Protein AF-X0S5U9-F1 (afdb_monomer)

Solvent-accessible surface area (backbone atoms only — not comparable to full-atom values): 25715 Å² total; per-residue (Å²): 134,79,83,45,42,52,102,87,66,42,60,64,56,73,58,92,89,52,103,53,74,55,78,58,91,64,89,94,57,54,76,59,54,47,50,47,47,49,18,60,68,36,66,46,29,37,37,48,67,56,44,18,70,74,67,76,44,93,37,53,71,54,52,50,54,32,38,77,66,62,59,25,35,75,47,80,55,96,92,39,65,32,32,21,26,57,52,64,72,56,26,51,49,10,53,50,41,52,73,66,40,68,80,73,53,82,68,72,86,72,57,92,62,61,67,37,65,57,78,47,40,50,45,56,50,35,50,51,49,49,55,55,55,75,71,43,98,62,91,66,92,54,54,68,39,60,52,36,48,53,48,48,22,53,73,69,61,44,54,58,64,55,38,26,52,39,40,65,74,32,69,61,52,23,60,31,29,63,51,90,66,72,59,54,38,68,58,51,49,52,42,59,70,59,54,54,64,68,51,50,51,51,54,40,53,51,48,46,48,55,32,34,77,70,64,54,43,73,52,32,40,33,31,43,54,71,45,78,30,39,48,57,59,71,80,89,47,64,50,94,82,64,54,44,64,73,42,29,65,21,81,72,102,48,82,46,56,8,28,28,42,38,36,35,26,26,29,86,54,50,40,77,69,37,74,47,78,45,34,22,58,61,61,72,58,75,53,48,60,62,44,51,53,55,36,51,75,75,49,89,62,94,58,30,56,31,37,34,34,49,36,84,55,60,46,78,68,55,39,56,52,41,29,69,73,51,70,15,47,59,32,38,37,80,60,39,93,87,36,72,65,52,42,52,50,53,52,52,52,50,53,49,44,74,76,41,38,85,74,41,86,48,64,71,46,44,55,72,74,54,46,73,66,52,42,60,77,66,70,48,49,93,90,36,76,63,38,54,50,50,53,44,48,47,47,26,61,69,52,43,73,47,54,58,27,57,58,53,44,49,52,60,46,52,73,22,56,55,52,35,46,27,91,47,56,49,57,67,58,45,52,48,46,45,48,50,52,52,39,47,47,47,51,42,25,50,46,21,50,77,70,69,16,56,28,24,37,71,45,91,53,58,72,92

Foldseek 3Di:
DPPQQDPVGFGWDDDPPDPDRDRQDDDDDDLLRVLLVQQEPDQQADFQVRSCVNRVHGCPVSLVVCCVVLSWHWDDDPNTIGIHGSDPVSRVSNNVCNVQQVLNVPPVPDDPQLQQFDADALQLLLVLLVVLLVPQPDDAPADSLLVSLLLVCQLVLHQLQVSLVCCVPPVRNVVSSVDPDGDHSVVSVVSLVSGDLVSLVSSLLSLVVLCVVVVLQQQAEKEKDKDWAAEQFDPVDPCVVGNFPQWAWADDVHIGIGKMKIFIARLSNLATQFIDIHYRHDQPQVCVLVRLVSNLVRDDRPHHAEYEYECSNPDPVVQVSCCVRHVYGYQYAHDCPPPPLVVVLLVVLVVLCVVQVSQDQALVSSVVSCDPVNCVVSVPDPPDPVVVVSRSNNVCVNCVVSNVSNVLSVVQLVVNVCLRYPNDSDPSSNSSSSSSSSSSLSSQLVSCVVVSRNSRSRDSRDHD

Nearest PDB structures (foldseek):
  6x68-assembly1_C  TM=4.579E-01  e=6.667E-04  Trichoplusia ni
  8ea4-assembly1_Z  TM=5.498E-01  e=8.442E-02  Scytonema hofmannii
  4jkc-assembly1_A  TM=3.051E-01  e=5.314E-01  Homo sapiens
  3ooo-assembly1_B-2  TM=3.294E-01  e=2.271E+00  Streptococcus agalactiae 2603V/R

Secondary structure (DSSP, 8-state):
--TTB-TT-PBPEE-TTSS-EE-----S--HHHHHHHHHHH-TT-EEHHHHHHHHTS--HHHHHHHHHTTSEEEEEETTEEEEEESSHHHHHHHHHHHHH-TTSTTSTT--TTTT----B-HHHHHHHHHHHHHT--S--SS-HHHHHHHHHHHHTT--HHHHHHHHHH-HHHHHHHT-SSPPPHHHHHHHHHHS-HHHHHHHHHHHHHHHHHTTS---SEEEEEEEEEE-SS-TTS-HHHH--TT-EEEESSSEEEEEEEEEEEETTTTEEEEEEEEESSS-HHHHHHHHHHHHHHH---TT--EEEE-GGG--HHHHHHHHHHHSSEEEEPP--TT-HHHHHHHHHHHHHHHHHGGG--SHHHHHHHH-HHHHHHTT--TTSHHHHHHHHHHHHHHHHHHHHHHHHHHHHHHTSHHHHS-S-S-HHHHHHHHHHHHHHHHHHHHHHHHTT-GGGGTS-PPB-

Radius of gyration: 26.99 Å; Cα contacts (8 Å, |Δi|>4): 685; chains: 1; bounding box: 62×58×79 Å

InterPro domains:
  IPR002559 Transposase IS4-like domain [PF01609] (220-439)

Organism: NCBI:txid412755

Mean predicted aligned error: 13.75 Å

Sequence (464 aa):
IKANKDHWGFYQYRIAKYSRTIPIFHIKRTAKATLSYLVSRRPWGLSAKEAEVLLGRDCGRVLKQLVEANAIQERLYNGEKIYLHRFHKKAGLQLNHRRTNPRFKKDDEDIEGKDKVGVITYEELCREFKVVLSETDEFCDVSFDRLSAILLMFKTNKTLRTMENWIVYNPRIKQAVGMAIPIDHTTLNRAFNGVGEDFLKKVFHRLVMKLHEKGVITGRFLVVDATHIYAFCNTRKNTDINGVEGAAWGIHQGSFYGYKVHILIDSESEMPLAMIVSSGEDHDSTHFIPLMEEFDRHYDFDEIIAVLADGAYDNQSFRKIVQGLTGGIFLPACNPRKSKILKMMKQKIKKLFEKHGDKIHSVQDAFKYLGQTFLTDFNIDIGTKTESKLVEMISERLHRPFRAAVERVFSRLKAINQFEKPQSRNPSYVKKTIWWCLIGQLIQALTAHNKGLPGSMRKRTMLV

Structure (mmCIF, N/CA/C/O backbone):
data_AF-X0S5U9-F1
#
_entry.id   AF-X0S5U9-F1
#
loop_
_atom_site.group_PDB
_atom_site.id
_atom_site.type_symbol
_atom_site.label_atom_id
_atom_site.label_alt_id
_atom_site.label_comp_id
_atom_site.label_asym_id
_atom_site.label_entity_id
_atom_site.label_seq_id
_atom_site.pdbx_PDB_ins_code
_atom_site.Cartn_x
_atom_site.Cartn_y
_atom_site.Cartn_z
_atom_site.occupancy
_atom_site.B_iso_or_equiv
_atom_site.auth_seq_id
_atom_site.auth_comp_id
_atom_site.auth_asym_id
_atom_site.auth_atom_id
_atom_site.pdbx_PDB_model_num
ATOM 1 N N . ILE A 1 1 ? -35.130 -15.996 49.633 1.00 42.78 1 ILE A N 1
ATOM 2 C CA . ILE A 1 1 ? -34.531 -15.665 48.302 1.00 42.78 1 ILE A CA 1
ATOM 3 C C . ILE A 1 1 ? -34.696 -14.178 47.893 1.00 42.78 1 ILE A C 1
ATOM 5 O O . ILE A 1 1 ? -34.048 -13.742 46.949 1.00 42.78 1 ILE A O 1
ATOM 9 N N . LYS A 1 2 ? -35.465 -13.343 48.618 1.00 37.53 2 LYS A N 1
ATOM 10 C CA . LYS A 1 2 ? -35.588 -11.889 48.348 1.00 37.53 2 LYS A CA 1
ATOM 11 C C . LYS A 1 2 ? -34.457 -10.999 48.915 1.00 37.53 2 LYS A C 1
ATOM 13 O O . LYS A 1 2 ? -34.431 -9.824 48.591 1.00 37.53 2 LYS A O 1
ATOM 18 N N . ALA A 1 3 ? -33.526 -11.538 49.709 1.00 39.50 3 ALA A N 1
ATOM 19 C CA . ALA A 1 3 ? -32.578 -10.735 50.498 1.00 39.50 3 ALA A CA 1
ATOM 20 C C . ALA A 1 3 ? -31.228 -10.399 49.824 1.00 39.50 3 ALA A C 1
ATOM 22 O O . ALA A 1 3 ? -30.475 -9.612 50.374 1.00 39.50 3 ALA A O 1
ATOM 23 N N . ASN A 1 4 ? -30.923 -10.936 48.636 1.00 46.22 4 ASN A N 1
ATOM 24 C CA . ASN A 1 4 ? -29.662 -10.646 47.928 1.00 46.22 4 ASN A CA 1
ATOM 25 C C . ASN A 1 4 ? -29.896 -9.870 46.632 1.00 46.22 4 ASN A C 1
ATOM 27 O O . ASN A 1 4 ? -29.226 -10.134 45.638 1.00 46.22 4 ASN A O 1
ATOM 31 N N . LYS A 1 5 ? -30.885 -8.977 46.613 1.00 44.03 5 LYS A N 1
ATOM 32 C CA . LYS A 1 5 ? -31.083 -8.038 45.512 1.00 44.03 5 LYS A CA 1
ATOM 33 C C . LYS A 1 5 ? -30.863 -6.631 46.020 1.00 44.03 5 LYS A C 1
ATOM 35 O O . LYS A 1 5 ? -31.379 -6.290 47.079 1.00 44.03 5 LYS A O 1
ATOM 40 N N . ASP A 1 6 ? -30.104 -5.837 45.279 1.00 45.44 6 ASP A N 1
ATOM 41 C CA . ASP A 1 6 ? -30.089 -4.401 45.533 1.00 45.44 6 ASP A CA 1
ATOM 42 C C . ASP A 1 6 ? -31.431 -3.767 45.123 1.00 45.44 6 ASP A C 1
ATOM 44 O O . ASP A 1 6 ? -32.316 -4.423 44.558 1.00 45.44 6 ASP A O 1
ATOM 48 N N . HIS A 1 7 ? -31.585 -2.473 45.399 1.00 36.25 7 HIS A N 1
ATOM 49 C CA . HIS A 1 7 ? -32.819 -1.735 45.122 1.00 36.25 7 HIS A CA 1
ATOM 50 C C . HIS A 1 7 ? -33.134 -1.577 43.617 1.00 36.25 7 HIS A C 1
ATOM 52 O O . HIS A 1 7 ? -34.164 -1.007 43.261 1.00 36.25 7 HIS A O 1
ATOM 58 N N . TRP A 1 8 ? -32.274 -2.109 42.741 1.00 34.38 8 TRP A N 1
ATOM 59 C CA . TRP A 1 8 ? -32.455 -2.182 41.291 1.00 34.38 8 TRP A CA 1
ATOM 60 C C . TRP A 1 8 ? -32.708 -3.621 40.789 1.00 34.38 8 TRP A C 1
ATOM 62 O O . TRP A 1 8 ? -32.972 -3.828 39.605 1.00 34.38 8 TRP A O 1
ATOM 72 N N . GLY A 1 9 ? -32.672 -4.628 41.673 1.00 36.31 9 GLY A N 1
ATOM 73 C CA . GLY A 1 9 ? -33.050 -6.015 41.392 1.00 36.31 9 GLY A CA 1
ATOM 74 C C . GLY A 1 9 ? -31.903 -6.986 41.070 1.00 36.31 9 GLY A C 1
ATOM 75 O O . GLY A 1 9 ? -32.187 -8.111 40.636 1.00 36.31 9 GLY A O 1
ATOM 76 N N . PHE A 1 10 ? -30.634 -6.599 41.258 1.00 40.56 10 PHE A N 1
ATOM 77 C CA . PHE A 1 10 ? -29.448 -7.390 40.873 1.00 40.56 10 PHE A CA 1
ATOM 78 C C . PHE A 1 10 ? -29.048 -8.413 41.943 1.00 40.56 10 PHE A C 1
ATOM 80 O O . PHE A 1 10 ? -28.908 -8.041 43.102 1.00 40.56 10 PHE A O 1
ATOM 87 N N . TYR A 1 11 ? -28.802 -9.687 41.583 1.00 43.50 11 TYR A N 1
ATOM 88 C CA . TYR A 1 11 ? -28.332 -10.675 42.568 1.00 43.50 11 TYR A CA 1
ATOM 89 C C . TYR A 1 11 ? -26.863 -10.473 42.950 1.00 43.50 11 TYR A C 1
ATOM 91 O O . TYR A 1 11 ? -25.978 -10.502 42.094 1.00 43.50 11 TYR A O 1
ATOM 99 N N . GLN A 1 12 ? -26.601 -10.388 44.252 1.00 41.75 12 GLN A N 1
ATOM 100 C CA . GLN A 1 12 ? -25.254 -10.437 44.815 1.00 41.75 12 GLN A CA 1
ATOM 101 C C . GLN A 1 12 ? -24.902 -11.882 45.211 1.00 41.75 12 GLN A C 1
ATOM 103 O O . GLN A 1 12 ? -25.614 -12.504 46.005 1.00 41.75 12 GLN A O 1
ATOM 108 N N . TYR A 1 13 ? -23.802 -12.428 44.676 1.00 40.59 13 TYR A N 1
ATOM 109 C CA . TYR A 1 13 ? -23.213 -13.685 45.157 1.00 40.59 13 TYR A CA 1
ATOM 110 C C . TYR A 1 13 ? -21.755 -13.470 45.574 1.00 40.59 13 TYR A C 1
ATOM 112 O O . TYR A 1 13 ? -20.991 -12.779 44.900 1.00 40.59 13 TYR A O 1
ATOM 120 N N . ARG A 1 14 ? -21.375 -14.057 46.711 1.00 39.28 14 ARG A N 1
ATOM 121 C CA . ARG A 1 14 ? -20.078 -13.872 47.371 1.00 39.28 14 ARG A CA 1
ATOM 122 C C . ARG A 1 14 ? -19.401 -15.242 47.465 1.00 39.28 14 ARG A C 1
ATOM 124 O O . ARG A 1 14 ? -19.933 -16.128 48.122 1.00 39.28 14 ARG A O 1
ATOM 131 N N . ILE A 1 15 ? -18.261 -15.439 46.798 1.00 40.22 15 ILE A N 1
ATOM 132 C CA . ILE A 1 15 ? -17.488 -16.690 46.897 1.00 40.22 15 ILE A CA 1
ATOM 133 C C . ILE A 1 15 ? -16.479 -16.531 48.037 1.00 40.22 15 ILE A C 1
ATOM 135 O O . ILE A 1 15 ? -15.644 -15.634 48.007 1.00 40.22 15 ILE A O 1
ATOM 139 N N . ALA A 1 16 ? -16.557 -17.392 49.051 1.00 39.19 16 ALA A N 1
ATOM 140 C CA . ALA A 1 16 ? -15.868 -17.202 50.330 1.00 39.19 16 ALA A CA 1
ATOM 141 C C . ALA A 1 16 ? -14.365 -17.556 50.352 1.00 39.19 16 ALA A C 1
ATOM 143 O O . ALA A 1 16 ? -13.745 -17.419 51.399 1.00 39.19 16 ALA A O 1
ATOM 144 N N . LYS A 1 17 ? -13.747 -17.995 49.244 1.00 37.97 17 LYS A N 1
ATOM 145 C CA . LYS A 1 17 ? -12.342 -18.466 49.267 1.00 37.97 17 LYS A CA 1
ATOM 146 C C . LYS A 1 17 ? -11.306 -17.471 48.728 1.00 37.97 17 LYS A C 1
ATOM 148 O O . LYS A 1 17 ? -10.119 -17.637 48.972 1.00 37.97 17 LYS A O 1
ATOM 153 N N . TYR A 1 18 ? -11.746 -16.404 48.065 1.00 37.66 18 TYR A N 1
ATOM 154 C CA . TYR A 1 18 ? -10.906 -15.272 47.672 1.00 37.66 18 TYR A CA 1
ATOM 155 C C . TYR A 1 18 ? -11.730 -14.007 47.888 1.00 37.66 18 TYR A C 1
ATOM 157 O O . TYR A 1 18 ? -12.883 -13.967 47.476 1.00 37.66 18 TYR A O 1
ATOM 165 N N . SER A 1 19 ? -11.171 -12.989 48.535 1.00 36.56 19 SER A N 1
ATOM 166 C CA . SER A 1 19 ? -11.800 -11.721 48.946 1.00 36.56 19 SER A CA 1
ATOM 167 C C . SER A 1 19 ? -12.245 -10.811 47.780 1.00 36.56 19 SER A C 1
ATOM 169 O O . SER A 1 19 ? -11.991 -9.610 47.758 1.00 36.56 19 SER A O 1
ATOM 171 N N . ARG A 1 20 ? -12.938 -11.372 46.786 1.00 36.19 20 ARG A N 1
ATOM 172 C CA . ARG A 1 20 ? -13.608 -10.668 45.697 1.00 36.19 20 ARG A CA 1
ATOM 173 C C . ARG A 1 20 ? -15.098 -10.957 45.757 1.00 36.19 20 ARG A C 1
ATOM 175 O O . ARG A 1 20 ? -15.555 -12.048 45.427 1.00 36.19 20 ARG A O 1
ATOM 182 N N . THR A 1 21 ? -15.867 -9.939 46.114 1.00 36.91 21 THR A N 1
ATOM 183 C CA . THR A 1 21 ? -17.283 -9.883 45.759 1.00 36.91 21 THR A CA 1
ATOM 184 C C . THR A 1 21 ? -17.332 -9.576 44.264 1.00 36.91 21 THR A C 1
ATOM 186 O O . THR A 1 21 ? -16.925 -8.492 43.856 1.00 36.91 21 THR A O 1
ATOM 189 N N . ILE A 1 22 ? -17.736 -10.540 43.435 1.00 38.03 22 ILE A N 1
ATOM 190 C CA . ILE A 1 22 ? -17.938 -10.311 42.000 1.00 38.03 22 ILE A CA 1
ATOM 191 C C . ILE A 1 22 ? -19.413 -9.946 41.811 1.00 38.03 22 ILE A C 1
ATOM 193 O O . ILE A 1 22 ? -20.263 -10.836 41.872 1.00 38.03 22 ILE A O 1
ATOM 197 N N . PRO A 1 23 ? -19.751 -8.666 41.583 1.00 37.16 23 PRO A N 1
ATOM 198 C CA . PRO A 1 23 ? -21.054 -8.320 41.045 1.00 37.16 23 PRO A CA 1
ATOM 199 C C . PRO A 1 23 ? -21.133 -8.844 39.605 1.00 37.16 23 PRO A C 1
ATOM 201 O O . PRO A 1 23 ? -20.429 -8.384 38.706 1.00 37.16 23 PRO A O 1
ATOM 204 N N . ILE A 1 24 ? -21.970 -9.858 39.397 1.00 37.53 24 ILE A N 1
ATOM 205 C CA . ILE A 1 24 ? -22.338 -10.354 38.071 1.00 37.53 24 ILE A CA 1
ATOM 206 C C . ILE A 1 24 ? -23.359 -9.364 37.502 1.00 37.53 24 ILE A C 1
ATOM 208 O O . ILE A 1 24 ? -24.413 -9.155 38.103 1.00 37.53 24 ILE A O 1
ATOM 212 N N . PHE A 1 25 ? -23.076 -8.761 36.343 1.00 36.38 25 PHE A N 1
ATOM 213 C CA . PHE A 1 25 ? -24.079 -7.954 35.642 1.00 36.38 25 PHE A CA 1
ATOM 214 C C . PHE A 1 25 ? -25.308 -8.814 35.297 1.00 36.38 25 PHE A C 1
ATOM 216 O O . PHE A 1 25 ? -25.192 -9.902 34.729 1.00 36.38 25 PHE A O 1
ATOM 223 N N . HIS A 1 26 ? -26.485 -8.305 35.659 1.00 38.72 26 HIS A N 1
ATOM 224 C CA . HIS A 1 26 ? -27.763 -9.021 35.741 1.00 38.72 26 HIS A CA 1
ATOM 225 C C . HIS A 1 26 ? -28.872 -8.307 34.916 1.00 38.72 26 HIS A C 1
ATOM 227 O O . HIS A 1 26 ? -28.691 -7.162 34.522 1.00 38.72 26 HIS A O 1
ATOM 233 N N . ILE A 1 27 ? -30.032 -8.979 34.727 1.00 36.50 27 ILE A N 1
ATOM 234 C CA . ILE A 1 27 ? -31.395 -8.440 34.407 1.00 36.50 27 ILE A CA 1
ATOM 235 C C . ILE A 1 27 ? -31.647 -8.061 32.929 1.00 36.50 27 ILE A C 1
ATOM 237 O O . ILE A 1 27 ? -31.307 -6.987 32.468 1.00 36.50 27 ILE A O 1
ATOM 241 N N . LYS A 1 28 ? -32.232 -8.897 32.063 1.00 38.41 28 LYS A N 1
ATOM 242 C CA . LYS A 1 28 ? -33.651 -9.332 32.048 1.00 38.41 28 LYS A CA 1
ATOM 243 C C . LYS A 1 28 ? -33.838 -10.797 31.608 1.00 38.41 28 LYS A C 1
ATOM 245 O O . LYS A 1 28 ? -34.954 -11.244 31.367 1.00 38.41 28 LYS A O 1
ATOM 250 N N . ARG A 1 29 ? -32.743 -11.527 31.395 1.00 45.22 29 ARG A N 1
ATOM 251 C CA . ARG A 1 29 ? -32.724 -12.769 30.611 1.00 45.22 29 ARG A CA 1
ATOM 252 C C . ARG A 1 29 ? -32.298 -13.962 31.467 1.00 45.22 29 ARG A C 1
ATOM 254 O O . ARG A 1 29 ? -31.388 -13.861 32.283 1.00 45.22 29 ARG A O 1
ATOM 261 N N . THR A 1 30 ? -32.981 -15.092 31.290 1.00 64.81 30 THR A N 1
ATOM 262 C CA . THR A 1 30 ? -32.589 -16.388 31.869 1.00 64.81 30 THR A CA 1
ATOM 263 C C . THR A 1 30 ? -31.199 -16.798 31.367 1.00 64.81 30 THR A C 1
ATOM 265 O O . THR A 1 30 ? -30.727 -16.272 30.361 1.00 64.81 30 THR A O 1
ATOM 268 N N . ALA A 1 31 ? -30.543 -17.770 32.014 1.00 63.97 31 ALA A N 1
ATOM 269 C CA . ALA A 1 31 ? -29.235 -18.287 31.578 1.00 63.97 31 ALA A CA 1
ATOM 270 C C . ALA A 1 31 ? -29.192 -18.599 30.067 1.00 63.97 31 ALA A C 1
ATOM 272 O O . ALA A 1 31 ? -28.251 -18.215 29.376 1.00 63.97 31 ALA A O 1
ATOM 273 N N . LYS A 1 32 ? -30.270 -19.207 29.555 1.00 74.06 32 LYS A N 1
ATOM 274 C CA . LYS A 1 32 ? -30.496 -19.474 28.130 1.00 74.06 32 LYS A CA 1
ATOM 275 C C . LYS A 1 32 ? -30.502 -18.196 27.292 1.00 74.06 32 LYS A C 1
ATOM 277 O O . LYS A 1 32 ? -29.778 -18.094 26.308 1.0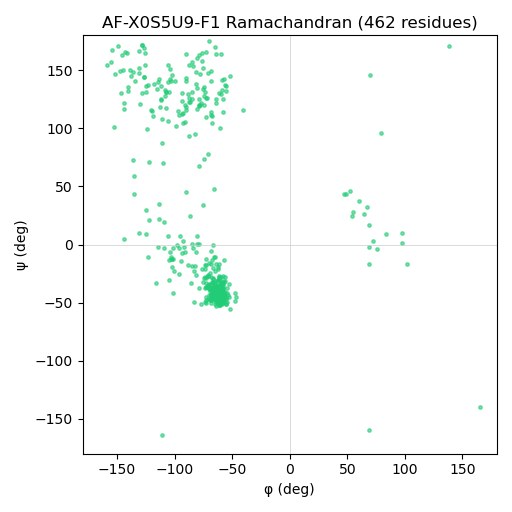0 74.06 32 LYS A O 1
ATOM 282 N N . ALA A 1 33 ? -31.286 -17.201 27.691 1.00 67.56 33 ALA A N 1
ATOM 283 C CA . ALA A 1 33 ? -31.416 -15.958 26.942 1.00 67.56 33 ALA A CA 1
ATOM 284 C C . ALA A 1 33 ? -30.145 -15.082 27.009 1.00 67.56 33 ALA A C 1
ATOM 286 O O . ALA A 1 33 ? -29.858 -14.351 26.059 1.00 67.56 33 ALA A O 1
ATOM 287 N N . THR A 1 34 ? -29.349 -15.191 28.076 1.00 69.00 34 THR A N 1
ATOM 288 C CA . THR A 1 34 ? -28.025 -14.556 28.182 1.00 69.00 34 THR A CA 1
ATOM 289 C C . THR A 1 34 ? -27.003 -15.234 27.272 1.00 69.00 34 THR A C 1
ATOM 291 O O . THR A 1 34 ? -26.310 -14.551 26.525 1.00 69.00 34 THR A O 1
ATOM 294 N N . LEU A 1 35 ? -26.938 -16.568 27.268 1.00 78.75 35 LEU A N 1
ATOM 295 C CA . LEU A 1 35 ? -26.027 -17.319 26.398 1.00 78.75 35 LEU A CA 1
ATOM 296 C C . LEU A 1 35 ? -26.377 -17.150 24.917 1.00 78.75 35 LEU A C 1
ATOM 298 O O . LEU A 1 35 ? -25.496 -16.849 24.119 1.00 78.75 35 LEU A O 1
ATOM 302 N N . SER A 1 36 ? -27.659 -17.235 24.557 1.00 80.19 36 SER A N 1
ATOM 303 C CA . SER A 1 36 ? -28.130 -16.967 23.192 1.00 80.19 36 SER A CA 1
ATOM 304 C C . SER A 1 36 ? -27.776 -15.543 22.741 1.00 80.19 36 SER A C 1
ATOM 306 O O . SER A 1 36 ? -27.284 -15.343 21.630 1.00 80.19 36 SER A O 1
ATOM 308 N N . TYR A 1 37 ? -27.920 -14.551 23.628 1.00 75.81 37 TYR A N 1
ATOM 309 C CA . TYR A 1 37 ? -27.488 -13.183 23.345 1.00 75.81 37 TYR A CA 1
ATOM 310 C C . TYR A 1 37 ? -25.976 -13.082 23.110 1.00 75.81 37 TYR A C 1
ATOM 312 O O . TYR A 1 37 ? -25.558 -12.516 22.100 1.00 75.81 37 TYR A O 1
ATOM 320 N N . LEU A 1 38 ? -25.159 -13.654 23.998 1.00 72.06 38 LEU A N 1
ATOM 321 C CA . LEU A 1 38 ? -23.698 -13.626 23.883 1.00 72.06 38 LEU A CA 1
ATOM 322 C C . LEU A 1 38 ? -23.221 -14.294 22.591 1.00 72.06 38 LEU A C 1
ATOM 324 O O . LEU A 1 38 ? -22.427 -13.705 21.860 1.00 72.06 38 LEU A O 1
ATOM 328 N N . VAL A 1 39 ? -23.767 -15.468 22.274 1.00 81.38 39 VAL A N 1
ATOM 329 C CA . VAL A 1 39 ? -23.499 -16.191 21.026 1.00 81.38 39 VAL A CA 1
ATOM 330 C C . VAL A 1 39 ? -23.904 -15.357 19.810 1.00 81.38 39 VAL A C 1
ATOM 332 O O . VAL A 1 39 ? -23.172 -15.319 18.831 1.00 81.38 39 VAL A O 1
ATOM 335 N N . SER A 1 40 ? -25.030 -14.639 19.861 1.00 71.81 40 SER A N 1
ATOM 336 C CA . SER A 1 40 ? -25.494 -13.819 18.733 1.00 71.81 40 SER A CA 1
ATOM 337 C C . SER A 1 40 ? -24.684 -12.536 18.502 1.00 71.81 40 SER A C 1
ATOM 339 O O . SER A 1 40 ? -24.625 -12.043 17.377 1.00 71.81 40 SER A O 1
ATOM 341 N N . ARG A 1 41 ? -24.091 -11.964 19.557 1.00 73.12 41 ARG A N 1
ATOM 342 C CA . ARG A 1 41 ? -23.423 -10.654 19.496 1.00 73.12 41 ARG A CA 1
ATOM 343 C C . ARG A 1 41 ? -21.912 -10.739 19.382 1.00 73.12 41 ARG A C 1
ATOM 345 O O . ARG A 1 41 ? -21.307 -9.781 18.914 1.00 73.12 41 ARG A O 1
ATOM 352 N N . ARG A 1 42 ? -21.296 -11.843 19.804 1.00 67.56 42 ARG A N 1
ATOM 353 C CA . ARG A 1 42 ? -19.845 -11.998 19.698 1.00 67.56 42 ARG A CA 1
ATOM 354 C C . ARG A 1 42 ? -19.430 -12.197 18.245 1.00 67.56 42 ARG A C 1
ATOM 356 O O . ARG A 1 42 ? -19.918 -13.138 17.625 1.00 67.56 42 ARG A O 1
ATOM 363 N N . PRO A 1 43 ? -18.503 -11.389 17.709 1.00 60.44 43 PRO A N 1
ATOM 364 C CA . PRO A 1 43 ? -18.063 -11.529 16.330 1.00 60.44 43 PRO A CA 1
ATOM 365 C C . PRO A 1 43 ? -17.407 -12.868 16.014 1.00 60.44 43 PRO A C 1
ATOM 367 O O . PRO A 1 43 ? -17.345 -13.171 14.845 1.00 60.44 43 PRO A O 1
ATOM 370 N N . TRP A 1 44 ? -16.958 -13.667 16.993 1.00 75.38 44 TRP A N 1
ATOM 371 C CA . TRP A 1 44 ? -16.280 -14.967 16.797 1.00 75.38 44 TRP A CA 1
ATOM 372 C C . TRP A 1 44 ? -16.975 -16.156 17.493 1.00 75.38 44 TRP A C 1
ATOM 374 O O . TRP A 1 44 ? -16.357 -17.185 17.785 1.00 75.38 44 TRP A O 1
ATOM 384 N N . GLY A 1 45 ? -18.265 -16.010 17.806 1.00 85.44 45 GLY A N 1
ATOM 385 C CA . GLY A 1 45 ? -19.020 -17.028 18.535 1.00 85.44 45 GLY A CA 1
ATOM 386 C C . GLY A 1 45 ? -18.582 -17.178 19.993 1.00 85.44 45 GLY A C 1
ATOM 387 O O . GLY A 1 45 ? -18.012 -16.260 20.591 1.00 85.44 45 GLY A O 1
ATOM 388 N N . LEU A 1 46 ? -18.903 -18.330 20.579 1.00 85.38 46 LEU A N 1
ATOM 389 C CA . LEU A 1 46 ? -18.644 -18.627 21.985 1.00 85.38 46 LEU A CA 1
ATOM 390 C C . LEU A 1 46 ? -18.339 -20.115 22.182 1.00 85.38 46 LEU A C 1
ATOM 392 O O . LEU A 1 46 ? -19.114 -20.954 21.731 1.00 85.38 46 LEU A O 1
ATOM 396 N N . SER A 1 47 ? -17.258 -20.458 22.881 1.00 89.62 47 SER A N 1
ATOM 397 C CA . SER A 1 47 ? -17.016 -21.841 23.326 1.00 89.62 47 SER A CA 1
ATOM 398 C C . SER A 1 47 ? -17.624 -22.117 24.707 1.00 89.62 47 SER A C 1
ATOM 400 O O . SER A 1 47 ? -17.963 -21.192 25.450 1.00 89.62 47 SER A O 1
ATOM 402 N N . ALA A 1 48 ? -17.769 -23.395 25.077 1.00 83.62 48 ALA A N 1
ATOM 403 C CA . ALA A 1 48 ? -18.260 -23.762 26.410 1.00 83.62 48 ALA A CA 1
ATOM 404 C C . ALA A 1 48 ? -17.337 -23.238 27.525 1.00 83.62 48 ALA A C 1
ATOM 406 O O . ALA A 1 48 ? -17.826 -22.668 28.499 1.00 83.62 48 ALA A O 1
ATOM 407 N N . LYS A 1 49 ? -16.014 -23.347 27.338 1.00 79.31 49 LYS A N 1
ATOM 408 C CA . LYS A 1 49 ? -15.010 -22.821 28.275 1.00 79.31 49 LYS A CA 1
ATOM 409 C C . LYS A 1 49 ? -15.090 -21.299 28.389 1.00 79.31 49 LYS A C 1
ATOM 411 O O . LYS A 1 49 ? -15.050 -20.753 29.485 1.00 79.31 49 LYS A O 1
ATOM 416 N N . GLU A 1 50 ? -15.251 -20.594 27.270 1.00 74.31 50 GLU A N 1
ATOM 417 C CA . GLU A 1 50 ? -15.413 -19.134 27.277 1.00 74.31 50 GLU A CA 1
ATOM 418 C C . GLU A 1 50 ? -16.684 -18.702 28.013 1.00 74.31 50 GLU A C 1
ATOM 420 O O . GLU A 1 50 ? -16.665 -17.735 28.774 1.00 74.31 50 GLU A O 1
ATOM 425 N N . ALA A 1 51 ? -17.791 -19.415 27.796 1.00 75.88 51 ALA A N 1
ATOM 426 C CA . ALA A 1 51 ? -19.045 -19.169 28.493 1.00 75.88 51 ALA A CA 1
ATOM 427 C C . ALA A 1 51 ? -18.899 -19.384 30.006 1.00 75.88 51 ALA A C 1
ATOM 429 O O . ALA A 1 51 ? -19.387 -18.567 30.787 1.00 75.88 51 ALA A O 1
ATOM 430 N N . GLU A 1 52 ? -18.188 -20.438 30.405 1.00 69.44 52 GLU A N 1
ATOM 431 C CA .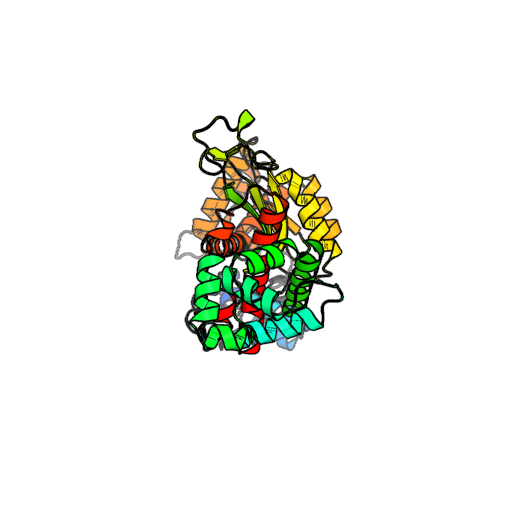 GLU A 1 52 ? -17.895 -20.744 31.802 1.00 69.44 52 GLU A CA 1
ATOM 432 C C . GLU A 1 52 ? -17.032 -19.667 32.460 1.00 69.44 52 GLU A C 1
ATOM 434 O O . GLU A 1 52 ? -17.378 -19.183 33.535 1.00 69.44 52 GLU A O 1
ATOM 439 N N . VAL A 1 53 ? -15.980 -19.198 31.785 1.00 62.34 53 VAL A N 1
ATOM 440 C CA . VAL A 1 53 ? -15.144 -18.088 32.269 1.00 62.34 53 VAL A CA 1
ATOM 441 C C . VAL A 1 53 ? -15.951 -16.793 32.408 1.00 62.34 53 VAL A C 1
ATOM 443 O O . VAL A 1 53 ? -15.763 -16.046 33.367 1.00 62.34 53 VAL A O 1
ATOM 446 N N . LEU A 1 54 ? -16.855 -16.510 31.465 1.00 59.50 54 LEU A N 1
ATOM 447 C CA . LEU A 1 54 ? -17.672 -15.292 31.479 1.00 59.50 54 LEU A CA 1
ATOM 448 C C . LEU A 1 54 ? -18.760 -15.301 32.552 1.00 59.50 54 LEU A C 1
ATOM 450 O O . LEU A 1 54 ? -19.087 -14.243 33.087 1.00 59.50 54 LEU A O 1
ATOM 454 N N . LEU A 1 55 ? -19.363 -16.461 32.807 1.00 61.31 55 LEU A N 1
ATOM 455 C CA . LEU A 1 55 ? -20.510 -16.597 33.705 1.00 61.31 55 LEU A CA 1
ATOM 456 C C . LEU A 1 55 ? -20.143 -17.199 35.066 1.00 61.31 55 LEU A C 1
ATOM 458 O O . LEU A 1 55 ? -20.998 -17.235 35.949 1.00 61.31 55 LEU A O 1
ATOM 462 N N . GLY A 1 56 ? -18.900 -17.653 35.241 1.00 55.38 56 GLY A N 1
ATOM 463 C CA . GLY A 1 56 ? -18.394 -18.260 36.471 1.00 55.38 56 GLY A CA 1
ATOM 464 C C . GLY A 1 56 ? -19.078 -19.579 36.842 1.00 55.38 56 GLY A C 1
ATOM 465 O O . GLY A 1 56 ? -19.178 -19.887 38.026 1.00 55.38 56 GLY A O 1
ATOM 466 N N . ARG A 1 57 ? -19.622 -20.313 35.861 1.00 65.69 57 ARG A N 1
ATOM 467 C CA . ARG A 1 57 ? -20.348 -21.584 36.051 1.00 65.69 57 ARG A CA 1
ATOM 468 C C . ARG A 1 57 ? -20.386 -22.409 34.766 1.00 65.69 57 ARG A C 1
ATOM 470 O O . ARG A 1 57 ? -20.396 -21.822 33.685 1.00 65.69 57 ARG A O 1
ATOM 477 N N . ASP A 1 58 ? -20.523 -23.729 34.873 1.00 75.88 58 ASP A N 1
ATOM 478 C CA . ASP A 1 58 ? -20.679 -24.605 33.704 1.00 75.88 58 ASP A CA 1
ATOM 479 C C . ASP A 1 58 ? -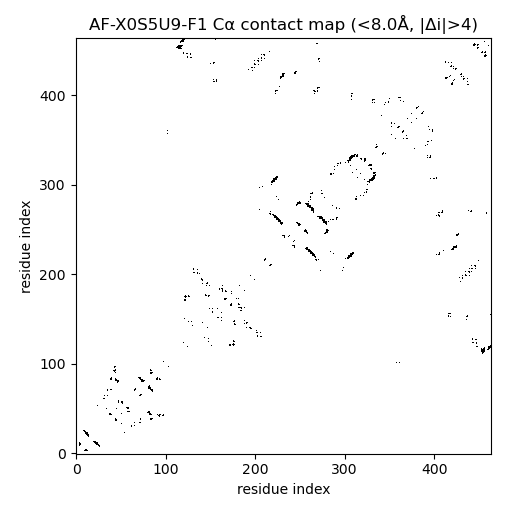21.912 -24.208 32.870 1.00 75.88 58 ASP A C 1
ATOM 481 O O . ASP A 1 58 ? -23.042 -24.094 33.360 1.00 75.88 58 ASP A O 1
ATOM 485 N N . CYS A 1 59 ? -21.670 -23.963 31.585 1.00 81.19 59 CYS A N 1
ATOM 486 C CA . CYS A 1 59 ? -22.666 -23.539 30.610 1.00 81.19 59 CYS A CA 1
ATOM 487 C C . CYS A 1 59 ? -22.912 -24.579 29.507 1.00 81.19 59 CYS A C 1
ATOM 489 O O . CYS A 1 59 ? -23.781 -24.358 28.661 1.00 81.19 59 CYS A O 1
ATOM 491 N N . GLY A 1 60 ? -22.200 -25.711 29.505 1.00 82.44 60 GLY A N 1
ATOM 492 C CA . GLY A 1 60 ? -22.233 -26.702 28.429 1.00 82.44 60 GLY A CA 1
ATOM 493 C C . GLY A 1 60 ? -23.621 -27.304 28.210 1.00 82.44 60 GLY A C 1
ATOM 494 O O . GLY A 1 60 ? -24.117 -27.332 27.083 1.00 82.44 60 GLY A O 1
ATOM 495 N N . ARG A 1 61 ? -24.305 -27.708 29.290 1.00 84.12 61 ARG A N 1
ATOM 496 C CA . ARG A 1 61 ? -25.674 -28.255 29.212 1.00 84.12 61 ARG A CA 1
ATOM 497 C C . ARG A 1 61 ? -26.676 -27.238 28.658 1.00 84.12 61 ARG A C 1
ATOM 499 O O . ARG A 1 61 ? -27.551 -27.595 27.877 1.00 84.12 61 ARG A O 1
ATOM 506 N N . VAL A 1 62 ? -26.547 -25.969 29.044 1.00 82.50 62 VAL A N 1
ATOM 507 C CA . VAL A 1 62 ? -27.463 -24.899 28.617 1.00 82.50 62 VAL A CA 1
ATOM 508 C C . VAL A 1 62 ? -27.233 -24.528 27.151 1.00 82.50 62 VAL A C 1
ATOM 510 O O . VAL A 1 62 ? -28.195 -24.264 26.435 1.00 82.50 62 VAL A O 1
ATOM 513 N N . LEU A 1 63 ? -25.978 -24.544 26.693 1.00 88.12 63 LEU A N 1
ATOM 514 C CA . LEU A 1 63 ? -25.620 -24.329 25.291 1.00 88.12 63 LEU A CA 1
ATOM 515 C C . LEU A 1 63 ? -26.146 -25.456 24.392 1.00 88.12 63 LEU A C 1
ATOM 517 O O . LEU A 1 63 ? -26.769 -25.153 23.379 1.00 88.12 63 LEU A O 1
ATOM 521 N N . LYS A 1 64 ? -26.019 -26.727 24.801 1.00 89.62 64 LYS A N 1
ATOM 522 C CA . LYS A 1 64 ? -26.635 -27.861 24.083 1.00 89.62 64 LYS A CA 1
ATOM 523 C C . LYS A 1 64 ? -28.151 -27.704 23.947 1.00 89.62 64 LYS A C 1
ATOM 525 O O . LYS A 1 64 ? -28.674 -27.779 22.844 1.00 89.62 64 LYS A O 1
ATOM 530 N N . GLN A 1 65 ? -28.837 -27.351 25.035 1.00 88.62 65 GLN A N 1
ATOM 531 C CA . GLN A 1 65 ? -30.284 -27.098 25.000 1.00 88.62 65 GLN A CA 1
ATOM 532 C C . GLN A 1 65 ? -30.681 -25.937 24.073 1.00 88.62 65 GLN A C 1
ATOM 534 O O . GLN A 1 65 ? -31.796 -25.913 23.560 1.00 88.62 65 GLN A O 1
ATOM 539 N N . LEU A 1 66 ? -29.812 -24.940 23.881 1.00 90.44 66 LEU A N 1
ATOM 540 C CA . LEU A 1 66 ? -30.059 -23.843 22.939 1.00 90.44 66 LEU A CA 1
ATOM 541 C C . LEU A 1 66 ? -29.857 -24.272 21.481 1.00 90.44 66 LEU A C 1
ATOM 543 O O . LEU A 1 66 ? -30.547 -23.742 20.612 1.00 90.44 66 LEU A O 1
ATOM 547 N N . VAL A 1 67 ? -28.936 -25.203 21.220 1.00 93.25 67 VAL A N 1
ATOM 548 C CA . VAL A 1 67 ? -28.761 -25.832 19.902 1.00 93.25 67 VAL A CA 1
ATOM 549 C C . VAL A 1 67 ? -29.967 -26.711 19.575 1.00 93.25 67 VAL A C 1
ATOM 551 O O . VAL A 1 67 ? -30.550 -26.558 18.509 1.00 93.25 67 VAL A O 1
ATOM 554 N N . GLU A 1 68 ? -30.399 -27.555 20.516 1.00 92.06 68 GLU A N 1
ATOM 555 C CA . GLU A 1 68 ? -31.600 -28.399 20.386 1.00 92.06 68 GLU A CA 1
ATOM 556 C C . GLU A 1 68 ? -32.862 -27.559 20.127 1.00 92.06 68 GLU A C 1
ATOM 558 O O . GLU A 1 68 ? -33.698 -27.919 19.305 1.00 92.06 68 GLU A O 1
ATOM 563 N N . ALA A 1 69 ? -32.972 -26.390 20.769 1.00 88.62 69 ALA A N 1
ATOM 564 C CA . ALA A 1 69 ? -34.054 -25.429 20.547 1.00 88.62 69 ALA A CA 1
ATOM 565 C C . ALA A 1 69 ? -33.865 -24.539 19.296 1.00 88.62 69 ALA A C 1
ATOM 567 O O . ALA A 1 69 ? -34.607 -23.572 19.116 1.00 88.62 69 ALA A O 1
ATOM 568 N N . ASN A 1 70 ? -32.851 -24.809 18.466 1.00 88.88 70 ASN A N 1
ATOM 569 C CA . ASN A 1 70 ? -32.504 -24.074 17.245 1.00 88.88 70 ASN A CA 1
ATOM 570 C C . ASN A 1 70 ? -32.300 -22.550 17.446 1.00 88.88 70 ASN A C 1
ATOM 572 O O . ASN A 1 70 ? -32.463 -21.731 16.537 1.00 88.88 70 ASN A O 1
ATOM 576 N N . ALA A 1 71 ? -31.949 -22.141 18.670 1.00 86.81 71 ALA A N 1
ATOM 577 C CA . ALA A 1 71 ? -31.714 -20.746 19.039 1.00 86.81 71 ALA A CA 1
ATOM 578 C C . ALA A 1 71 ? -30.290 -20.280 18.688 1.00 86.81 71 ALA A C 1
ATOM 580 O O . ALA A 1 71 ? -30.052 -19.077 18.546 1.00 86.81 71 ALA A O 1
ATOM 581 N N . ILE A 1 72 ? -29.356 -21.226 18.562 1.00 93.00 72 ILE A N 1
ATOM 582 C CA . ILE A 1 72 ? -27.951 -21.056 18.169 1.00 93.00 72 ILE A CA 1
ATOM 583 C C . ILE A 1 72 ? -27.506 -22.289 17.363 1.00 93.00 72 ILE A C 1
ATOM 585 O O . ILE A 1 72 ? -28.159 -23.325 17.424 1.00 93.00 72 ILE A O 1
ATOM 589 N N . GLN A 1 73 ? -26.399 -22.192 16.630 1.00 92.75 73 GLN A N 1
ATOM 590 C CA . GLN A 1 73 ? -25.786 -23.322 15.919 1.00 92.75 73 GLN A CA 1
ATOM 591 C C . GLN A 1 73 ? -24.519 -23.784 16.640 1.00 92.75 73 GLN A C 1
ATOM 593 O O . GLN A 1 73 ? -23.870 -22.978 17.298 1.00 92.75 73 GLN A O 1
ATOM 598 N N . GLU A 1 74 ? -24.129 -25.048 16.487 1.00 93.19 74 GLU A N 1
ATOM 599 C CA . GLU A 1 74 ? -22.798 -25.522 16.882 1.00 93.19 74 GLU A CA 1
ATOM 600 C C . GLU A 1 74 ? -21.981 -25.938 15.657 1.00 93.19 74 GLU A C 1
ATOM 602 O O . GLU A 1 74 ? -22.522 -26.499 14.705 1.00 93.19 74 GLU A O 1
ATOM 607 N N . ARG A 1 75 ? -20.674 -25.656 15.669 1.00 91.88 75 ARG A N 1
ATOM 608 C CA . ARG A 1 75 ? -19.701 -26.211 14.717 1.00 91.88 75 ARG A CA 1
ATOM 609 C C . ARG A 1 75 ? -18.411 -26.580 15.437 1.00 91.88 75 ARG A C 1
ATOM 611 O O . ARG A 1 75 ? -18.044 -25.953 16.430 1.00 91.88 75 ARG A O 1
ATOM 618 N N . LEU A 1 76 ? -17.717 -27.588 14.921 1.00 87.12 76 LEU A N 1
ATOM 619 C CA . LEU A 1 76 ? -16.400 -27.971 15.417 1.00 87.12 76 LEU A CA 1
ATOM 620 C C . LEU A 1 76 ? -15.325 -27.040 14.837 1.00 87.12 76 LEU A C 1
ATOM 622 O O . LEU A 1 76 ? -15.321 -26.769 13.636 1.00 87.12 76 LEU A O 1
ATOM 626 N N . TYR A 1 77 ? -14.406 -26.569 15.677 1.00 79.25 77 TYR A N 1
ATOM 627 C CA . TYR A 1 77 ? -13.233 -25.796 15.269 1.00 79.25 77 TYR A CA 1
ATOM 628 C C . TYR A 1 77 ? -12.040 -26.164 16.160 1.00 79.25 77 TYR A C 1
ATOM 630 O O . TYR A 1 77 ? -12.135 -26.046 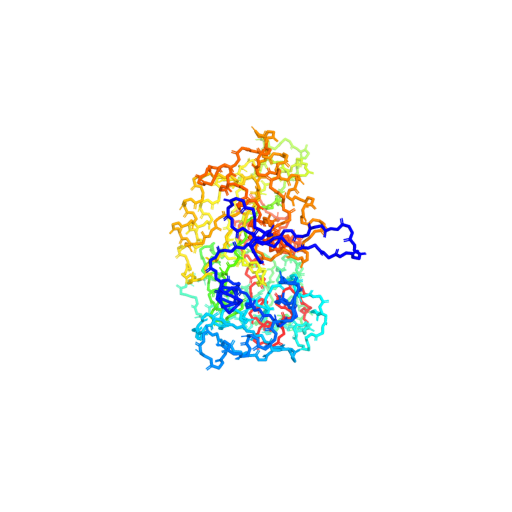17.378 1.00 79.25 77 TYR A O 1
ATOM 638 N N . ASN A 1 78 ? -10.939 -26.638 15.561 1.00 75.81 78 ASN A N 1
ATOM 639 C CA . ASN A 1 78 ? -9.741 -27.139 16.259 1.00 75.81 78 ASN A CA 1
ATOM 640 C C . ASN A 1 78 ? -10.054 -28.124 17.408 1.00 75.81 78 ASN A C 1
ATOM 642 O O . ASN A 1 78 ? -9.517 -28.012 18.504 1.00 75.81 78 ASN A O 1
ATOM 646 N N . GLY A 1 79 ? -10.979 -29.064 17.181 1.00 77.44 79 GLY A N 1
ATOM 647 C CA . GLY A 1 79 ? -11.386 -30.057 18.187 1.00 77.44 79 GLY A CA 1
ATOM 648 C C . GLY A 1 79 ? -12.302 -29.528 19.302 1.00 77.44 79 GLY A C 1
ATOM 649 O O . GLY A 1 79 ? -12.785 -30.315 20.112 1.00 77.44 79 GLY A O 1
ATOM 650 N N . GLU A 1 80 ? -12.608 -28.226 19.337 1.00 83.88 80 GLU A N 1
ATOM 651 C CA . GLU A 1 80 ? -13.534 -27.622 20.298 1.00 83.88 80 GLU A CA 1
ATOM 652 C C . GLU A 1 80 ? -14.891 -27.308 19.643 1.00 83.88 80 GLU A C 1
ATOM 654 O O . GLU A 1 80 ? -14.976 -26.877 18.489 1.00 83.88 80 GLU A O 1
ATOM 659 N N . LYS A 1 81 ? -15.988 -27.506 20.386 1.00 90.25 81 LYS A N 1
ATOM 660 C CA . LYS A 1 81 ? -17.326 -27.085 19.949 1.00 90.25 81 LYS A CA 1
ATOM 661 C C . LYS A 1 81 ? -17.505 -25.584 20.147 1.00 90.25 81 LYS A C 1
ATOM 663 O O . LYS A 1 81 ? -17.470 -25.093 21.278 1.00 90.25 81 LYS A O 1
ATOM 668 N N . ILE A 1 82 ? -17.762 -24.876 19.051 1.00 92.06 82 ILE A N 1
ATOM 669 C CA . ILE A 1 82 ? -18.046 -23.443 19.043 1.00 92.06 82 ILE A CA 1
ATOM 670 C C . ILE A 1 82 ? -19.520 -23.220 18.743 1.00 92.06 82 ILE A C 1
ATOM 672 O O . ILE A 1 82 ? -20.054 -23.700 17.743 1.00 92.06 82 ILE A O 1
ATOM 676 N N . TYR A 1 83 ? -20.162 -22.450 19.611 1.00 94.50 83 TYR A N 1
ATOM 677 C CA . TYR A 1 83 ? -21.550 -22.052 19.480 1.00 94.50 83 TYR A CA 1
ATOM 678 C C . TYR A 1 83 ? -21.642 -20.696 18.781 1.00 94.50 83 TYR A C 1
ATOM 680 O O . TYR A 1 83 ? -20.955 -19.732 19.126 1.00 94.50 83 TYR A O 1
ATOM 688 N N . LEU A 1 84 ? -22.493 -20.640 17.767 1.00 93.31 84 LEU A N 1
ATOM 689 C CA . LEU A 1 84 ? -22.563 -19.594 16.761 1.00 93.31 84 LEU A CA 1
ATOM 690 C C . LEU A 1 84 ? -24.004 -19.116 16.589 1.00 93.31 84 LEU A C 1
ATOM 692 O O . LEU A 1 84 ? -24.972 -19.727 17.040 1.00 93.31 84 LEU A O 1
ATOM 696 N N . HIS A 1 85 ? -24.151 -17.992 15.913 1.00 91.75 85 HIS A N 1
ATOM 697 C CA . HIS A 1 85 ? -25.415 -17.374 15.588 1.00 91.75 85 HIS A CA 1
ATOM 698 C C . HIS A 1 85 ? -26.308 -18.354 14.805 1.00 91.75 85 HIS A C 1
ATOM 700 O O . HIS A 1 85 ? -25.835 -19.078 13.937 1.00 91.75 85 HIS A O 1
ATOM 706 N N . ARG A 1 86 ? -27.626 -18.340 15.053 1.00 90.94 86 ARG A N 1
ATOM 707 C CA . ARG A 1 86 ? -28.574 -19.257 14.387 1.00 90.94 86 ARG A CA 1
ATOM 708 C C . ARG A 1 86 ? -28.589 -19.182 12.852 1.00 90.94 86 ARG A C 1
ATOM 710 O O . ARG A 1 86 ? -28.808 -20.176 12.186 1.00 90.94 86 ARG A O 1
ATOM 717 N N . PHE A 1 87 ? -28.410 -17.991 12.279 1.00 88.00 87 PHE A N 1
ATOM 718 C CA . PHE A 1 87 ? -28.338 -17.787 10.827 1.00 88.00 87 PHE A CA 1
ATOM 719 C C . PHE A 1 87 ? -26.967 -18.170 10.251 1.00 88.00 87 PHE A C 1
ATOM 721 O O . PHE A 1 87 ? -25.957 -17.587 10.645 1.00 88.00 87 PHE A O 1
ATOM 728 N N . HIS A 1 88 ? -26.951 -19.052 9.245 1.00 83.12 88 HIS A N 1
ATOM 729 C CA . HIS A 1 88 ? -25.730 -19.589 8.631 1.00 83.12 88 HIS A CA 1
ATOM 730 C C . HIS A 1 88 ? -24.738 -18.533 8.126 1.00 83.12 88 HIS A C 1
ATOM 732 O O . HIS A 1 88 ? -23.544 -18.686 8.374 1.00 83.12 88 HIS A O 1
ATOM 738 N N . LYS A 1 89 ? -25.199 -17.445 7.486 1.00 77.19 89 LYS A N 1
ATOM 739 C CA . LYS A 1 89 ? -24.312 -16.358 7.017 1.00 77.19 89 LYS A CA 1
ATOM 740 C C . LYS A 1 89 ? -23.548 -15.722 8.188 1.00 77.19 89 LYS A C 1
ATOM 742 O O . LYS A 1 89 ? -22.331 -15.592 8.143 1.00 77.19 89 LYS A O 1
ATOM 747 N N . LYS A 1 90 ? -24.246 -15.429 9.295 1.00 74.88 90 LYS A N 1
ATOM 748 C CA . LYS A 1 90 ? -23.640 -14.877 10.522 1.00 74.88 90 LYS A CA 1
ATOM 749 C C . LYS A 1 90 ? -22.764 -15.891 11.259 1.00 74.88 90 LYS A C 1
ATOM 751 O O . LYS A 1 90 ? -21.727 -15.511 11.784 1.00 74.88 90 LYS A O 1
ATOM 756 N N . ALA A 1 91 ? -23.139 -17.169 11.268 1.00 81.19 91 ALA A N 1
ATOM 757 C CA . ALA A 1 91 ? -22.302 -18.235 11.819 1.00 81.19 91 ALA A CA 1
ATOM 758 C C . ALA A 1 91 ? -20.993 -18.409 11.029 1.00 81.19 91 ALA A C 1
ATOM 760 O O . ALA A 1 91 ? -19.936 -18.615 11.621 1.00 81.19 91 ALA A O 1
ATOM 761 N N . GLY A 1 92 ? -21.056 -18.290 9.697 1.00 73.06 92 GLY A N 1
ATOM 762 C CA . GLY A 1 92 ? -19.888 -18.278 8.815 1.00 73.06 92 GLY A CA 1
ATOM 763 C C . GLY A 1 92 ? -18.953 -17.108 9.119 1.00 73.06 92 GLY A C 1
ATOM 764 O O . GLY A 1 92 ? -17.764 -17.329 9.337 1.00 73.06 92 GLY A O 1
ATOM 765 N N . LEU A 1 93 ? -19.505 -15.895 9.254 1.00 68.12 93 LEU A N 1
ATOM 766 C CA . LEU A 1 93 ? -18.756 -14.710 9.693 1.00 68.12 93 LEU A CA 1
ATOM 767 C C . LEU A 1 93 ? -18.084 -14.946 11.046 1.00 68.12 93 LEU A C 1
ATOM 769 O O . LEU A 1 93 ? -16.904 -14.652 11.214 1.00 68.12 93 LEU A O 1
ATOM 773 N N . GLN A 1 94 ? -18.808 -15.545 11.993 1.00 76.75 94 GLN A N 1
ATOM 774 C CA . GLN A 1 94 ? -18.270 -15.815 13.318 1.00 76.75 94 GLN A CA 1
ATOM 775 C C . GLN A 1 94 ? -17.121 -16.815 13.330 1.00 76.75 94 GLN A C 1
ATOM 777 O O . GLN A 1 94 ? -16.111 -16.598 13.996 1.00 76.75 94 GLN A O 1
ATOM 782 N N . LEU A 1 95 ? -17.217 -17.884 12.551 1.00 77.38 95 LEU A N 1
ATOM 783 C CA . LEU A 1 95 ? -16.096 -18.803 12.380 1.00 77.38 95 LEU A CA 1
ATOM 784 C C . LEU A 1 95 ? -14.900 -18.140 11.705 1.00 77.38 95 LEU A C 1
ATOM 786 O O . LEU A 1 95 ? -13.769 -18.363 12.127 1.00 77.38 95 LEU A O 1
ATOM 790 N N . ASN A 1 96 ? -15.138 -17.300 10.701 1.00 67.38 96 ASN A N 1
ATOM 791 C CA . ASN A 1 96 ? -14.067 -16.595 10.009 1.00 67.38 96 ASN A CA 1
ATOM 792 C C . ASN A 1 96 ? -13.361 -15.596 10.932 1.00 67.38 96 ASN A C 1
ATOM 794 O O . ASN A 1 96 ? -12.139 -15.620 11.012 1.00 67.38 96 ASN A O 1
ATOM 798 N N . HIS A 1 97 ? -14.092 -14.806 11.719 1.00 64.75 97 HIS A N 1
ATOM 799 C CA . HIS A 1 97 ? -13.495 -13.943 12.744 1.00 64.75 97 HIS A CA 1
ATOM 800 C C . HIS A 1 97 ? -12.711 -14.730 13.796 1.00 64.75 97 HIS A C 1
ATOM 802 O O . HIS A 1 97 ? -11.665 -14.269 14.251 1.00 64.75 97 HIS A O 1
ATOM 808 N N . ARG A 1 98 ? -13.186 -15.923 14.183 1.00 70.81 98 ARG A N 1
ATOM 809 C CA . ARG A 1 98 ? -12.448 -16.803 15.099 1.00 70.81 98 ARG A CA 1
ATOM 810 C C . ARG A 1 98 ? -11.133 -17.293 14.480 1.00 70.81 98 ARG A C 1
ATOM 812 O O . ARG A 1 98 ? -10.149 -17.412 15.199 1.00 70.81 98 ARG A O 1
ATOM 819 N N . ARG A 1 99 ? -11.105 -17.519 13.160 1.00 63.34 99 ARG A N 1
ATOM 820 C CA . ARG A 1 99 ? -9.906 -17.897 12.385 1.00 63.34 99 ARG A CA 1
ATOM 821 C C . ARG A 1 99 ? -8.915 -16.748 12.185 1.00 63.34 99 ARG A C 1
ATOM 823 O O . ARG A 1 99 ? -7.717 -16.995 12.099 1.00 63.34 99 ARG A O 1
ATOM 830 N N . THR A 1 100 ? -9.393 -15.509 12.063 1.00 48.03 100 THR A N 1
ATOM 831 C CA . THR A 1 100 ? -8.563 -14.363 11.646 1.00 48.03 100 THR A CA 1
ATOM 832 C C . THR A 1 100 ? -8.114 -13.450 12.785 1.00 48.03 100 THR A C 1
ATOM 834 O O . THR A 1 100 ? -7.216 -12.639 12.573 1.00 48.03 100 THR A O 1
ATOM 837 N N . ASN A 1 101 ? -8.677 -13.568 13.993 1.00 54.53 101 ASN A N 1
ATOM 838 C CA . ASN A 1 101 ? -8.326 -12.703 15.122 1.00 54.53 101 ASN A CA 1
ATOM 839 C C . ASN A 1 101 ? -6.888 -12.966 15.637 1.00 54.53 101 ASN A C 1
ATOM 841 O O . ASN A 1 101 ? -6.634 -14.020 16.227 1.00 54.53 101 ASN A O 1
ATOM 845 N N . PRO A 1 102 ? -5.951 -12.004 15.508 1.00 46.72 102 PRO A N 1
ATOM 846 C CA . PRO A 1 102 ? -4.547 -12.197 15.870 1.00 46.72 102 PRO A CA 1
ATOM 847 C C . PRO A 1 102 ? -4.302 -12.362 17.377 1.00 46.72 102 PRO A C 1
ATOM 849 O O . PRO A 1 102 ? -3.262 -12.881 17.755 1.00 46.72 102 PRO A O 1
ATOM 852 N N . ARG A 1 103 ? -5.246 -11.993 18.259 1.00 45.19 103 ARG A N 1
ATOM 853 C CA . ARG A 1 103 ? -5.125 -12.282 19.707 1.00 45.19 103 ARG A CA 1
ATOM 854 C C . ARG A 1 103 ? -5.330 -13.752 20.065 1.00 45.19 103 ARG A C 1
ATOM 856 O O . ARG A 1 103 ? -4.955 -14.156 21.159 1.00 45.19 103 ARG A O 1
ATOM 863 N N . PHE A 1 104 ? -5.926 -14.528 19.163 1.00 45.75 104 PHE A N 1
ATOM 864 C CA . PHE A 1 104 ? -6.098 -15.976 19.303 1.00 45.75 104 PHE A CA 1
ATOM 865 C C . PHE A 1 104 ? -5.073 -16.774 18.491 1.00 45.75 104 PHE A C 1
ATOM 867 O O . PHE A 1 104 ? -5.013 -17.993 18.613 1.00 45.75 104 PHE A O 1
ATOM 874 N N . LYS A 1 105 ? -4.218 -16.091 17.725 1.00 46.97 105 LYS A N 1
ATOM 875 C CA . LYS A 1 105 ? -2.997 -16.654 17.152 1.00 46.97 105 LYS A CA 1
ATOM 876 C C . LYS A 1 105 ? -1.907 -16.705 18.225 1.00 46.97 105 LYS A C 1
ATOM 878 O O . LYS A 1 105 ? -0.956 -15.934 18.170 1.00 46.97 105 LYS A O 1
ATOM 883 N N . LYS A 1 106 ? -2.073 -17.554 19.242 1.00 39.41 106 LYS A N 1
ATOM 884 C CA . LYS A 1 106 ? -0.936 -17.927 20.100 1.00 39.41 106 LYS A CA 1
ATOM 885 C C . LYS A 1 106 ? -0.180 -19.145 19.558 1.00 39.41 106 LYS A C 1
ATOM 887 O O . LYS A 1 106 ? 0.994 -19.277 19.860 1.00 39.41 106 LYS A O 1
ATOM 892 N N . ASP A 1 107 ? -0.817 -19.901 18.658 1.00 37.09 107 ASP A N 1
ATOM 893 C CA . ASP A 1 107 ? -0.280 -21.135 18.066 1.00 37.09 107 ASP A CA 1
ATOM 894 C C . ASP A 1 107 ? -0.266 -21.085 16.520 1.00 37.09 107 ASP A C 1
ATOM 896 O O . ASP A 1 107 ? -0.428 -22.097 15.848 1.00 37.09 107 ASP A O 1
ATOM 900 N N . ASP A 1 108 ? -0.115 -19.899 15.920 1.00 40.00 108 ASP A N 1
ATOM 901 C CA . ASP A 1 108 ? -0.008 -19.751 14.452 1.00 40.00 108 ASP A CA 1
ATOM 902 C C . ASP A 1 108 ? 1.453 -19.919 13.972 1.00 40.00 108 ASP A C 1
ATOM 904 O O . ASP A 1 108 ? 1.814 -19.383 12.927 1.00 40.00 108 ASP A O 1
ATOM 908 N N . GLU A 1 109 ? 2.286 -20.638 14.738 1.00 39.12 109 GLU A N 1
ATOM 909 C CA . GLU A 1 109 ? 3.597 -21.122 14.277 1.00 39.12 109 GLU A CA 1
ATOM 910 C C . GLU A 1 109 ? 3.485 -22.423 13.460 1.00 39.12 109 GLU A C 1
ATOM 912 O O . GLU A 1 109 ? 4.352 -22.662 12.631 1.00 39.12 109 GLU A O 1
ATOM 917 N N . ASP A 1 110 ? 2.379 -23.181 13.540 1.00 37.00 110 ASP A N 1
ATOM 918 C CA . ASP A 1 110 ? 2.272 -24.495 12.878 1.00 37.00 110 ASP A CA 1
ATOM 919 C C . ASP A 1 110 ? 0.931 -24.717 12.150 1.00 37.00 110 ASP A C 1
ATOM 921 O O . ASP A 1 110 ? 0.186 -25.660 12.416 1.00 37.00 110 ASP A O 1
ATOM 925 N N . ILE A 1 111 ? 0.600 -23.863 11.177 1.00 40.78 111 ILE A N 1
ATOM 926 C CA . ILE A 1 111 ? -0.320 -24.280 10.104 1.00 40.78 111 ILE A CA 1
ATOM 927 C C . ILE A 1 111 ? 0.542 -24.661 8.908 1.00 40.78 111 ILE A C 1
ATOM 929 O O . ILE A 1 111 ? 1.019 -23.783 8.179 1.00 40.78 111 ILE A O 1
ATOM 933 N N . GLU A 1 112 ? 0.724 -25.969 8.708 1.00 38.03 112 GLU A N 1
ATOM 934 C CA . GLU A 1 112 ? 1.352 -26.539 7.515 1.00 38.03 112 GLU A CA 1
ATOM 935 C C . GLU A 1 112 ? 0.873 -25.797 6.256 1.00 38.03 112 GLU A C 1
ATOM 937 O O . GLU A 1 112 ? -0.307 -25.793 5.906 1.00 38.03 112 GLU A O 1
ATOM 942 N N . GLY A 1 113 ? 1.801 -25.117 5.576 1.00 49.97 113 GLY A N 1
ATOM 943 C CA . GLY A 1 113 ? 1.541 -24.465 4.293 1.00 49.97 113 GLY A CA 1
ATOM 944 C C . GLY A 1 113 ? 1.333 -22.947 4.303 1.00 49.97 113 GLY A C 1
ATOM 945 O O . GLY A 1 113 ? 1.496 -22.355 3.238 1.00 49.97 113 GLY A O 1
ATOM 946 N N . LYS A 1 114 ? 1.058 -22.280 5.438 1.00 49.00 114 LYS A N 1
ATOM 947 C CA . LYS A 1 114 ? 0.886 -20.803 5.466 1.00 49.00 114 LYS A CA 1
ATOM 948 C C . LYS A 1 114 ? 2.183 -20.027 5.2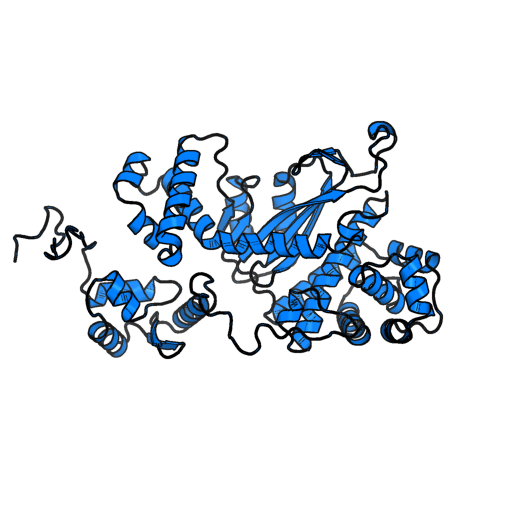02 1.00 49.00 114 LYS A C 1
ATOM 950 O O . LYS A 1 114 ? 2.132 -18.929 4.653 1.00 49.00 114 LYS A O 1
ATOM 955 N N . ASP A 1 115 ? 3.328 -20.619 5.534 1.00 57.00 115 ASP A N 1
ATOM 956 C CA . ASP A 1 115 ? 4.653 -19.997 5.439 1.00 57.00 115 ASP A CA 1
ATOM 957 C C . ASP A 1 115 ? 5.564 -20.644 4.387 1.00 57.00 115 ASP A C 1
ATOM 959 O O . ASP A 1 115 ? 6.783 -20.490 4.440 1.00 57.00 115 ASP A O 1
ATOM 963 N N . LYS A 1 116 ? 4.998 -21.341 3.387 1.00 60.66 116 LYS A N 1
ATOM 964 C CA . LYS A 1 116 ? 5.782 -21.829 2.241 1.00 60.66 116 LYS A CA 1
ATOM 965 C C . LYS A 1 116 ? 6.413 -20.643 1.509 1.00 60.66 116 LYS A C 1
ATOM 967 O O . LYS A 1 116 ? 5.756 -19.944 0.734 1.00 60.66 116 LYS A O 1
ATOM 972 N N . VAL A 1 117 ? 7.690 -20.419 1.795 1.00 70.38 117 VAL A N 1
ATOM 973 C CA . VAL A 1 117 ? 8.571 -19.531 1.046 1.00 70.38 117 VAL A CA 1
ATOM 974 C C . VAL A 1 117 ? 9.267 -20.401 0.019 1.00 70.38 117 VAL A C 1
ATOM 976 O O . VAL A 1 117 ? 10.020 -21.305 0.370 1.00 70.38 117 VAL A O 1
ATOM 979 N N . GLY A 1 118 ? 8.955 -20.164 -1.246 1.00 75.94 118 GLY A N 1
ATOM 980 C CA . GLY A 1 118 ? 9.589 -20.858 -2.357 1.00 75.94 118 GLY A CA 1
ATOM 981 C C . GLY A 1 118 ? 10.473 -19.920 -3.154 1.00 75.94 118 GLY A C 1
ATOM 982 O O . GLY A 1 118 ? 10.804 -18.819 -2.720 1.00 75.94 118 GLY A O 1
ATOM 983 N N . VAL A 1 119 ? 10.822 -20.369 -4.350 1.00 83.69 119 VAL A N 1
ATOM 984 C CA . VAL A 1 119 ? 11.626 -19.616 -5.302 1.00 83.69 119 VAL A CA 1
ATOM 985 C C . VAL A 1 119 ? 10.755 -19.241 -6.499 1.00 83.69 119 VAL A C 1
ATOM 987 O O . VAL A 1 119 ? 9.966 -20.059 -6.983 1.00 83.69 119 VAL A O 1
ATOM 990 N N . ILE A 1 120 ? 10.878 -17.995 -6.951 1.00 88.94 120 ILE A N 1
ATOM 991 C CA . ILE A 1 120 ? 10.224 -17.488 -8.163 1.00 88.94 120 ILE A CA 1
ATOM 992 C C . ILE A 1 120 ? 11.329 -17.234 -9.179 1.00 88.94 120 ILE A C 1
ATOM 994 O O . ILE A 1 120 ? 12.284 -16.527 -8.862 1.00 88.94 120 ILE A O 1
ATOM 998 N N . THR A 1 121 ? 11.235 -17.814 -10.371 1.00 91.88 121 THR A N 1
ATOM 999 C CA . THR A 1 121 ? 12.245 -17.566 -11.406 1.00 91.88 121 THR A CA 1
ATOM 1000 C C . THR A 1 121 ? 11.984 -16.241 -12.116 1.00 91.88 121 THR A C 1
ATOM 1002 O O . THR A 1 121 ? 10.869 -15.703 -12.086 1.00 91.88 121 THR A O 1
ATOM 1005 N N . TYR A 1 122 ? 13.007 -15.693 -12.772 1.00 93.31 122 TYR A N 1
ATOM 1006 C CA . TYR A 1 122 ? 12.846 -14.484 -13.586 1.00 93.31 122 TYR A CA 1
ATOM 1007 C C . TYR A 1 122 ? 11.801 -14.670 -14.694 1.00 93.31 122 TYR A C 1
ATOM 1009 O O . TYR A 1 122 ? 10.980 -13.786 -14.930 1.00 93.31 122 TYR A O 1
ATOM 1017 N N . GLU A 1 123 ? 11.796 -15.835 -15.341 1.00 92.62 123 GLU A N 1
ATOM 1018 C CA . GLU A 1 123 ? 10.891 -16.172 -16.440 1.00 92.62 123 GLU A CA 1
ATOM 1019 C C . GLU A 1 123 ? 9.443 -16.263 -15.961 1.00 92.62 123 GLU A C 1
ATOM 1021 O O . GLU A 1 123 ? 8.538 -15.808 -16.656 1.00 92.62 123 GLU A O 1
ATOM 1026 N N . GLU A 1 124 ? 9.208 -16.835 -14.778 1.00 93.81 124 GLU A N 1
ATOM 1027 C CA . GLU A 1 124 ? 7.872 -16.914 -14.181 1.00 93.81 124 GLU A CA 1
ATOM 1028 C C . GLU A 1 124 ? 7.316 -15.523 -13.884 1.00 93.81 124 GLU A C 1
ATOM 1030 O O . GLU A 1 124 ? 6.179 -15.225 -14.248 1.00 93.81 124 GLU A O 1
ATOM 1035 N N . LEU A 1 125 ? 8.137 -14.658 -13.280 1.00 94.62 125 LEU A N 1
ATOM 1036 C CA . LEU A 1 125 ? 7.746 -13.289 -12.966 1.00 94.62 125 LEU A CA 1
ATOM 1037 C C . LEU A 1 125 ? 7.431 -12.490 -14.241 1.00 94.62 125 LEU A C 1
ATOM 1039 O O . LEU A 1 125 ? 6.406 -11.814 -14.313 1.00 94.62 125 LEU A O 1
ATOM 1043 N N . CYS A 1 126 ? 8.295 -12.578 -15.257 1.00 95.81 126 CYS A N 1
ATOM 1044 C CA . CYS A 1 126 ? 8.093 -11.906 -16.540 1.00 95.81 126 CYS A CA 1
ATOM 1045 C C . CYS A 1 126 ? 6.886 -12.470 -17.299 1.00 95.81 126 CYS A C 1
ATOM 1047 O O . CYS A 1 126 ? 6.135 -11.703 -17.897 1.00 95.81 126 CYS A O 1
ATOM 1049 N N . ARG A 1 127 ? 6.640 -13.785 -17.245 1.00 95.38 127 ARG A N 1
ATOM 1050 C CA . ARG A 1 127 ? 5.457 -14.405 -17.857 1.00 95.38 127 ARG A CA 1
ATOM 1051 C C . ARG A 1 127 ? 4.172 -13.893 -17.222 1.00 95.38 127 ARG A C 1
ATOM 1053 O O . ARG A 1 127 ? 3.275 -13.485 -17.952 1.00 95.38 127 ARG A O 1
ATOM 1060 N N . GLU A 1 128 ? 4.095 -13.878 -15.893 1.00 96.06 128 GLU A N 1
ATOM 1061 C CA . GLU A 1 128 ? 2.927 -13.340 -15.189 1.00 96.06 128 GLU A CA 1
ATOM 1062 C C . GLU A 1 128 ? 2.736 -11.854 -15.524 1.00 96.06 128 GLU A C 1
ATOM 1064 O O . GLU A 1 128 ? 1.624 -11.408 -15.800 1.00 96.06 128 GLU A O 1
ATOM 1069 N N . PHE A 1 129 ? 3.832 -11.090 -15.595 1.00 96.75 129 PHE A N 1
ATOM 1070 C CA . PHE A 1 129 ? 3.776 -9.684 -15.983 1.00 96.75 129 PHE A CA 1
ATOM 1071 C C . PHE A 1 129 ? 3.248 -9.505 -17.410 1.00 96.75 129 PHE A C 1
ATOM 1073 O O . PHE A 1 129 ? 2.419 -8.633 -17.648 1.00 96.75 129 PHE A O 1
ATOM 1080 N N . LYS A 1 130 ? 3.652 -10.369 -18.349 1.00 95.44 130 LYS A N 1
ATOM 1081 C CA . LYS A 1 130 ? 3.148 -10.366 -19.729 1.00 95.44 130 LYS A CA 1
ATOM 1082 C C . LYS A 1 130 ? 1.641 -10.560 -19.791 1.00 95.44 130 LYS A C 1
ATOM 1084 O O . LYS A 1 130 ? 0.980 -9.840 -20.531 1.00 95.44 130 LYS A O 1
ATOM 1089 N N . VAL A 1 131 ? 1.118 -11.511 -19.015 1.00 95.12 131 VAL A N 1
ATOM 1090 C CA . VAL A 1 131 ? -0.324 -11.785 -18.939 1.00 95.12 131 VAL A CA 1
ATOM 1091 C C . VAL A 1 131 ? -1.063 -10.537 -18.460 1.00 95.12 131 VAL A C 1
ATOM 1093 O O . VAL A 1 131 ? -1.992 -10.078 -19.116 1.00 95.12 131 VAL A O 1
ATOM 1096 N N . VAL A 1 132 ? -0.587 -9.916 -17.381 1.00 95.81 132 VAL A N 1
ATOM 1097 C CA . VAL A 1 132 ? -1.179 -8.680 -16.845 1.00 95.81 132 VAL A CA 1
ATOM 1098 C C . VAL A 1 132 ? -1.160 -7.548 -17.875 1.00 95.81 132 VAL A C 1
ATOM 1100 O O . VAL A 1 132 ? -2.168 -6.867 -18.054 1.00 95.81 132 VAL A O 1
ATOM 1103 N N . LEU A 1 133 ? -0.040 -7.360 -18.576 1.00 94.62 133 LEU A N 1
ATOM 1104 C CA . LEU A 1 133 ? 0.078 -6.334 -19.611 1.00 94.62 133 LEU A CA 1
ATOM 1105 C C . LEU A 1 133 ? -0.847 -6.597 -20.804 1.00 94.62 133 LEU A C 1
ATOM 1107 O O . LEU A 1 133 ? -1.443 -5.656 -21.311 1.00 94.62 133 LEU A O 1
ATOM 1111 N N . SER A 1 134 ? -1.013 -7.857 -21.220 1.00 91.62 134 SER A N 1
ATOM 1112 C CA . SER A 1 134 ? -1.901 -8.218 -22.337 1.00 91.62 134 SER A CA 1
ATOM 1113 C C . SER A 1 134 ? -3.384 -7.978 -22.057 1.00 91.62 134 SER A C 1
ATOM 1115 O O . SER A 1 134 ? -4.172 -7.866 -22.987 1.00 91.62 134 SER A O 1
ATOM 1117 N N . GLU A 1 135 ? -3.758 -7.884 -20.783 1.00 90.69 135 GLU A N 1
ATOM 1118 C CA . GLU A 1 135 ? -5.122 -7.582 -20.349 1.00 90.69 135 GLU A CA 1
ATOM 1119 C C . GLU A 1 135 ? -5.323 -6.101 -19.994 1.00 90.69 135 GLU A C 1
ATOM 1121 O O . GLU A 1 135 ? -6.404 -5.710 -19.554 1.00 90.69 135 GLU A O 1
ATOM 1126 N N . THR A 1 136 ? -4.279 -5.276 -20.103 1.00 87.81 136 THR A N 1
ATOM 1127 C CA . THR A 1 136 ? -4.359 -3.849 -19.791 1.00 87.81 136 THR A CA 1
ATOM 1128 C C . THR A 1 136 ? -4.738 -3.081 -21.056 1.00 87.81 136 THR A C 1
ATOM 1130 O O . THR A 1 136 ? -3.955 -3.024 -21.997 1.00 87.81 136 THR A O 1
ATOM 1133 N N . ASP A 1 137 ? -5.910 -2.441 -21.054 1.00 78.31 137 ASP A N 1
ATOM 1134 C CA . ASP A 1 137 ? -6.468 -1.688 -22.196 1.00 78.31 137 ASP A CA 1
ATOM 1135 C C . ASP A 1 137 ? -5.791 -0.317 -22.430 1.00 78.31 137 ASP A C 1
ATOM 1137 O O . ASP A 1 137 ? -6.441 0.658 -22.803 1.00 78.31 137 ASP A O 1
ATOM 1141 N N . GLU A 1 138 ? -4.487 -0.207 -22.169 1.00 81.25 138 GLU A N 1
ATOM 1142 C CA . GLU A 1 138 ? -3.708 1.019 -22.359 1.00 81.25 138 GLU A CA 1
ATOM 1143 C C . GLU A 1 138 ? -2.516 0.760 -23.266 1.00 81.25 138 GLU A C 1
ATOM 1145 O O . GLU A 1 138 ? -1.731 -0.168 -23.060 1.00 81.25 138 GLU A O 1
ATOM 1150 N N . PHE A 1 139 ? -2.360 1.629 -24.255 1.00 79.00 139 PHE A N 1
ATOM 1151 C CA . PHE A 1 139 ? -1.253 1.546 -25.183 1.00 79.00 139 PHE A CA 1
ATOM 1152 C C . PHE A 1 139 ? 0.052 2.023 -24.529 1.00 79.00 139 PHE A C 1
ATOM 1154 O O . PHE A 1 139 ? 0.108 3.068 -23.882 1.00 79.00 139 PHE A O 1
ATOM 1161 N N . CYS A 1 140 ? 1.126 1.259 -24.719 1.00 86.31 140 CYS A N 1
ATOM 1162 C CA . CYS A 1 140 ? 2.472 1.641 -24.315 1.00 86.31 140 CYS A CA 1
ATOM 1163 C C . CYS A 1 140 ? 3.427 1.434 -25.491 1.00 86.31 140 CYS A C 1
ATOM 1165 O O . CYS A 1 140 ? 3.605 0.309 -25.953 1.00 86.31 140 CYS A O 1
ATOM 1167 N N . ASP A 1 141 ? 4.097 2.506 -25.921 1.00 87.06 141 ASP A N 1
ATOM 1168 C CA . ASP A 1 141 ? 5.107 2.475 -26.995 1.00 87.06 141 ASP A CA 1
ATOM 1169 C C . ASP A 1 141 ? 6.354 1.645 -26.647 1.00 87.06 141 ASP A C 1
ATOM 1171 O O . ASP A 1 141 ? 7.224 1.377 -27.482 1.00 87.06 141 ASP A O 1
ATOM 1175 N N . VAL A 1 142 ? 6.491 1.249 -25.382 1.00 92.62 142 VAL A N 1
ATOM 1176 C CA . VAL A 1 142 ? 7.638 0.495 -24.897 1.00 92.62 142 VAL A CA 1
ATOM 1177 C C . VAL A 1 142 ? 7.357 -0.998 -25.029 1.00 92.62 142 VAL A C 1
ATOM 1179 O O . VAL A 1 142 ? 6.472 -1.545 -24.381 1.00 92.62 142 VAL A O 1
ATOM 1182 N N . SER A 1 143 ? 8.177 -1.679 -25.831 1.00 92.62 143 SER A N 1
ATOM 1183 C CA . SER A 1 143 ? 8.106 -3.132 -26.028 1.00 92.62 143 SER A CA 1
ATOM 1184 C C . SER A 1 143 ? 8.114 -3.911 -24.705 1.00 92.62 143 SER A C 1
ATOM 1186 O O . SER A 1 143 ? 8.881 -3.566 -23.798 1.00 92.62 143 SER A O 1
ATOM 1188 N N . PHE A 1 144 ? 7.378 -5.024 -24.655 1.00 92.62 144 PHE A N 1
ATOM 1189 C CA . PHE A 1 144 ? 7.301 -5.929 -23.502 1.00 92.62 144 PHE A CA 1
ATOM 1190 C C . PHE A 1 144 ? 8.670 -6.286 -22.904 1.00 92.62 144 PHE A C 1
ATOM 1192 O O . PHE A 1 144 ? 8.850 -6.214 -21.689 1.00 92.62 144 PHE A O 1
ATOM 1199 N N . ASP A 1 145 ? 9.651 -6.609 -23.744 1.00 93.50 145 ASP A N 1
ATOM 1200 C CA . ASP A 1 145 ? 10.981 -7.002 -23.286 1.00 93.50 145 ASP A CA 1
ATOM 1201 C C . ASP A 1 145 ? 11.636 -5.873 -22.475 1.00 93.50 145 ASP A C 1
ATOM 1203 O O . ASP A 1 145 ? 12.152 -6.070 -21.378 1.00 93.50 145 ASP A O 1
ATOM 1207 N N . ARG A 1 146 ? 11.541 -4.629 -22.952 1.00 94.94 146 ARG A N 1
ATOM 1208 C CA . ARG A 1 146 ? 12.062 -3.455 -22.232 1.00 94.94 146 ARG A CA 1
ATOM 1209 C C . ARG A 1 146 ? 11.322 -3.220 -20.916 1.00 94.94 146 ARG A C 1
ATOM 1211 O O . ARG A 1 146 ? 11.970 -2.928 -19.915 1.00 94.94 146 ARG A O 1
ATOM 1218 N N . LEU A 1 147 ? 9.999 -3.395 -20.887 1.00 95.81 147 LEU A N 1
ATOM 1219 C CA . LEU A 1 147 ? 9.213 -3.308 -19.650 1.00 95.81 147 LEU A CA 1
ATOM 1220 C C . LEU A 1 147 ? 9.630 -4.388 -18.640 1.00 95.81 147 LEU A C 1
ATOM 1222 O O . LEU A 1 147 ? 9.798 -4.093 -17.459 1.00 95.81 147 LEU A O 1
ATOM 1226 N N . SER A 1 148 ? 9.869 -5.615 -19.104 1.00 95.75 148 SER A N 1
ATOM 1227 C CA . SER A 1 148 ? 10.374 -6.719 -18.282 1.00 95.75 148 SER A CA 1
ATOM 1228 C C . SER A 1 148 ? 11.767 -6.432 -17.726 1.00 95.75 148 SER A C 1
ATOM 1230 O O . SER A 1 148 ? 12.018 -6.661 -16.543 1.00 95.75 148 SER A O 1
ATOM 1232 N N . ALA A 1 149 ? 12.660 -5.858 -18.536 1.00 95.56 149 ALA A N 1
ATOM 1233 C CA . ALA A 1 149 ? 13.975 -5.423 -18.074 1.00 95.56 149 ALA A CA 1
ATOM 1234 C C . ALA A 1 149 ? 13.872 -4.360 -16.965 1.00 95.56 149 ALA A C 1
ATOM 1236 O O . ALA A 1 149 ? 14.575 -4.451 -15.958 1.00 95.56 149 ALA A O 1
ATOM 1237 N N . ILE A 1 150 ? 12.971 -3.382 -17.115 1.00 95.88 150 ILE A N 1
ATOM 1238 C CA . ILE A 1 150 ? 12.723 -2.348 -16.100 1.00 95.88 150 ILE A CA 1
ATOM 1239 C C . ILE A 1 150 ? 12.146 -2.969 -14.821 1.00 95.88 150 ILE A C 1
ATOM 1241 O O . ILE A 1 150 ? 12.638 -2.684 -13.729 1.00 95.88 150 ILE A O 1
ATOM 1245 N N . LEU A 1 151 ? 11.155 -3.858 -14.932 1.00 96.06 151 LEU A N 1
ATOM 1246 C CA . LEU A 1 151 ? 10.586 -4.557 -13.780 1.00 96.06 151 LEU A CA 1
ATOM 1247 C C . LEU A 1 151 ? 11.675 -5.296 -12.991 1.00 96.06 151 LEU A C 1
ATOM 1249 O O . LEU A 1 151 ? 11.797 -5.130 -11.774 1.00 96.06 151 LEU A O 1
ATOM 1253 N N . LEU A 1 152 ? 12.491 -6.091 -13.688 1.00 94.62 152 LEU A N 1
ATOM 1254 C CA . LEU A 1 152 ? 13.574 -6.850 -13.072 1.00 94.62 152 LEU A CA 1
ATOM 1255 C C . LEU A 1 152 ? 14.629 -5.942 -12.445 1.00 94.62 152 LEU A C 1
ATOM 1257 O O . LEU A 1 152 ? 15.097 -6.255 -11.350 1.00 94.62 152 LEU A O 1
ATOM 1261 N N . MET A 1 153 ? 14.954 -4.805 -13.066 1.00 94.06 153 MET A N 1
ATOM 1262 C CA . MET A 1 153 ? 15.864 -3.803 -12.505 1.00 94.06 153 MET A CA 1
ATOM 1263 C C . MET A 1 153 ? 15.415 -3.358 -11.103 1.00 94.06 153 MET A C 1
ATOM 1265 O O . MET A 1 153 ? 16.209 -3.412 -10.160 1.00 94.06 153 MET A O 1
ATOM 1269 N N . PHE A 1 154 ? 14.138 -2.997 -10.933 1.00 92.81 154 PHE A N 1
ATOM 1270 C CA . PHE A 1 154 ? 13.601 -2.594 -9.628 1.00 92.81 154 PHE A CA 1
ATOM 1271 C C . PHE A 1 154 ? 13.536 -3.764 -8.642 1.00 92.81 154 PHE A C 1
ATOM 1273 O O . PHE A 1 154 ? 13.947 -3.632 -7.486 1.00 92.81 154 PHE A O 1
ATOM 1280 N N . LYS A 1 155 ? 13.085 -4.943 -9.087 1.00 90.62 155 LYS A N 1
ATOM 1281 C CA . LYS A 1 155 ? 12.984 -6.132 -8.223 1.00 90.62 155 LYS A CA 1
ATOM 1282 C C . LYS A 1 155 ? 14.328 -6.608 -7.688 1.00 90.62 155 LYS A C 1
ATOM 1284 O O . LYS A 1 155 ? 14.416 -7.024 -6.531 1.00 90.62 155 LYS A O 1
ATOM 1289 N N . THR A 1 156 ? 15.365 -6.520 -8.511 1.00 90.25 156 THR A N 1
ATOM 1290 C CA . THR A 1 156 ? 16.732 -6.932 -8.171 1.00 90.25 156 THR A CA 1
ATOM 1291 C C . THR A 1 156 ? 17.583 -5.785 -7.613 1.00 90.25 156 THR A C 1
ATOM 1293 O O . THR A 1 156 ? 18.752 -5.996 -7.280 1.00 90.25 156 THR A O 1
ATOM 1296 N N . ASN A 1 157 ? 16.987 -4.595 -7.439 1.00 90.38 157 ASN A N 1
ATOM 1297 C CA . ASN A 1 157 ? 17.624 -3.386 -6.913 1.00 90.38 157 ASN A CA 1
ATOM 1298 C C . ASN A 1 157 ? 18.922 -3.031 -7.666 1.00 90.38 157 ASN A C 1
ATOM 1300 O O . ASN A 1 157 ? 19.966 -2.783 -7.058 1.00 90.38 157 ASN A O 1
ATOM 1304 N N . LYS A 1 158 ? 18.875 -3.077 -9.002 1.00 90.56 158 LYS A N 1
ATOM 1305 C CA . LYS A 1 158 ? 20.013 -2.791 -9.889 1.00 90.56 158 LYS A CA 1
ATOM 1306 C C . LYS A 1 158 ? 19.878 -1.416 -10.522 1.00 90.56 158 LYS A C 1
ATOM 1308 O O . LYS A 1 158 ? 18.780 -0.931 -10.745 1.00 90.56 158 LYS A O 1
ATOM 1313 N N . THR A 1 159 ? 21.007 -0.786 -10.832 1.00 91.38 159 THR A N 1
ATOM 1314 C CA . THR A 1 159 ? 21.021 0.427 -11.664 1.00 91.38 159 THR A CA 1
ATOM 1315 C C . THR A 1 159 ? 20.815 0.062 -13.134 1.00 91.38 159 THR A C 1
ATOM 1317 O O . THR A 1 159 ? 21.022 -1.091 -13.510 1.00 91.38 159 THR A O 1
ATOM 1320 N N . LEU A 1 160 ? 20.494 1.045 -13.979 1.00 92.25 160 LEU A N 1
ATOM 1321 C CA . LEU A 1 160 ? 20.378 0.854 -15.431 1.00 92.25 160 LEU A CA 1
ATOM 1322 C C . LEU A 1 160 ? 21.637 0.202 -16.034 1.00 92.25 160 LEU A C 1
ATOM 1324 O O . LEU A 1 160 ? 21.533 -0.768 -16.777 1.00 92.25 160 LEU A O 1
ATOM 1328 N N . ARG A 1 161 ? 22.832 0.675 -15.648 1.00 91.88 161 ARG A N 1
ATOM 1329 C CA . ARG A 1 161 ? 24.122 0.130 -16.112 1.00 91.88 161 ARG A CA 1
ATOM 1330 C C . ARG A 1 161 ? 24.360 -1.299 -15.630 1.00 91.88 161 ARG A C 1
ATOM 1332 O O . ARG A 1 161 ? 24.893 -2.130 -16.354 1.00 91.88 161 ARG A O 1
ATOM 1339 N N . THR A 1 162 ? 23.977 -1.604 -14.393 1.00 92.88 162 THR A N 1
ATOM 1340 C CA . THR A 1 162 ? 24.099 -2.975 -13.888 1.00 92.88 162 THR A CA 1
ATOM 1341 C C . THR A 1 162 ? 23.096 -3.908 -14.562 1.00 92.88 162 THR A C 1
ATOM 1343 O O . THR A 1 162 ? 23.436 -5.060 -14.813 1.00 92.88 162 THR A O 1
ATOM 1346 N N . MET A 1 163 ? 21.894 -3.415 -14.877 1.00 93.44 163 MET A N 1
ATOM 1347 C CA . MET A 1 163 ? 20.882 -4.179 -15.601 1.00 93.44 163 MET A CA 1
ATOM 1348 C C . MET A 1 163 ? 21.325 -4.484 -17.036 1.00 93.44 163 MET A C 1
ATOM 1350 O O . MET A 1 163 ? 21.179 -5.620 -17.467 1.00 93.44 163 MET A O 1
ATOM 1354 N N . GLU A 1 164 ? 21.938 -3.524 -17.736 1.00 93.75 164 GLU A N 1
ATOM 1355 C CA . GLU A 1 164 ? 22.594 -3.749 -19.036 1.00 93.75 164 GLU A CA 1
ATOM 1356 C C . GLU A 1 164 ? 23.587 -4.917 -18.955 1.00 93.75 164 GLU A C 1
ATOM 1358 O O . GLU A 1 164 ? 23.432 -5.911 -19.663 1.00 93.75 164 GLU A O 1
ATOM 1363 N N . ASN A 1 165 ? 24.546 -4.858 -18.023 1.00 92.38 165 ASN A N 1
ATOM 1364 C CA . ASN A 1 165 ? 25.520 -5.938 -17.843 1.00 92.38 165 ASN A CA 1
ATOM 1365 C C . ASN A 1 165 ? 24.837 -7.277 -17.516 1.00 92.38 165 ASN A C 1
ATOM 1367 O O . ASN A 1 165 ? 25.256 -8.324 -17.998 1.00 92.38 165 ASN A O 1
ATOM 1371 N N . TRP A 1 166 ? 23.774 -7.267 -16.712 1.00 92.19 166 TRP A N 1
ATOM 1372 C CA . TRP A 1 166 ? 23.012 -8.479 -16.405 1.00 92.19 166 TRP A CA 1
ATOM 1373 C C . TRP A 1 166 ? 22.320 -9.061 -17.637 1.00 92.19 166 TRP A C 1
ATOM 1375 O O . TRP A 1 166 ? 22.377 -10.268 -17.831 1.00 92.19 166 TRP A O 1
ATOM 1385 N N . ILE A 1 167 ? 21.715 -8.240 -18.493 1.00 91.44 167 ILE A N 1
ATOM 1386 C CA . ILE A 1 167 ? 21.085 -8.713 -19.735 1.00 91.44 167 ILE A CA 1
ATOM 1387 C C . ILE A 1 167 ? 22.135 -9.294 -20.692 1.00 91.44 167 ILE A C 1
ATOM 1389 O O . ILE A 1 167 ? 21.867 -10.294 -21.355 1.00 91.44 167 ILE A O 1
ATOM 1393 N N . VAL A 1 168 ? 23.332 -8.700 -20.749 1.00 90.12 168 VAL A N 1
ATOM 1394 C CA . VAL A 1 168 ? 24.437 -9.185 -21.592 1.00 90.12 168 VAL A CA 1
ATOM 1395 C C . VAL A 1 168 ? 24.981 -10.525 -21.089 1.00 90.12 168 VAL A C 1
ATOM 1397 O O . VAL A 1 168 ? 25.127 -11.458 -21.877 1.00 90.12 168 VAL A O 1
ATOM 1400 N N . TYR A 1 169 ? 25.287 -10.627 -19.793 1.00 90.25 169 TYR A N 1
ATOM 1401 C CA . TYR A 1 169 ? 26.090 -11.729 -19.251 1.00 90.25 169 TYR A CA 1
ATOM 1402 C C . TYR A 1 169 ? 25.290 -12.812 -18.515 1.00 90.25 169 TYR A C 1
ATOM 1404 O O . TYR A 1 169 ? 25.850 -13.868 -18.232 1.00 90.25 169 TYR A O 1
ATOM 1412 N N . ASN A 1 170 ? 24.012 -12.592 -18.183 1.00 90.00 170 ASN A N 1
ATOM 1413 C CA . ASN A 1 170 ? 23.179 -13.578 -17.489 1.00 90.00 170 ASN A CA 1
ATOM 1414 C C . ASN A 1 170 ? 22.151 -14.209 -18.453 1.00 90.00 170 ASN A C 1
ATOM 1416 O O . ASN A 1 170 ? 21.144 -13.569 -18.775 1.00 90.00 170 ASN A O 1
ATOM 1420 N N . PRO A 1 171 ? 22.344 -15.480 -18.869 1.00 86.75 171 PRO A N 1
ATOM 1421 C CA . PRO A 1 171 ? 21.446 -16.156 -19.804 1.00 86.75 171 PRO A CA 1
ATOM 1422 C C . PRO A 1 171 ? 19.996 -16.246 -19.320 1.00 86.75 171 PRO A C 1
ATOM 1424 O O . PRO A 1 171 ? 19.089 -16.125 -20.137 1.00 86.75 171 PRO A O 1
ATOM 1427 N N . ARG A 1 172 ? 19.765 -16.399 -18.006 1.00 88.62 172 ARG A N 1
ATOM 1428 C CA . ARG A 1 172 ? 18.408 -16.478 -17.433 1.00 88.62 172 ARG A CA 1
ATOM 1429 C C . ARG A 1 172 ? 17.675 -15.153 -17.550 1.00 88.62 172 ARG A C 1
ATOM 1431 O O . ARG A 1 172 ? 16.531 -15.105 -17.973 1.00 88.62 172 ARG A O 1
ATOM 1438 N N . ILE A 1 173 ? 18.359 -14.049 -17.250 1.00 90.12 173 ILE A N 1
ATOM 1439 C CA . ILE A 1 173 ? 17.785 -12.708 -17.421 1.00 90.12 173 ILE A CA 1
ATOM 1440 C C . ILE A 1 173 ? 17.493 -12.453 -18.895 1.00 90.12 173 ILE A C 1
ATOM 1442 O O . ILE A 1 173 ? 16.400 -12.003 -19.228 1.00 90.12 173 ILE A O 1
ATOM 1446 N N . LYS A 1 174 ? 18.433 -12.784 -19.785 1.00 88.88 174 LYS A N 1
ATOM 1447 C CA . LYS A 1 174 ? 18.231 -12.641 -21.229 1.00 88.88 174 LYS A CA 1
ATOM 1448 C C . LYS A 1 174 ? 17.013 -13.438 -21.711 1.00 88.88 174 LYS A C 1
ATOM 1450 O O . LYS A 1 174 ? 16.184 -12.898 -22.441 1.00 88.88 174 LYS A O 1
ATOM 1455 N N . GLN A 1 175 ? 16.878 -14.684 -21.256 1.00 89.12 175 GLN A N 1
ATOM 1456 C CA . GLN A 1 175 ? 15.747 -15.556 -21.568 1.00 89.12 175 GLN A CA 1
ATOM 1457 C C . GLN A 1 175 ? 14.424 -15.020 -21.003 1.00 89.12 175 GLN A C 1
ATOM 1459 O O . GLN A 1 175 ? 13.439 -14.953 -21.732 1.00 89.12 175 GLN A O 1
ATOM 1464 N N . ALA A 1 176 ? 14.398 -14.616 -19.732 1.00 91.69 176 ALA A N 1
ATOM 1465 C CA . ALA A 1 176 ? 13.206 -14.109 -19.056 1.00 91.69 176 ALA A CA 1
ATOM 1466 C C . ALA A 1 176 ? 12.669 -12.822 -19.685 1.00 91.69 176 ALA A C 1
ATOM 1468 O O . ALA A 1 176 ? 11.461 -12.656 -19.843 1.00 91.69 176 ALA A O 1
ATOM 1469 N N . VAL A 1 177 ? 13.579 -11.920 -20.048 1.00 90.56 177 VAL A N 1
ATOM 1470 C CA . VAL A 1 177 ? 13.254 -10.645 -20.685 1.00 90.56 177 VAL A CA 1
ATOM 1471 C C . VAL A 1 177 ? 12.857 -10.845 -22.153 1.00 90.56 177 VAL A C 1
ATOM 1473 O O . VAL A 1 177 ? 12.068 -10.063 -22.665 1.00 90.56 177 VAL A O 1
ATOM 1476 N N . GLY A 1 178 ? 13.372 -11.880 -22.824 1.00 87.25 178 GLY A N 1
ATOM 1477 C CA . GLY A 1 178 ? 13.047 -12.188 -24.220 1.00 87.25 178 GLY A CA 1
ATOM 1478 C C . GLY A 1 178 ? 13.858 -11.407 -25.262 1.00 87.25 178 GLY A C 1
ATOM 1479 O O . GLY A 1 178 ? 13.567 -11.504 -26.450 1.00 87.25 178 GLY A O 1
ATOM 1480 N N . MET A 1 179 ? 14.903 -10.670 -24.860 1.00 82.88 179 MET A N 1
ATOM 1481 C CA . MET A 1 179 ? 15.705 -9.865 -25.793 1.00 82.88 179 MET A CA 1
ATOM 1482 C C . MET A 1 179 ? 16.708 -10.708 -26.587 1.00 82.88 179 MET A C 1
ATOM 1484 O O . MET A 1 179 ? 17.651 -11.275 -26.029 1.00 82.88 179 MET A O 1
ATOM 1488 N N . ALA A 1 180 ? 16.580 -10.691 -27.916 1.00 74.38 180 ALA A N 1
ATOM 1489 C CA . ALA A 1 180 ? 17.575 -11.274 -28.819 1.00 74.38 180 ALA A CA 1
ATOM 1490 C C . ALA A 1 180 ? 18.921 -10.524 -28.751 1.00 74.38 180 ALA A C 1
ATOM 1492 O O . ALA A 1 180 ? 19.987 -11.140 -28.614 1.00 74.38 180 ALA A O 1
ATOM 1493 N N . ILE A 1 181 ? 18.856 -9.188 -28.782 1.00 78.00 181 ILE A N 1
ATOM 1494 C CA . ILE A 1 181 ? 20.004 -8.276 -28.776 1.00 78.00 181 ILE A CA 1
ATOM 1495 C C . ILE A 1 181 ? 20.017 -7.514 -27.441 1.00 78.00 181 ILE A C 1
ATOM 1497 O O . ILE A 1 181 ? 19.012 -6.879 -27.110 1.00 78.00 181 ILE A O 1
ATOM 1501 N N . PRO A 1 182 ? 21.115 -7.564 -26.662 1.00 78.75 182 PRO A N 1
ATOM 1502 C CA . PRO A 1 182 ? 21.241 -6.766 -25.448 1.00 78.75 182 PRO A CA 1
ATOM 1503 C C . PRO A 1 182 ? 21.130 -5.267 -25.746 1.00 78.75 182 PRO A C 1
ATOM 1505 O O . PRO A 1 182 ? 21.657 -4.788 -26.749 1.00 78.75 182 PRO A O 1
ATOM 1508 N N . ILE A 1 183 ? 20.462 -4.527 -24.864 1.00 85.00 183 ILE A N 1
ATOM 1509 C CA . ILE A 1 183 ? 20.314 -3.073 -24.975 1.00 85.00 183 ILE A CA 1
ATOM 1510 C C . ILE A 1 183 ? 21.268 -2.362 -24.023 1.00 85.00 183 ILE A C 1
ATOM 1512 O O . ILE A 1 183 ? 21.500 -2.826 -22.906 1.00 85.00 183 ILE A O 1
ATOM 1516 N N . ASP A 1 184 ? 21.771 -1.206 -24.443 1.00 91.06 184 ASP A N 1
ATOM 1517 C CA . ASP A 1 184 ? 22.582 -0.353 -23.586 1.00 91.06 184 ASP A CA 1
ATOM 1518 C C . ASP A 1 184 ? 21.712 0.404 -22.562 1.00 91.06 184 ASP A C 1
ATOM 1520 O O . ASP A 1 184 ? 20.509 0.630 -22.759 1.00 91.06 184 ASP A O 1
ATOM 1524 N N . HIS A 1 185 ? 22.319 0.845 -21.456 1.00 91.88 185 HIS A N 1
ATOM 1525 C CA . HIS A 1 185 ? 21.625 1.588 -20.402 1.00 91.88 185 HIS A CA 1
ATOM 1526 C C . HIS A 1 185 ? 20.966 2.881 -20.899 1.00 91.88 185 HIS A C 1
ATOM 1528 O O . HIS A 1 185 ? 19.965 3.302 -20.315 1.00 91.88 185 HIS A O 1
ATOM 1534 N N . THR A 1 186 ? 21.469 3.509 -21.970 1.00 93.94 186 THR A N 1
ATOM 1535 C CA . THR A 1 186 ? 20.842 4.705 -22.554 1.00 93.94 186 THR A CA 1
ATOM 1536 C C . THR A 1 186 ? 19.511 4.350 -23.198 1.00 93.94 186 THR A C 1
ATOM 1538 O O . THR A 1 186 ? 18.517 5.042 -22.980 1.00 93.94 186 THR A O 1
ATOM 1541 N N . THR A 1 187 ? 19.455 3.253 -23.956 1.00 92.94 187 THR A N 1
ATOM 1542 C CA . THR A 1 187 ? 18.211 2.761 -24.559 1.00 92.94 187 THR A CA 1
ATOM 1543 C C . THR A 1 187 ? 17.218 2.307 -23.493 1.00 92.94 187 THR A C 1
ATOM 1545 O O . THR A 1 187 ? 16.035 2.636 -23.589 1.00 92.94 187 THR A O 1
ATOM 1548 N N . LEU A 1 188 ? 17.684 1.643 -22.430 1.00 93.25 188 LEU A N 1
ATOM 1549 C CA . LEU A 1 188 ? 16.831 1.285 -21.292 1.00 93.25 188 LEU A CA 1
ATOM 1550 C C . LEU A 1 188 ? 16.294 2.528 -20.556 1.00 93.25 188 LEU A C 1
ATOM 1552 O O . LEU A 1 188 ? 15.127 2.557 -20.175 1.00 93.25 188 LEU A O 1
ATOM 1556 N N . ASN A 1 189 ? 17.097 3.587 -20.414 1.00 94.44 189 ASN A N 1
ATOM 1557 C CA . ASN A 1 189 ? 16.644 4.858 -19.843 1.00 94.44 189 ASN A CA 1
ATOM 1558 C C . ASN A 1 189 ? 15.595 5.549 -20.729 1.00 94.44 189 ASN A C 1
ATOM 1560 O O . ASN A 1 189 ? 14.599 6.065 -20.227 1.00 94.44 189 ASN A O 1
ATOM 1564 N N . ARG A 1 190 ? 15.782 5.547 -22.057 1.00 94.81 190 ARG A N 1
ATOM 1565 C CA . ARG A 1 190 ? 14.768 6.051 -23.001 1.00 94.81 190 ARG A CA 1
ATOM 1566 C C . ARG A 1 190 ? 13.467 5.266 -22.874 1.00 94.81 190 ARG A C 1
ATOM 1568 O O . ARG A 1 190 ? 12.409 5.878 -22.825 1.00 94.81 190 ARG A O 1
ATOM 1575 N N . ALA A 1 191 ? 13.557 3.941 -22.751 1.00 94.75 191 ALA A N 1
ATOM 1576 C CA . ALA A 1 191 ? 12.402 3.089 -22.506 1.00 94.75 191 ALA A CA 1
ATOM 1577 C C . ALA A 1 191 ? 11.696 3.475 -21.202 1.00 94.75 191 ALA A C 1
ATOM 1579 O O . ALA A 1 191 ? 10.505 3.744 -21.230 1.00 94.75 191 ALA A O 1
ATOM 1580 N N . PHE A 1 192 ? 12.427 3.600 -20.089 1.00 95.38 192 PHE A N 1
ATOM 1581 C CA . PHE A 1 192 ? 11.866 4.034 -18.806 1.00 95.38 192 PHE A CA 1
ATOM 1582 C C . PHE A 1 192 ? 11.141 5.383 -18.911 1.00 95.38 192 PHE A C 1
ATOM 1584 O O . PHE A 1 192 ? 10.017 5.530 -18.432 1.00 95.38 192 PHE A O 1
ATOM 1591 N N . ASN A 1 193 ? 11.762 6.363 -19.571 1.00 93.62 193 ASN A N 1
ATOM 1592 C CA . ASN A 1 193 ? 11.166 7.683 -19.757 1.00 93.62 193 ASN A CA 1
ATOM 1593 C C . ASN A 1 193 ? 9.934 7.650 -20.670 1.00 93.62 193 ASN A C 1
ATOM 1595 O O . ASN A 1 193 ? 8.995 8.404 -20.417 1.00 93.62 193 ASN A O 1
ATOM 1599 N N . GLY A 1 194 ? 9.921 6.762 -21.667 1.00 93.50 194 GLY A N 1
ATOM 1600 C CA . GLY A 1 194 ? 8.795 6.540 -22.575 1.00 93.50 194 GLY A CA 1
ATOM 1601 C C . GLY A 1 194 ? 7.581 5.866 -21.930 1.00 93.50 194 GLY A C 1
ATOM 1602 O O . GLY A 1 194 ? 6.493 5.937 -22.487 1.00 93.50 194 GLY A O 1
ATOM 1603 N N . VAL A 1 195 ? 7.715 5.252 -20.748 1.00 95.31 195 VAL A N 1
ATOM 1604 C CA . VAL A 1 195 ? 6.559 4.688 -20.033 1.00 95.31 195 VAL A CA 1
ATOM 1605 C C . VAL A 1 195 ? 5.731 5.813 -19.410 1.00 95.31 195 VAL A C 1
ATOM 1607 O O . VAL A 1 195 ? 6.243 6.565 -18.579 1.00 95.31 195 VAL A O 1
ATOM 1610 N N . GLY A 1 196 ? 4.456 5.934 -19.783 1.00 94.62 196 GLY A N 1
ATOM 1611 C CA . GLY A 1 196 ? 3.522 6.901 -19.194 1.00 94.62 196 GLY A CA 1
ATOM 1612 C C . GLY A 1 196 ? 3.165 6.578 -17.737 1.00 94.62 196 GLY A C 1
ATOM 1613 O O . GLY A 1 196 ? 3.127 5.414 -17.342 1.00 94.62 196 GLY A O 1
ATOM 1614 N N . GLU A 1 197 ? 2.892 7.605 -16.925 1.00 94.25 197 GLU A N 1
ATOM 1615 C CA . GLU A 1 197 ? 2.429 7.397 -15.542 1.00 94.25 197 GLU A CA 1
ATOM 1616 C C . GLU A 1 197 ? 1.044 6.733 -15.509 1.00 94.25 197 GLU A C 1
ATOM 1618 O O . GLU A 1 197 ? 0.840 5.799 -14.738 1.00 94.25 197 GLU A O 1
ATOM 1623 N N . ASP A 1 198 ? 0.129 7.144 -16.389 1.00 93.94 198 ASP A N 1
ATOM 1624 C CA . ASP A 1 198 ? -1.233 6.597 -16.450 1.00 93.94 198 ASP A CA 1
ATOM 1625 C C . ASP A 1 198 ? -1.250 5.112 -16.828 1.00 93.94 198 ASP A C 1
ATOM 1627 O O . ASP A 1 198 ? -2.001 4.329 -16.247 1.00 93.94 198 ASP A O 1
ATOM 1631 N N . PHE A 1 199 ? -0.349 4.692 -17.721 1.00 96.06 199 PHE A N 1
ATOM 1632 C CA . PHE A 1 199 ? -0.127 3.277 -18.013 1.00 96.06 199 PHE A CA 1
ATOM 1633 C C . PHE A 1 199 ? 0.293 2.502 -16.757 1.00 96.06 199 PHE A C 1
ATOM 1635 O O . PHE A 1 199 ? -0.291 1.465 -16.447 1.00 96.06 199 PHE A O 1
ATOM 1642 N N . LEU A 1 200 ? 1.258 3.017 -15.986 1.00 97.19 200 LEU A N 1
ATOM 1643 C CA . LEU A 1 200 ? 1.700 2.364 -14.750 1.00 97.19 200 LEU A CA 1
ATOM 1644 C C . LEU A 1 200 ? 0.580 2.285 -13.710 1.00 97.19 200 LEU A C 1
ATOM 1646 O O . LEU A 1 200 ? 0.415 1.241 -13.080 1.00 97.19 200 LEU A O 1
ATOM 1650 N N . LYS A 1 201 ? -0.215 3.350 -13.561 1.00 96.25 201 LYS A N 1
ATOM 1651 C CA . LYS A 1 201 ? -1.404 3.352 -12.700 1.00 96.25 201 LYS A CA 1
ATOM 1652 C C . LYS A 1 201 ? -2.389 2.266 -13.115 1.00 96.25 201 LYS A C 1
ATOM 1654 O O . LYS A 1 201 ? -2.807 1.471 -12.278 1.00 96.25 201 LYS A O 1
ATOM 1659 N N . LYS A 1 202 ? -2.713 2.163 -14.407 1.00 96.12 202 LYS A N 1
ATOM 1660 C CA . LYS A 1 202 ? -3.621 1.126 -14.924 1.00 96.12 202 LYS A CA 1
ATOM 1661 C C . LYS A 1 202 ? -3.101 -0.285 -14.657 1.00 96.12 202 LYS A C 1
ATOM 1663 O O . LYS A 1 202 ? -3.856 -1.121 -14.165 1.00 96.12 202 LYS A O 1
ATOM 1668 N N . VAL A 1 203 ? -1.812 -0.535 -14.894 1.00 97.88 203 VAL A N 1
ATOM 1669 C CA . VAL A 1 203 ? -1.167 -1.820 -14.571 1.00 97.88 203 VAL A CA 1
ATOM 1670 C C . VAL A 1 203 ? -1.246 -2.115 -13.071 1.00 97.88 203 VAL A C 1
ATOM 1672 O O . VAL A 1 203 ? -1.574 -3.232 -12.672 1.00 97.88 203 VAL A O 1
ATOM 1675 N N . PHE A 1 204 ? -0.981 -1.117 -12.226 1.00 98.19 204 PHE A N 1
ATOM 1676 C CA . PHE A 1 204 ? -1.082 -1.239 -10.776 1.00 98.19 204 PHE A CA 1
ATOM 1677 C C . PHE A 1 204 ? -2.508 -1.599 -10.326 1.00 98.19 204 PHE A C 1
ATOM 1679 O O . PHE A 1 204 ? -2.685 -2.602 -9.635 1.00 98.19 204 PHE A O 1
ATOM 1686 N N . HIS A 1 205 ? -3.528 -0.856 -10.764 1.00 97.00 205 HIS A N 1
ATOM 1687 C CA . HIS A 1 205 ? -4.925 -1.125 -10.404 1.00 97.00 205 HIS A CA 1
ATOM 1688 C C . HIS A 1 205 ? -5.401 -2.487 -10.928 1.00 97.00 205 HIS A C 1
ATOM 1690 O O . HIS A 1 205 ? -6.085 -3.221 -10.213 1.00 97.00 205 HIS A O 1
ATOM 1696 N N . ARG A 1 206 ? -4.973 -2.888 -12.133 1.00 96.88 206 ARG A N 1
ATOM 1697 C CA . ARG A 1 206 ? -5.260 -4.222 -12.684 1.00 96.88 206 ARG A CA 1
ATOM 1698 C C . ARG A 1 206 ? -4.674 -5.337 -11.817 1.00 96.88 206 ARG A C 1
ATOM 1700 O O . ARG A 1 206 ? -5.341 -6.343 -11.584 1.00 96.88 206 ARG A O 1
ATOM 1707 N N . LEU A 1 207 ? -3.448 -5.166 -11.321 1.00 98.06 207 LEU A N 1
ATOM 1708 C CA . LEU A 1 207 ? -2.823 -6.122 -10.403 1.00 98.06 207 LEU A CA 1
ATOM 1709 C C . LEU A 1 207 ? -3.575 -6.220 -9.073 1.00 98.06 207 LEU A C 1
ATOM 1711 O O . LEU A 1 207 ? -3.771 -7.329 -8.574 1.00 98.06 207 LEU A O 1
ATOM 1715 N N . VAL A 1 208 ? -4.008 -5.086 -8.513 1.00 98.06 208 VAL A N 1
ATOM 1716 C CA . VAL A 1 208 ? -4.823 -5.064 -7.289 1.00 98.06 208 VAL A CA 1
ATOM 1717 C C . VAL A 1 208 ? -6.130 -5.826 -7.504 1.00 98.06 208 VAL A C 1
ATOM 1719 O O . VAL A 1 208 ? -6.444 -6.710 -6.708 1.00 98.06 208 VAL A O 1
ATOM 1722 N N . MET A 1 209 ? -6.839 -5.572 -8.607 1.00 96.62 209 MET A N 1
ATOM 1723 C CA . MET A 1 209 ? -8.092 -6.267 -8.919 1.00 96.62 209 MET A CA 1
ATOM 1724 C C . MET A 1 209 ? -7.903 -7.770 -9.109 1.00 96.62 209 MET A C 1
ATOM 1726 O O . MET A 1 209 ? -8.614 -8.548 -8.482 1.00 96.62 209 MET A O 1
ATOM 1730 N N . LYS A 1 210 ? -6.879 -8.206 -9.851 1.00 96.12 210 LYS A N 1
ATOM 1731 C CA . LYS A 1 210 ? -6.565 -9.640 -9.987 1.00 96.12 210 LYS A CA 1
ATOM 1732 C C . LYS A 1 210 ? -6.300 -10.316 -8.643 1.00 96.12 210 LYS A C 1
ATOM 1734 O O . LYS A 1 210 ? -6.703 -11.457 -8.422 1.00 96.12 210 LYS A O 1
ATOM 1739 N N . LEU A 1 211 ? -5.582 -9.644 -7.745 1.00 96.44 211 LEU A N 1
ATOM 1740 C CA . LEU A 1 211 ? -5.310 -10.165 -6.405 1.00 96.44 211 LEU A CA 1
ATOM 1741 C C . LEU A 1 211 ? -6.568 -10.183 -5.528 1.00 96.44 211 LEU A C 1
ATOM 1743 O O . LEU A 1 211 ? -6.716 -11.095 -4.714 1.00 96.44 211 LEU A O 1
ATOM 1747 N N . HIS A 1 212 ? -7.468 -9.216 -5.697 1.00 95.44 212 HIS A N 1
ATOM 1748 C CA . HIS A 1 212 ? -8.767 -9.186 -5.028 1.00 95.44 212 HIS A CA 1
ATOM 1749 C C . HIS A 1 212 ? -9.684 -10.319 -5.519 1.00 95.44 212 HIS A C 1
ATOM 1751 O O . HIS A 1 212 ? -10.185 -11.093 -4.709 1.00 95.44 212 HIS A O 1
ATOM 1757 N N . GLU A 1 213 ? -9.806 -10.514 -6.834 1.00 94.19 213 GLU A N 1
ATOM 1758 C CA . GLU A 1 213 ? -10.568 -11.611 -7.458 1.00 94.19 213 GLU A CA 1
ATOM 1759 C C . GLU A 1 213 ? -10.079 -12.997 -7.010 1.00 94.19 213 GLU A C 1
ATOM 1761 O O . GLU A 1 213 ? -10.863 -13.930 -6.841 1.00 94.19 213 GLU A O 1
ATOM 1766 N N . LYS A 1 214 ? -8.771 -13.133 -6.765 1.00 93.25 214 LYS A N 1
ATOM 1767 C CA . LYS A 1 214 ? -8.143 -14.351 -6.227 1.00 93.25 214 LYS A CA 1
ATOM 1768 C C . LYS A 1 214 ? -8.284 -14.503 -4.706 1.00 93.25 214 LYS A C 1
ATOM 1770 O O . LYS A 1 214 ? -7.764 -15.464 -4.137 1.00 93.25 214 LYS A O 1
ATOM 1775 N N . GLY A 1 215 ? -8.944 -13.563 -4.029 1.00 90.81 215 GLY A N 1
ATOM 1776 C CA . GLY A 1 215 ? -9.134 -13.557 -2.578 1.00 90.81 215 GLY A CA 1
ATOM 1777 C C . GLY A 1 215 ? -7.853 -13.315 -1.773 1.00 90.81 215 GLY A C 1
ATOM 1778 O O . GLY A 1 215 ? -7.817 -13.619 -0.580 1.00 90.81 215 GLY A O 1
ATOM 1779 N N . VAL A 1 216 ? -6.786 -12.808 -2.404 1.00 91.75 216 VAL A N 1
ATOM 1780 C CA . VAL A 1 216 ? -5.536 -12.443 -1.716 1.00 91.75 216 VAL A CA 1
ATOM 1781 C C . VAL A 1 216 ? -5.712 -11.123 -0.983 1.00 91.75 216 VAL A C 1
ATOM 1783 O O . VAL A 1 216 ? -5.404 -11.044 0.205 1.00 91.75 216 VAL A O 1
ATOM 1786 N N . ILE A 1 217 ? -6.201 -10.103 -1.690 1.00 94.12 217 ILE A N 1
ATOM 1787 C CA . ILE A 1 217 ? -6.584 -8.814 -1.112 1.00 94.12 217 ILE A CA 1
ATOM 1788 C C . ILE A 1 217 ? -8.030 -8.944 -0.654 1.00 94.12 217 ILE A C 1
ATOM 1790 O O . ILE A 1 217 ? -8.894 -9.275 -1.456 1.00 94.12 217 ILE A O 1
ATOM 1794 N N . THR A 1 218 ? -8.291 -8.707 0.631 1.00 87.81 218 THR A N 1
ATOM 1795 C CA . THR A 1 218 ? -9.653 -8.806 1.182 1.00 87.81 218 THR A CA 1
ATOM 1796 C C . THR A 1 218 ? -10.353 -7.455 1.247 1.00 87.81 218 THR A C 1
ATOM 1798 O O . THR A 1 218 ? -11.575 -7.410 1.296 1.00 87.81 218 THR A O 1
ATOM 1801 N N . GLY A 1 219 ? -9.589 -6.359 1.327 1.00 87.25 219 GLY A N 1
ATOM 1802 C CA . GLY A 1 219 ? -10.128 -5.002 1.406 1.00 87.25 219 GLY A CA 1
ATOM 1803 C C . GLY A 1 219 ? -10.771 -4.639 2.749 1.00 87.25 219 GLY A C 1
ATOM 1804 O O . GLY A 1 219 ? -11.286 -3.539 2.904 1.00 87.25 219 GLY A O 1
ATOM 1805 N N . ARG A 1 220 ? -10.745 -5.524 3.753 1.00 86.19 220 ARG A N 1
ATOM 1806 C CA . ARG A 1 220 ? -11.546 -5.344 4.980 1.00 86.19 220 ARG A CA 1
ATOM 1807 C C . ARG A 1 220 ? -10.948 -4.354 5.971 1.00 86.19 220 ARG A C 1
ATOM 1809 O O . ARG A 1 220 ? -11.680 -3.640 6.656 1.00 86.19 220 ARG A O 1
ATOM 1816 N N . PHE A 1 221 ? -9.623 -4.349 6.095 1.00 89.75 221 PHE A N 1
ATOM 1817 C CA . PHE A 1 221 ? -8.903 -3.484 7.026 1.00 89.75 221 PHE A CA 1
ATOM 1818 C C . PHE A 1 221 ? -7.892 -2.660 6.258 1.00 89.75 221 PHE A C 1
ATOM 1820 O O . PHE A 1 221 ? -6.793 -3.127 5.960 1.00 89.75 221 PHE A O 1
ATOM 1827 N N . LEU A 1 222 ? -8.261 -1.421 5.970 1.00 95.62 222 LEU A N 1
ATOM 1828 C CA . LEU A 1 222 ? -7.399 -0.517 5.236 1.00 95.62 222 LEU A CA 1
ATOM 1829 C C . LEU A 1 222 ? -6.527 0.273 6.206 1.00 95.62 222 LEU A C 1
ATOM 1831 O O . LEU A 1 222 ? -6.967 0.633 7.300 1.00 95.62 222 LEU A O 1
ATOM 1835 N N . VAL A 1 223 ? -5.282 0.544 5.828 1.00 96.38 223 VAL A N 1
ATOM 1836 C CA . VAL A 1 223 ? -4.373 1.383 6.620 1.00 96.38 223 VAL A CA 1
ATOM 1837 C C . VAL A 1 223 ? -3.789 2.464 5.729 1.00 96.38 223 VAL A C 1
ATOM 1839 O O . VAL A 1 223 ? -3.267 2.159 4.658 1.00 96.38 223 VAL A O 1
ATOM 1842 N N . VAL A 1 224 ? -3.851 3.707 6.205 1.00 96.38 224 VAL A N 1
ATOM 1843 C CA . VAL A 1 224 ? -3.202 4.863 5.589 1.00 96.38 224 VAL A CA 1
ATOM 1844 C C . VAL A 1 224 ? -2.020 5.298 6.431 1.00 96.38 224 VAL A C 1
ATOM 1846 O O . VAL A 1 224 ? -2.142 5.487 7.647 1.00 96.38 224 VAL A O 1
ATOM 1849 N N . ASP A 1 225 ? -0.888 5.487 5.766 1.00 95.25 225 ASP A N 1
ATOM 1850 C CA . ASP A 1 225 ? 0.281 6.117 6.359 1.00 95.25 225 ASP A CA 1
ATOM 1851 C C . ASP A 1 225 ? 1.164 6.757 5.281 1.00 95.25 225 ASP A C 1
ATOM 1853 O O . ASP A 1 225 ? 0.988 6.516 4.083 1.00 95.25 225 ASP A O 1
ATOM 1857 N N . ALA A 1 226 ? 2.110 7.582 5.715 1.00 93.81 226 ALA A N 1
ATOM 1858 C CA . ALA A 1 226 ? 3.027 8.296 4.844 1.00 93.81 226 ALA A CA 1
ATOM 1859 C C . ALA A 1 226 ? 4.478 8.043 5.248 1.00 93.81 226 ALA A C 1
ATOM 1861 O O . ALA A 1 226 ? 4.817 7.971 6.429 1.00 93.81 226 ALA A O 1
ATOM 1862 N N . THR A 1 227 ? 5.366 7.957 4.261 1.00 93.75 227 THR A N 1
ATOM 1863 C CA . THR A 1 227 ? 6.806 7.865 4.507 1.00 93.75 227 THR A CA 1
ATOM 1864 C C . THR A 1 227 ? 7.578 8.863 3.661 1.00 93.75 227 THR A C 1
ATOM 1866 O O . THR A 1 227 ? 7.173 9.178 2.543 1.00 93.75 227 THR A O 1
ATOM 1869 N N . HIS A 1 228 ? 8.698 9.367 4.177 1.00 93.25 228 HIS A N 1
ATOM 1870 C CA . HIS A 1 228 ? 9.578 10.235 3.403 1.00 93.25 228 HIS A CA 1
ATOM 1871 C C . HIS A 1 228 ? 10.509 9.434 2.489 1.00 93.25 228 HIS A C 1
ATOM 1873 O O . HIS A 1 228 ? 10.952 8.332 2.832 1.00 93.25 228 HIS A O 1
ATOM 1879 N N . ILE A 1 229 ? 10.839 10.040 1.351 1.00 94.19 229 ILE A N 1
ATOM 1880 C CA . ILE A 1 229 ? 11.907 9.620 0.439 1.00 94.19 229 ILE A CA 1
ATOM 1881 C C . ILE A 1 229 ? 12.771 10.838 0.096 1.00 94.19 229 ILE A C 1
ATOM 1883 O O . ILE A 1 229 ? 12.299 11.977 0.124 1.00 94.19 229 ILE A O 1
ATOM 1887 N N . TYR A 1 230 ? 14.044 10.619 -0.216 1.00 93.69 230 TYR A N 1
ATOM 1888 C CA . TYR A 1 230 ? 14.997 11.707 -0.439 1.00 93.69 230 TYR A CA 1
ATOM 1889 C C . TYR A 1 230 ? 15.025 12.144 -1.903 1.00 93.69 230 TYR A C 1
ATOM 1891 O O . TYR A 1 230 ? 15.016 11.312 -2.808 1.00 93.69 230 TYR A O 1
ATOM 1899 N N . ALA A 1 231 ? 15.132 13.450 -2.146 1.00 93.19 231 ALA A N 1
ATOM 1900 C CA . ALA A 1 231 ? 15.387 13.953 -3.492 1.00 93.19 231 ALA A CA 1
ATOM 1901 C C . ALA A 1 231 ? 16.850 13.737 -3.904 1.00 93.19 231 ALA A C 1
ATOM 1903 O O . ALA A 1 231 ? 17.763 13.766 -3.073 1.00 93.19 231 ALA A O 1
ATOM 1904 N N . PHE A 1 232 ? 17.090 13.594 -5.211 1.00 91.88 232 PHE A N 1
ATOM 1905 C CA . PHE A 1 232 ? 18.438 13.539 -5.776 1.00 91.88 232 PHE A CA 1
ATOM 1906 C C . PHE A 1 232 ? 19.088 14.930 -5.798 1.00 91.88 232 PHE A C 1
ATOM 1908 O O . PHE A 1 232 ? 19.205 15.579 -6.838 1.00 91.88 232 PHE A O 1
ATOM 1915 N N . CYS A 1 233 ? 19.482 15.411 -4.621 1.00 87.62 233 CYS A N 1
ATOM 1916 C CA . CYS A 1 233 ? 20.046 16.739 -4.423 1.00 87.62 233 CYS A CA 1
ATOM 1917 C C . CYS A 1 233 ? 21.239 16.695 -3.466 1.00 87.62 233 CYS A C 1
ATOM 1919 O O . CYS A 1 233 ? 21.241 15.957 -2.481 1.00 87.62 233 CYS A O 1
ATOM 1921 N N . ASN A 1 234 ? 22.238 17.543 -3.718 1.00 84.56 234 ASN A N 1
ATOM 1922 C CA . ASN A 1 234 ? 23.265 17.833 -2.727 1.00 84.56 234 ASN A CA 1
ATOM 1923 C C . ASN A 1 234 ? 22.750 18.901 -1.752 1.00 84.56 234 ASN A C 1
ATOM 1925 O O . ASN A 1 234 ? 22.890 20.096 -2.005 1.00 84.56 234 ASN A O 1
ATOM 1929 N N . THR A 1 235 ? 22.209 18.456 -0.620 1.00 82.75 235 THR A N 1
ATOM 1930 C CA . THR A 1 235 ? 21.623 19.310 0.427 1.00 82.75 235 THR A CA 1
ATOM 1931 C C . THR A 1 235 ? 22.633 20.181 1.180 1.00 82.75 235 THR A C 1
ATOM 1933 O O . THR A 1 235 ? 22.227 21.008 1.988 1.00 82.75 235 THR A O 1
ATOM 1936 N N . ARG A 1 236 ? 23.944 20.035 0.925 1.00 80.88 236 ARG A N 1
ATOM 1937 C CA . ARG A 1 236 ? 24.971 20.966 1.436 1.00 80.88 236 ARG A CA 1
ATOM 1938 C C . ARG A 1 236 ? 25.003 22.284 0.663 1.00 80.88 236 ARG A C 1
ATOM 1940 O O . ARG A 1 236 ? 25.551 23.263 1.155 1.00 80.88 236 ARG A O 1
ATOM 1947 N N . LYS A 1 237 ? 24.482 22.297 -0.567 1.00 75.56 237 LYS A N 1
ATOM 1948 C CA . LYS A 1 237 ? 24.318 23.518 -1.361 1.00 75.56 237 LYS A CA 1
ATOM 1949 C C . LYS A 1 237 ? 22.974 24.154 -1.025 1.00 75.56 237 LYS A C 1
ATOM 1951 O O . LYS A 1 237 ? 22.043 23.447 -0.651 1.00 75.56 237 LYS A O 1
ATOM 1956 N N . ASN A 1 238 ? 22.867 25.470 -1.210 1.00 79.44 238 ASN A N 1
ATOM 1957 C CA . ASN A 1 238 ? 21.602 26.172 -1.011 1.00 79.44 238 ASN A CA 1
ATOM 1958 C C . ASN A 1 238 ? 20.520 25.573 -1.932 1.00 79.44 238 ASN A C 1
ATOM 1960 O O . ASN A 1 238 ? 20.636 25.658 -3.161 1.00 79.44 238 ASN A O 1
ATOM 1964 N N . THR A 1 239 ? 19.506 24.948 -1.326 1.00 83.62 239 THR A N 1
ATOM 1965 C CA . THR A 1 239 ? 18.384 24.287 -2.005 1.00 83.62 239 THR A CA 1
ATOM 1966 C C . THR A 1 239 ? 17.391 25.269 -2.608 1.00 83.62 239 THR A C 1
ATOM 1968 O O . THR A 1 239 ? 16.668 24.878 -3.512 1.00 83.62 239 THR A O 1
ATOM 1971 N N . ASP A 1 240 ? 17.397 26.534 -2.194 1.00 80.44 240 ASP A N 1
ATOM 1972 C CA . ASP A 1 240 ? 16.544 27.566 -2.798 1.00 80.44 240 ASP A CA 1
ATOM 1973 C C . ASP A 1 240 ? 17.029 27.913 -4.214 1.00 80.44 240 ASP A C 1
ATOM 1975 O O . ASP A 1 240 ? 16.254 28.310 -5.075 1.00 80.44 240 ASP A O 1
ATOM 1979 N N . ILE A 1 241 ? 18.326 27.704 -4.471 1.00 82.12 241 ILE A N 1
ATOM 1980 C CA . ILE A 1 241 ? 18.969 27.944 -5.770 1.00 82.12 241 ILE A CA 1
ATOM 1981 C C . ILE A 1 241 ? 19.164 26.628 -6.535 1.00 82.12 241 ILE A C 1
ATOM 1983 O O . ILE A 1 241 ? 18.971 26.560 -7.743 1.00 82.12 241 ILE A O 1
ATOM 1987 N N . ASN A 1 242 ? 19.579 25.566 -5.838 1.00 82.94 242 ASN A N 1
ATOM 1988 C CA . ASN A 1 242 ? 19.965 24.287 -6.444 1.00 82.94 242 ASN A CA 1
ATOM 1989 C C . ASN A 1 242 ? 18.952 23.167 -6.177 1.00 82.94 242 ASN A C 1
ATOM 1991 O O . ASN A 1 242 ? 19.315 21.989 -6.270 1.00 82.94 242 ASN A O 1
ATOM 1995 N N . GLY A 1 243 ? 17.719 23.523 -5.822 1.00 84.81 243 GLY A N 1
ATOM 1996 C CA . GLY A 1 243 ? 16.654 22.602 -5.446 1.00 84.81 243 GLY A CA 1
ATOM 1997 C C . GLY A 1 243 ? 16.198 21.676 -6.565 1.00 84.81 243 GLY A C 1
ATOM 1998 O O . GLY A 1 243 ? 16.586 21.790 -7.731 1.00 84.81 243 GLY A O 1
ATOM 1999 N N . VAL A 1 244 ? 15.385 20.701 -6.184 1.00 90.94 244 VAL A N 1
ATOM 2000 C CA . VAL A 1 244 ? 14.749 19.759 -7.099 1.00 90.94 244 VAL A CA 1
ATOM 2001 C C . VAL A 1 244 ? 13.270 20.098 -7.163 1.00 90.94 244 VAL A C 1
ATOM 2003 O O . VAL A 1 244 ? 12.633 20.303 -6.134 1.00 90.94 244 VAL A O 1
ATOM 2006 N N . GLU A 1 245 ? 12.730 20.155 -8.375 1.00 90.00 245 GLU A N 1
ATOM 2007 C CA . GLU A 1 245 ? 11.319 20.444 -8.593 1.00 90.00 245 GLU A CA 1
ATOM 2008 C C . GLU A 1 245 ? 10.426 19.460 -7.814 1.00 90.00 245 GLU A C 1
ATOM 2010 O O . GLU A 1 245 ? 10.691 18.253 -7.740 1.00 90.00 245 GLU A O 1
ATOM 2015 N N . GLY A 1 246 ? 9.386 19.996 -7.173 1.00 89.25 246 GLY A N 1
ATOM 2016 C CA . GLY A 1 246 ? 8.447 19.237 -6.344 1.00 89.25 246 GLY A CA 1
ATOM 2017 C C . GLY A 1 246 ? 9.019 18.678 -5.033 1.00 89.25 246 GLY A C 1
ATOM 2018 O O . GLY A 1 246 ? 8.267 18.061 -4.281 1.00 89.25 246 GLY A O 1
ATOM 2019 N N . ALA A 1 247 ? 10.314 18.861 -4.748 1.00 93.50 247 ALA A N 1
ATOM 2020 C CA . ALA A 1 247 ? 10.936 18.460 -3.491 1.00 93.50 247 ALA A CA 1
ATOM 2021 C C . ALA A 1 247 ? 11.075 19.654 -2.544 1.00 93.50 247 ALA A C 1
ATOM 2023 O O . ALA A 1 247 ? 11.460 20.749 -2.952 1.00 93.50 247 ALA A O 1
ATOM 2024 N N . ALA A 1 248 ? 10.840 19.414 -1.259 1.00 93.75 248 ALA A N 1
ATOM 2025 C CA . ALA A 1 248 ? 10.912 20.446 -0.232 1.00 93.75 248 ALA A CA 1
ATOM 2026 C C . ALA A 1 248 ? 11.489 19.892 1.072 1.00 93.75 248 ALA A C 1
ATOM 2028 O O . ALA A 1 248 ? 11.602 18.674 1.261 1.00 93.75 248 ALA A O 1
ATOM 2029 N N . TRP A 1 249 ? 11.869 20.799 1.972 1.00 92.06 249 TRP A N 1
ATOM 2030 C CA . TRP A 1 249 ? 12.280 20.437 3.323 1.00 92.06 249 TRP A CA 1
ATOM 2031 C C . TRP A 1 249 ? 11.066 20.018 4.153 1.00 92.06 249 TRP A C 1
ATOM 2033 O O . TRP A 1 249 ? 10.091 20.750 4.273 1.00 92.06 249 TRP A O 1
ATOM 2043 N N . GLY A 1 250 ? 11.145 18.833 4.748 1.00 89.31 250 GLY A N 1
ATOM 2044 C CA . GLY A 1 250 ? 10.128 18.262 5.617 1.00 89.31 250 GLY A CA 1
ATOM 2045 C C . GLY A 1 250 ? 10.698 17.797 6.951 1.00 89.31 250 GLY A C 1
ATOM 2046 O O . GLY A 1 250 ? 11.913 17.736 7.152 1.00 89.31 250 GLY A O 1
ATOM 2047 N N . ILE A 1 251 ? 9.805 17.427 7.872 1.00 81.88 251 ILE A N 1
ATOM 2048 C CA . ILE A 1 251 ? 10.171 16.893 9.189 1.00 81.88 251 ILE A CA 1
ATOM 2049 C C . ILE A 1 251 ? 9.611 15.479 9.343 1.00 81.88 251 ILE A C 1
ATOM 2051 O O . ILE A 1 251 ? 8.398 15.285 9.408 1.00 81.88 251 ILE A O 1
ATOM 2055 N N . HIS A 1 252 ? 10.502 14.493 9.450 1.00 74.62 252 HIS A N 1
ATOM 2056 C CA . HIS A 1 252 ? 10.172 13.108 9.777 1.00 74.62 252 HIS A CA 1
ATOM 2057 C C . HIS A 1 252 ? 11.371 12.444 10.469 1.00 74.62 252 HIS A C 1
ATOM 2059 O O . HIS A 1 252 ? 12.350 12.090 9.823 1.00 74.62 252 HIS A O 1
ATOM 2065 N N . GLN A 1 253 ? 11.323 12.320 11.803 1.00 71.25 253 GLN A N 1
ATOM 2066 C CA . GLN A 1 253 ? 12.458 11.850 12.628 1.00 71.25 253 GLN A CA 1
ATOM 2067 C C . GLN A 1 253 ? 13.759 12.661 12.422 1.00 71.25 253 GLN A C 1
ATOM 2069 O O . GLN A 1 253 ? 14.863 12.155 12.598 1.00 71.25 253 GLN A O 1
ATOM 2074 N N . GLY A 1 254 ? 13.615 13.933 12.048 1.00 79.75 254 GLY A N 1
ATOM 2075 C CA . GLY A 1 254 ? 14.697 14.814 11.620 1.00 79.75 254 GLY A CA 1
ATOM 2076 C C . GLY A 1 254 ? 14.267 15.643 10.411 1.00 79.75 254 GLY A C 1
ATOM 2077 O O . GLY A 1 254 ? 13.193 15.420 9.850 1.00 79.75 254 GLY A O 1
ATOM 2078 N N . SER A 1 255 ? 15.094 16.616 10.032 1.00 84.88 255 SER A N 1
ATOM 2079 C CA . SER A 1 255 ? 14.908 17.357 8.783 1.00 84.88 255 SER A CA 1
ATOM 2080 C C . SER A 1 255 ? 15.320 16.483 7.595 1.00 84.88 255 SER A C 1
ATOM 2082 O O . SER A 1 255 ? 16.367 15.833 7.640 1.00 84.88 255 SER A O 1
ATOM 2084 N N . PHE A 1 256 ? 14.517 16.462 6.533 1.00 90.25 256 PHE A N 1
ATOM 2085 C CA . PHE A 1 256 ? 14.852 15.798 5.274 1.00 90.25 256 PHE A CA 1
ATOM 2086 C C . PHE A 1 256 ? 14.477 16.688 4.090 1.00 90.25 256 PHE A C 1
ATOM 2088 O O . PHE A 1 256 ? 13.504 17.429 4.162 1.00 90.25 256 PHE A O 1
ATOM 2095 N N . TYR A 1 257 ? 15.220 16.593 2.989 1.00 91.62 257 TYR A N 1
ATOM 2096 C CA . TYR A 1 257 ? 14.872 17.252 1.731 1.00 91.62 257 TYR A CA 1
ATOM 2097 C C . TYR A 1 257 ? 14.396 16.203 0.728 1.00 91.62 257 TYR A C 1
ATOM 2099 O O . TYR A 1 257 ? 15.154 15.293 0.368 1.00 91.62 257 TYR A O 1
ATOM 2107 N N . GLY A 1 258 ? 13.141 16.294 0.296 1.00 95.25 258 GLY A N 1
ATOM 2108 C CA . GLY A 1 258 ? 12.580 15.298 -0.604 1.00 95.25 258 GLY A CA 1
ATOM 2109 C C . GLY A 1 258 ? 11.069 15.343 -0.731 1.00 95.25 258 GLY A C 1
ATOM 2110 O O . GLY A 1 258 ? 10.471 16.415 -0.814 1.00 95.25 258 GLY A O 1
ATOM 2111 N N . TYR A 1 259 ? 10.484 14.151 -0.768 1.00 95.62 259 TYR A N 1
ATOM 2112 C CA . TYR A 1 259 ? 9.071 13.912 -1.031 1.00 95.62 259 TYR A CA 1
ATOM 2113 C C . TYR A 1 259 ? 8.458 13.071 0.087 1.00 95.62 259 TYR A C 1
ATOM 2115 O O . TYR A 1 259 ? 9.168 12.405 0.849 1.00 95.62 259 TYR A O 1
ATOM 2123 N N . LYS A 1 260 ? 7.129 13.041 0.138 1.00 95.38 260 LYS A N 1
ATOM 2124 C CA . LYS A 1 260 ? 6.370 12.070 0.926 1.00 95.38 260 LYS A CA 1
ATOM 2125 C C . LYS A 1 260 ? 5.576 11.161 0.005 1.00 95.38 260 LYS A C 1
ATOM 2127 O O . LYS A 1 260 ? 5.008 11.611 -0.987 1.00 95.38 260 LYS A O 1
ATOM 2132 N N . VAL A 1 261 ? 5.538 9.882 0.350 1.00 96.75 261 VAL A N 1
ATOM 2133 C CA . VAL A 1 261 ? 4.730 8.865 -0.318 1.00 96.75 261 VAL A CA 1
ATOM 2134 C C . VAL A 1 261 ? 3.637 8.440 0.652 1.00 96.75 261 VAL A C 1
ATOM 2136 O O . VAL A 1 261 ? 3.916 7.773 1.649 1.00 96.75 261 VAL A O 1
ATOM 2139 N N . HIS A 1 262 ? 2.408 8.857 0.359 1.00 96.81 262 HIS A N 1
ATOM 2140 C CA . HIS A 1 262 ? 1.192 8.469 1.072 1.00 96.81 262 HIS A CA 1
ATOM 2141 C C . HIS A 1 262 ? 0.671 7.191 0.436 1.00 96.81 262 HIS A C 1
ATOM 2143 O O . HIS A 1 262 ? 0.491 7.160 -0.782 1.00 96.81 262 HIS A O 1
ATOM 2149 N N . ILE A 1 263 ? 0.452 6.140 1.223 1.00 97.50 263 ILE A N 1
ATOM 2150 C CA . ILE A 1 263 ? -0.044 4.864 0.699 1.00 97.50 263 ILE A CA 1
ATOM 2151 C C . ILE A 1 263 ? -1.281 4.417 1.462 1.00 97.50 263 ILE A C 1
ATOM 2153 O O . ILE A 1 263 ? -1.372 4.576 2.681 1.00 97.50 263 ILE A O 1
ATOM 2157 N N . LEU A 1 264 ? -2.203 3.806 0.730 1.00 98.06 264 LEU A N 1
ATOM 2158 C CA . LEU A 1 264 ? -3.295 3.014 1.274 1.00 98.06 264 LEU A CA 1
ATOM 2159 C C . LEU A 1 264 ? -2.951 1.545 1.049 1.00 98.06 264 LEU A C 1
ATOM 2161 O O . LEU A 1 264 ? -2.592 1.163 -0.066 1.00 98.06 264 LEU A O 1
ATOM 2165 N N . ILE A 1 265 ? -3.063 0.723 2.087 1.00 97.50 265 ILE A N 1
ATOM 2166 C CA . ILE A 1 265 ? -2.814 -0.718 1.990 1.00 97.50 265 ILE A CA 1
ATOM 2167 C C . ILE A 1 265 ? -3.997 -1.527 2.505 1.00 97.50 265 ILE A C 1
ATOM 2169 O O . ILE A 1 265 ? -4.710 -1.081 3.404 1.00 97.50 265 ILE A O 1
ATOM 2173 N N . ASP A 1 266 ? -4.126 -2.756 2.015 1.00 95.56 266 ASP A N 1
ATOM 2174 C CA . ASP A 1 266 ? -4.861 -3.800 2.721 1.00 95.56 266 ASP A CA 1
ATOM 2175 C C . ASP A 1 266 ? -3.955 -4.391 3.806 1.00 95.56 266 ASP A C 1
ATOM 2177 O O . ASP A 1 266 ? -2.903 -4.973 3.527 1.00 95.56 266 ASP A O 1
ATOM 2181 N N . SER A 1 267 ? -4.346 -4.230 5.066 1.00 90.19 267 SER A N 1
ATOM 2182 C CA . SER A 1 267 ? -3.549 -4.666 6.211 1.00 90.19 267 SER A CA 1
ATOM 2183 C C . SER A 1 267 ? -3.413 -6.183 6.292 1.00 90.19 267 SER A C 1
ATOM 2185 O O . SER A 1 267 ? -2.391 -6.696 6.757 1.00 90.19 267 SER A O 1
ATOM 2187 N N . GLU A 1 268 ? -4.441 -6.915 5.855 1.00 86.38 268 GLU A N 1
ATOM 2188 C CA . GLU A 1 268 ? -4.455 -8.366 5.989 1.00 86.38 268 GLU A CA 1
ATOM 2189 C C . GLU A 1 268 ? -3.483 -9.029 5.025 1.00 86.38 268 GLU A C 1
ATOM 2191 O O . GLU A 1 268 ? -2.750 -9.921 5.457 1.00 86.38 268 GLU A O 1
ATOM 2196 N N . SER A 1 269 ? -3.457 -8.601 3.759 1.00 89.69 269 SER A N 1
ATOM 2197 C CA . SER A 1 269 ? -2.524 -9.080 2.730 1.00 89.69 269 SER A CA 1
ATOM 2198 C C . SER A 1 269 ? -1.175 -8.357 2.727 1.00 89.69 269 SER A C 1
ATOM 2200 O O . SER A 1 269 ? -0.195 -8.907 2.225 1.00 89.69 269 SER A O 1
ATOM 2202 N N . GLU A 1 270 ? -1.103 -7.173 3.340 1.00 93.00 270 GLU A N 1
ATOM 2203 C CA . GLU A 1 270 ? 0.025 -6.239 3.271 1.00 93.00 270 GLU A CA 1
ATOM 2204 C C . GLU A 1 270 ? 0.331 -5.767 1.843 1.00 93.00 270 GLU A C 1
ATOM 2206 O O . GLU A 1 270 ? 1.500 -5.621 1.471 1.00 93.00 270 GLU A O 1
ATOM 2211 N N . MET A 1 271 ? -0.708 -5.560 1.034 1.00 95.00 271 MET A N 1
ATOM 2212 C CA . MET A 1 271 ? -0.581 -5.113 -0.353 1.00 95.00 271 MET A CA 1
ATOM 2213 C C . MET A 1 271 ? -0.988 -3.644 -0.514 1.00 95.00 271 MET A C 1
ATOM 2215 O O . MET A 1 271 ? -1.966 -3.215 0.104 1.00 95.00 271 MET A O 1
ATOM 2219 N N . PRO A 1 272 ? -0.262 -2.863 -1.335 1.00 97.50 272 PRO A N 1
ATOM 2220 C CA . PRO A 1 272 ? -0.653 -1.500 -1.673 1.00 97.50 272 PRO A CA 1
ATOM 2221 C C . PRO A 1 272 ? -1.909 -1.481 -2.548 1.00 97.50 272 PRO A C 1
ATOM 2223 O O . PRO A 1 272 ? -2.045 -2.294 -3.457 1.00 97.50 272 PRO A O 1
ATOM 2226 N N . LEU A 1 273 ? -2.796 -0.524 -2.281 1.00 98.00 273 LEU A N 1
ATOM 2227 C CA . LEU A 1 273 ? -4.064 -0.323 -2.989 1.00 98.00 273 LEU A CA 1
ATOM 2228 C C . LEU A 1 273 ? -4.118 1.014 -3.723 1.00 98.00 273 LEU A C 1
ATOM 2230 O O . LEU A 1 273 ? -4.731 1.098 -4.779 1.00 98.00 273 LEU A O 1
ATOM 2234 N N . ALA A 1 274 ? -3.477 2.048 -3.178 1.00 97.69 274 ALA A N 1
ATOM 2235 C CA . ALA A 1 274 ? -3.357 3.364 -3.799 1.00 97.69 274 ALA A CA 1
ATOM 2236 C C . ALA A 1 274 ? -2.109 4.085 -3.272 1.00 97.69 274 ALA A C 1
ATOM 2238 O O . ALA A 1 274 ? -1.623 3.778 -2.176 1.00 97.69 274 ALA A O 1
ATOM 2239 N N . MET A 1 275 ? -1.598 5.053 -4.036 1.00 97.38 275 MET A N 1
ATOM 2240 C CA . MET A 1 275 ? -0.509 5.928 -3.598 1.00 97.38 275 MET A CA 1
ATOM 2241 C C . MET A 1 275 ? -0.654 7.353 -4.129 1.00 97.38 275 MET A C 1
ATOM 2243 O O . MET A 1 275 ? -1.135 7.568 -5.238 1.00 97.38 275 MET A O 1
ATOM 2247 N N . ILE A 1 276 ? -0.147 8.316 -3.361 1.00 96.50 276 ILE A N 1
ATOM 2248 C CA . ILE A 1 276 ? 0.034 9.709 -3.775 1.00 96.50 276 ILE A CA 1
ATOM 2249 C C . ILE A 1 276 ? 1.428 10.171 -3.356 1.00 96.50 276 ILE A C 1
ATOM 2251 O O . ILE A 1 276 ? 1.911 9.840 -2.273 1.00 96.50 276 ILE A O 1
ATOM 2255 N N . VAL A 1 277 ? 2.077 10.952 -4.221 1.00 96.12 277 VAL A N 1
ATOM 2256 C CA . VAL A 1 277 ? 3.369 11.585 -3.932 1.00 96.12 277 VAL A CA 1
ATOM 2257 C C . VAL A 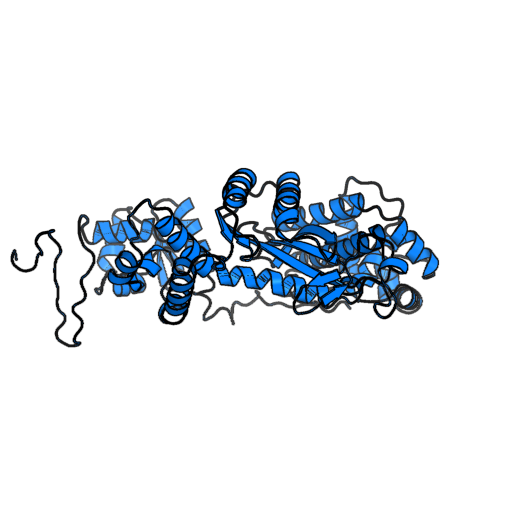1 277 ? 3.157 13.073 -3.732 1.00 96.12 277 VAL A C 1
ATOM 2259 O O . VAL A 1 277 ? 2.538 13.723 -4.573 1.00 96.12 277 VAL A O 1
ATOM 2262 N N . SER A 1 278 ? 3.712 13.604 -2.651 1.00 95.31 278 SER A N 1
ATOM 2263 C CA . SER A 1 278 ? 3.672 15.024 -2.323 1.00 95.31 278 SER A CA 1
ATOM 2264 C C . SER A 1 278 ? 5.063 15.574 -2.028 1.00 95.31 278 SER A C 1
ATOM 2266 O O . SER A 1 278 ? 6.028 14.816 -1.885 1.00 95.31 278 SER A O 1
ATOM 2268 N N . SER A 1 279 ? 5.167 16.895 -1.893 1.00 94.75 279 SER A N 1
ATOM 2269 C CA . SER A 1 279 ? 6.399 17.531 -1.426 1.00 94.75 279 SER A CA 1
ATOM 2270 C C . SER A 1 279 ? 6.721 17.107 0.022 1.00 94.75 279 SER A C 1
ATOM 2272 O O . SER A 1 279 ? 5.869 16.574 0.745 1.00 94.75 279 SER A O 1
ATOM 2274 N N . GLY A 1 280 ? 7.963 17.335 0.456 1.00 90.62 280 GLY A N 1
ATOM 2275 C CA . GLY A 1 280 ? 8.393 17.081 1.832 1.00 90.62 280 GLY A CA 1
ATOM 2276 C C . GLY A 1 280 ? 7.729 17.988 2.877 1.00 90.62 280 GLY A C 1
ATOM 2277 O O . GLY A 1 280 ? 7.541 17.554 4.016 1.00 90.62 280 GLY A O 1
ATOM 2278 N N . GLU A 1 281 ? 7.353 19.213 2.504 1.00 93.19 281 GLU A N 1
ATOM 2279 C CA . GLU A 1 281 ? 6.742 20.197 3.412 1.00 93.19 281 GLU A CA 1
ATOM 2280 C C . GLU A 1 281 ? 5.241 19.962 3.619 1.00 93.19 281 GLU A C 1
ATOM 2282 O O . GLU A 1 281 ? 4.709 20.277 4.686 1.00 93.19 281 GLU A O 1
ATOM 2287 N N . ASP A 1 282 ? 4.575 19.342 2.639 1.00 91.31 282 ASP A N 1
ATOM 2288 C CA . ASP A 1 282 ? 3.131 19.125 2.652 1.00 91.31 282 ASP A CA 1
ATOM 2289 C C . ASP A 1 282 ? 2.670 18.368 3.902 1.00 91.31 282 ASP A C 1
ATOM 2291 O O . ASP A 1 282 ? 3.259 17.367 4.324 1.00 91.31 282 ASP A O 1
ATOM 2295 N N . HIS A 1 283 ? 1.565 18.815 4.493 1.00 88.00 283 HIS A N 1
ATOM 2296 C CA . HIS A 1 283 ? 0.948 18.128 5.622 1.00 88.00 283 HIS A CA 1
ATOM 2297 C C . HIS A 1 283 ? 0.233 16.854 5.174 1.00 88.00 283 HIS A C 1
ATOM 2299 O O . HIS A 1 283 ? -0.624 16.897 4.303 1.00 88.00 283 HIS A O 1
ATOM 2305 N N . ASP A 1 284 ? 0.481 15.730 5.845 1.00 86.88 284 ASP A N 1
ATOM 2306 C CA . ASP A 1 284 ? -0.064 14.432 5.422 1.00 86.88 284 ASP A CA 1
ATOM 2307 C C . ASP A 1 284 ? -1.600 14.420 5.328 1.00 86.88 284 ASP A C 1
ATOM 2309 O O . ASP A 1 284 ? -2.187 13.795 4.447 1.00 86.88 284 ASP A O 1
ATOM 2313 N N . SER A 1 285 ? -2.274 15.197 6.180 1.00 87.06 285 SER A N 1
ATOM 2314 C CA . SER A 1 285 ? -3.731 15.322 6.161 1.00 87.06 285 SER A CA 1
ATOM 2315 C C . SER A 1 285 ? -4.297 15.895 4.857 1.00 87.06 285 SER A C 1
ATOM 2317 O O . SER A 1 285 ? -5.447 15.600 4.549 1.00 87.06 285 SER A O 1
ATOM 2319 N N . THR A 1 286 ? -3.553 16.707 4.094 1.00 90.31 286 THR A N 1
ATOM 2320 C CA . THR A 1 286 ? -4.071 17.298 2.841 1.00 90.31 286 THR A CA 1
ATOM 2321 C C . THR A 1 286 ? -4.222 16.258 1.738 1.00 90.31 286 THR A C 1
ATOM 2323 O O . THR A 1 286 ? -5.091 16.398 0.885 1.00 90.31 286 THR A O 1
ATOM 2326 N N . HIS A 1 287 ? -3.423 15.191 1.790 1.00 94.25 287 HIS A N 1
ATOM 2327 C CA . HIS A 1 287 ? -3.390 14.131 0.778 1.00 94.25 287 HIS A CA 1
ATOM 2328 C C . HIS A 1 287 ? -4.256 12.922 1.138 1.00 94.25 287 HIS A C 1
ATOM 2330 O O . HIS A 1 287 ? -4.412 12.011 0.331 1.00 94.25 287 HIS A O 1
ATOM 2336 N N . PHE A 1 288 ? -4.876 12.931 2.321 1.00 95.00 288 PHE A N 1
ATOM 2337 C CA . PHE A 1 288 ? -5.739 11.848 2.786 1.00 95.00 288 PHE A CA 1
ATOM 2338 C C . PHE A 1 288 ? -6.990 11.662 1.920 1.00 95.00 288 PHE A C 1
ATOM 2340 O O . PHE A 1 288 ? -7.253 10.555 1.463 1.00 95.00 288 PHE A O 1
ATOM 2347 N N . ILE A 1 289 ? -7.764 12.730 1.693 1.00 95.00 289 ILE A N 1
ATOM 2348 C CA . ILE A 1 289 ? -9.004 12.646 0.903 1.00 95.00 289 ILE A CA 1
ATOM 2349 C C . ILE A 1 289 ? -8.701 12.263 -0.552 1.00 95.00 289 ILE A C 1
ATOM 2351 O O . ILE A 1 289 ? -9.281 11.276 -0.996 1.00 95.00 289 ILE A O 1
ATOM 2355 N N . PRO A 1 290 ? -7.754 12.921 -1.258 1.00 96.56 290 PRO A N 1
ATOM 2356 C CA . PRO A 1 290 ? -7.392 12.511 -2.615 1.00 96.56 290 PRO A CA 1
ATOM 2357 C C . PRO A 1 290 ? -6.987 11.035 -2.720 1.00 96.56 290 PRO A C 1
ATOM 2359 O O . PRO A 1 290 ? -7.335 10.366 -3.687 1.00 96.56 290 PRO A O 1
ATOM 2362 N N . LEU A 1 291 ? -6.285 10.495 -1.715 1.00 97.00 291 LEU A N 1
ATOM 2363 C CA . LEU A 1 291 ? -5.886 9.085 -1.693 1.00 97.00 291 LEU A CA 1
ATOM 2364 C C . LEU A 1 291 ? -7.091 8.144 -1.547 1.00 97.00 291 LEU A C 1
ATOM 2366 O O . LEU A 1 291 ? -7.123 7.086 -2.172 1.00 97.00 291 LEU A O 1
ATOM 2370 N N . MET A 1 292 ? -8.074 8.521 -0.725 1.00 96.06 292 MET A N 1
ATOM 2371 C CA . MET A 1 292 ? -9.310 7.753 -0.563 1.00 96.06 292 MET A CA 1
ATOM 2372 C C . MET A 1 292 ? -10.204 7.835 -1.804 1.00 96.06 292 MET A C 1
ATOM 2374 O O . MET A 1 292 ? -10.811 6.835 -2.161 1.00 96.06 292 MET A O 1
ATOM 2378 N N . GLU A 1 293 ? -10.261 8.987 -2.473 1.00 95.19 293 GLU A N 1
ATOM 2379 C CA . GLU A 1 293 ? -10.984 9.158 -3.741 1.00 95.19 293 GLU A CA 1
ATOM 2380 C C . GLU A 1 293 ? -10.336 8.367 -4.883 1.00 95.19 293 GLU A C 1
ATOM 2382 O O . GLU A 1 293 ? -11.041 7.813 -5.721 1.00 95.19 293 GLU A O 1
ATOM 2387 N N . GLU A 1 294 ? -9.001 8.279 -4.922 1.00 95.06 294 GLU A N 1
ATOM 2388 C CA . GLU A 1 294 ? -8.299 7.401 -5.867 1.00 95.06 294 GLU A CA 1
ATOM 2389 C C . GLU A 1 294 ? -8.687 5.936 -5.632 1.00 95.06 294 GLU A C 1
ATOM 2391 O O . GLU A 1 294 ? -8.981 5.208 -6.573 1.00 95.06 294 GLU A O 1
ATOM 2396 N N . PHE A 1 295 ? -8.734 5.500 -4.372 1.00 96.12 295 PHE A N 1
ATOM 2397 C CA . PHE A 1 295 ? -9.183 4.153 -4.029 1.00 96.12 295 PHE A CA 1
ATOM 2398 C C . PHE A 1 295 ? -10.638 3.901 -4.460 1.00 96.12 295 PHE A C 1
ATOM 2400 O O . PHE A 1 295 ? -10.899 2.940 -5.178 1.00 96.12 295 PHE A O 1
ATOM 2407 N N . ASP A 1 296 ? -11.557 4.783 -4.074 1.00 94.75 296 ASP A N 1
ATOM 2408 C CA . ASP A 1 296 ? -12.996 4.668 -4.348 1.00 94.75 296 ASP A CA 1
ATOM 2409 C C . ASP A 1 296 ? -13.313 4.630 -5.852 1.00 94.75 296 ASP A C 1
ATOM 2411 O O . ASP A 1 296 ? -14.121 3.836 -6.321 1.00 94.75 296 ASP A O 1
ATOM 2415 N N . ARG A 1 297 ? -12.592 5.428 -6.647 1.00 94.69 297 ARG A N 1
ATOM 2416 C CA . ARG A 1 297 ? -12.739 5.465 -8.109 1.00 94.69 297 ARG A CA 1
ATOM 2417 C C . ARG A 1 297 ? -12.386 4.140 -8.784 1.00 94.69 297 ARG A C 1
ATOM 2419 O O . ARG A 1 297 ? -12.898 3.851 -9.864 1.00 94.69 297 ARG A O 1
ATOM 2426 N N . HIS A 1 298 ? -11.454 3.387 -8.207 1.00 94.19 298 HIS A N 1
ATOM 2427 C CA . HIS A 1 298 ? -10.871 2.210 -8.844 1.00 94.19 298 HIS A CA 1
ATOM 2428 C C . HIS A 1 298 ? -11.420 0.888 -8.314 1.00 94.19 298 HIS A C 1
ATOM 2430 O O . HIS A 1 298 ? -11.277 -0.124 -9.005 1.00 94.19 298 HIS A O 1
ATOM 2436 N N . TYR A 1 299 ? -12.031 0.877 -7.129 1.00 93.81 299 TYR A N 1
ATOM 2437 C CA . TYR A 1 299 ? -12.414 -0.356 -6.458 1.00 93.81 299 TYR A CA 1
ATOM 2438 C C . TYR A 1 299 ? -13.771 -0.245 -5.772 1.00 93.81 299 TYR A C 1
ATOM 2440 O O . TYR A 1 299 ? -14.018 0.688 -5.017 1.00 93.81 299 TYR A O 1
ATOM 2448 N N . ASP A 1 300 ? -14.592 -1.276 -5.954 1.00 88.12 300 ASP A N 1
ATOM 2449 C CA . ASP A 1 300 ? -15.837 -1.476 -5.218 1.00 88.12 300 ASP A CA 1
ATOM 2450 C C . ASP A 1 300 ? -15.663 -2.686 -4.290 1.00 88.12 300 ASP A C 1
ATOM 2452 O O . ASP A 1 300 ? -15.837 -3.840 -4.686 1.00 88.12 300 ASP A O 1
ATOM 2456 N N . PHE A 1 301 ? -15.151 -2.441 -3.080 1.00 86.94 301 PHE A N 1
ATOM 2457 C CA . PHE A 1 301 ? -14.924 -3.493 -2.086 1.00 86.94 301 PHE A CA 1
ATOM 2458 C C . PHE A 1 301 ? -16.132 -3.594 -1.149 1.00 86.94 301 PHE A C 1
ATOM 2460 O O . PHE A 1 301 ? -16.346 -2.728 -0.302 1.00 86.94 301 PHE A O 1
ATOM 2467 N N . ASP A 1 302 ? -16.859 -4.708 -1.234 1.00 71.00 302 ASP A N 1
ATOM 2468 C CA . ASP A 1 302 ? -18.149 -4.918 -0.560 1.00 71.00 302 ASP A CA 1
ATOM 2469 C C . ASP A 1 302 ? -18.110 -4.880 0.988 1.00 71.00 302 ASP A C 1
ATOM 2471 O O . ASP A 1 302 ? -19.146 -4.713 1.637 1.00 71.00 302 ASP A O 1
ATOM 2475 N N . GLU A 1 303 ? -16.944 -5.097 1.617 1.00 76.50 303 GLU A N 1
ATOM 2476 C CA . GLU A 1 303 ? -16.844 -5.380 3.062 1.00 76.50 303 GLU A CA 1
ATOM 2477 C C . GLU A 1 303 ? -15.726 -4.611 3.800 1.00 76.50 303 GLU A C 1
ATOM 2479 O O . GLU A 1 303 ? -15.032 -5.167 4.660 1.00 76.50 303 GLU A O 1
ATOM 2484 N N . ILE A 1 304 ? -15.549 -3.314 3.529 1.00 86.56 304 ILE A N 1
ATOM 2485 C CA . ILE A 1 304 ? -14.594 -2.488 4.290 1.00 86.56 304 ILE A CA 1
ATOM 2486 C C . ILE A 1 304 ? -15.099 -2.303 5.735 1.00 86.56 304 ILE A C 1
ATOM 2488 O O . ILE A 1 304 ? -16.079 -1.613 6.005 1.00 86.56 304 ILE A O 1
ATOM 2492 N N . ILE A 1 305 ? -14.407 -2.908 6.705 1.00 83.00 305 ILE A N 1
ATOM 2493 C CA . ILE A 1 305 ? -14.766 -2.852 8.132 1.00 83.00 305 ILE A CA 1
ATOM 2494 C C . ILE A 1 305 ? -14.232 -1.568 8.762 1.00 83.00 305 ILE A C 1
ATOM 2496 O O . ILE A 1 305 ? -14.945 -0.868 9.490 1.00 83.00 305 ILE A O 1
ATOM 2500 N N . ALA A 1 306 ? -12.952 -1.282 8.530 1.00 86.19 306 ALA A N 1
ATOM 2501 C CA . ALA A 1 306 ? -12.295 -0.136 9.131 1.00 86.19 306 ALA A CA 1
ATOM 2502 C C . ALA A 1 306 ? -11.145 0.399 8.282 1.00 86.19 306 ALA A C 1
ATOM 2504 O O . ALA A 1 306 ? -10.387 -0.359 7.678 1.00 86.19 306 ALA A O 1
ATOM 2505 N N . VAL A 1 307 ? -10.978 1.719 8.347 1.00 93.38 307 VAL A N 1
ATOM 2506 C CA . VAL A 1 307 ? -9.830 2.443 7.802 1.00 93.38 307 VAL A CA 1
ATOM 2507 C C . VAL A 1 307 ? -9.033 3.014 8.970 1.00 93.38 307 VAL A C 1
ATOM 2509 O O . VAL A 1 307 ? -9.544 3.806 9.760 1.00 93.38 307 VAL A O 1
ATOM 2512 N N . LEU A 1 308 ? -7.785 2.586 9.116 1.00 93.38 308 LEU A N 1
ATOM 2513 C CA . LEU A 1 308 ? -6.890 2.947 10.212 1.00 93.38 308 LEU A CA 1
ATOM 2514 C C . LEU A 1 308 ? -5.875 3.984 9.738 1.00 93.38 308 LEU A C 1
ATOM 2516 O O . LEU A 1 308 ? -5.338 3.875 8.641 1.00 93.38 308 LEU A O 1
ATOM 2520 N N . ALA A 1 309 ? -5.557 4.957 10.586 1.00 93.12 309 ALA A N 1
ATOM 2521 C CA . ALA A 1 309 ? -4.565 5.981 10.264 1.00 93.12 309 ALA A CA 1
ATOM 2522 C C . ALA A 1 309 ? -3.830 6.479 11.513 1.00 93.12 309 ALA A C 1
ATOM 2524 O O . ALA A 1 309 ? -4.191 6.155 12.655 1.00 93.12 309 ALA A O 1
ATOM 2525 N N . ASP A 1 310 ? -2.782 7.280 11.312 1.00 90.19 310 ASP A N 1
ATOM 2526 C CA . ASP A 1 310 ? -2.124 7.961 12.421 1.00 90.19 310 ASP A CA 1
ATOM 2527 C C . ASP A 1 310 ? -2.924 9.123 13.014 1.00 90.19 310 ASP A C 1
ATOM 2529 O O . ASP A 1 310 ? -3.891 9.611 12.436 1.00 90.19 310 ASP A O 1
ATOM 2533 N N . GLY A 1 311 ? -2.518 9.587 14.199 1.00 87.12 311 GLY A N 1
ATOM 2534 C CA . GLY A 1 311 ? -3.165 10.718 14.855 1.00 87.12 311 GLY A CA 1
ATOM 2535 C C . GLY A 1 311 ? -2.975 12.051 14.145 1.00 87.12 311 GLY A C 1
ATOM 2536 O O . GLY A 1 311 ? -3.712 12.994 14.432 1.00 87.12 311 GLY A O 1
ATOM 2537 N N . ALA A 1 312 ? -2.055 12.144 13.185 1.00 85.81 312 ALA A N 1
ATOM 2538 C CA . ALA A 1 312 ? -2.024 13.270 12.255 1.00 85.81 312 ALA A CA 1
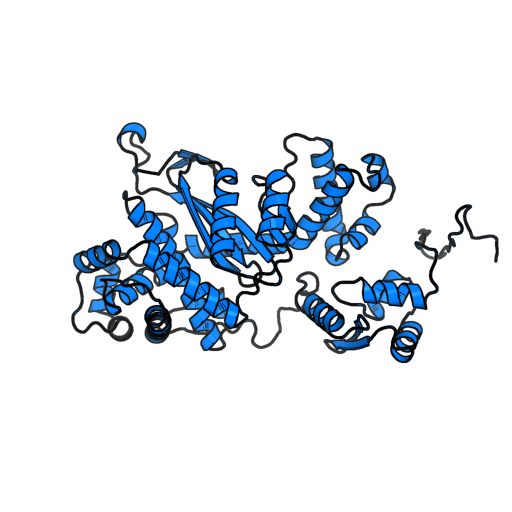ATOM 2539 C C . ALA A 1 312 ? -3.334 13.396 11.445 1.00 85.81 312 ALA A C 1
ATOM 2541 O O . ALA A 1 312 ? -3.742 14.508 11.125 1.00 85.81 312 ALA A O 1
ATOM 2542 N N . TYR A 1 313 ? -4.039 12.284 11.212 1.00 88.56 313 TYR A N 1
ATOM 2543 C CA . TYR A 1 313 ? -5.289 12.224 10.452 1.00 88.56 313 TYR A CA 1
ATOM 2544 C C . TYR A 1 313 ? -6.551 12.289 11.329 1.00 88.56 313 TYR A C 1
ATOM 2546 O O . TYR A 1 313 ? -7.660 12.102 10.831 1.00 88.56 313 TYR A O 1
ATOM 2554 N N . ASP A 1 314 ? -6.425 12.537 12.640 1.00 89.88 314 ASP A N 1
ATOM 2555 C CA . ASP A 1 314 ? -7.565 12.594 13.566 1.00 89.88 314 ASP A CA 1
ATOM 2556 C C . ASP A 1 314 ? -8.423 13.859 13.342 1.00 89.88 314 ASP A C 1
ATOM 2558 O O . ASP A 1 314 ? -8.343 14.829 14.095 1.00 89.88 314 ASP A O 1
ATOM 2562 N N . ASN A 1 315 ? -9.255 13.840 12.293 1.00 86.94 315 ASN A N 1
ATOM 2563 C CA . ASN A 1 315 ? -10.149 14.928 11.894 1.00 86.94 315 ASN A CA 1
ATOM 2564 C C . ASN A 1 315 ? -11.612 14.452 11.798 1.00 86.94 315 ASN A C 1
ATOM 2566 O O . ASN A 1 315 ? -11.912 13.373 11.281 1.00 86.94 315 ASN A O 1
ATOM 2570 N N . GLN A 1 316 ? -12.548 15.246 12.324 1.00 84.38 316 GLN A N 1
ATOM 2571 C CA . GLN A 1 316 ? -13.974 14.918 12.319 1.00 84.38 316 GLN A CA 1
ATOM 2572 C C . GLN A 1 316 ? -14.567 14.864 10.903 1.00 84.38 316 GLN A C 1
ATOM 2574 O O . GLN A 1 316 ? -15.441 14.032 10.665 1.00 84.38 316 GLN A O 1
ATOM 2579 N N . SER A 1 317 ? -14.110 15.712 9.973 1.00 90.00 317 SER A N 1
ATOM 2580 C CA . SER A 1 317 ? -14.607 15.705 8.589 1.00 90.00 317 SER A CA 1
ATOM 2581 C C . SER A 1 317 ? -14.254 14.399 7.876 1.00 90.00 317 SER A C 1
ATOM 2583 O O . SER A 1 317 ? -15.115 13.806 7.229 1.00 90.00 317 SER A O 1
ATOM 2585 N N . PHE A 1 318 ? -13.038 13.887 8.092 1.00 93.12 318 PHE A N 1
ATOM 2586 C CA . PHE A 1 318 ? -12.559 12.643 7.483 1.00 93.12 318 PHE A CA 1
ATOM 2587 C C . PHE A 1 318 ? -13.422 11.439 7.850 1.00 93.12 318 PHE A C 1
ATOM 2589 O O . PHE A 1 318 ? -13.651 10.585 7.007 1.00 93.12 318 PHE A O 1
ATOM 2596 N N . ARG A 1 319 ? -13.981 11.393 9.067 1.00 88.44 319 ARG A N 1
ATOM 2597 C CA . ARG A 1 319 ? -14.883 10.302 9.477 1.00 88.44 319 ARG A CA 1
ATOM 2598 C C . ARG A 1 319 ? -16.111 10.198 8.581 1.00 88.44 319 ARG A C 1
ATOM 2600 O O . ARG A 1 319 ? -16.463 9.100 8.175 1.00 88.44 319 ARG A O 1
ATOM 2607 N N . LYS A 1 320 ? -16.746 11.337 8.282 1.00 89.88 320 LYS A N 1
ATOM 2608 C CA . LYS A 1 320 ? -17.944 11.377 7.433 1.00 89.88 320 LYS A CA 1
ATOM 2609 C C . LYS A 1 320 ? -17.610 11.015 5.991 1.00 89.88 320 LYS A C 1
ATOM 2611 O O . LYS A 1 320 ? -18.348 10.256 5.382 1.00 89.88 320 LYS A O 1
ATOM 2616 N N . ILE A 1 321 ? -16.497 11.540 5.480 1.00 92.38 321 ILE A N 1
ATOM 2617 C CA . ILE A 1 321 ? -16.054 11.297 4.102 1.00 92.38 321 ILE A CA 1
ATOM 2618 C C . ILE A 1 321 ? -15.709 9.821 3.912 1.00 92.38 321 ILE A C 1
ATOM 2620 O O . ILE A 1 321 ? -16.267 9.181 3.035 1.00 92.38 321 ILE A O 1
ATOM 2624 N N . VAL A 1 322 ? -14.874 9.248 4.784 1.00 91.44 322 VAL A N 1
ATOM 2625 C CA . VAL A 1 322 ? -14.497 7.827 4.710 1.00 91.44 322 VAL A CA 1
ATOM 2626 C C . VAL A 1 322 ? -15.717 6.924 4.837 1.00 91.44 322 VAL A C 1
ATOM 2628 O O . VAL A 1 322 ? -15.834 5.969 4.078 1.00 91.44 322 VAL A O 1
ATOM 2631 N N . GLN A 1 323 ? -16.639 7.228 5.754 1.00 88.50 323 GLN A N 1
ATOM 2632 C CA . GLN A 1 323 ? -17.877 6.463 5.883 1.00 88.50 323 GLN A CA 1
ATOM 2633 C C . GLN A 1 323 ? -18.745 6.558 4.618 1.00 88.50 323 GLN A C 1
ATOM 2635 O O . GLN A 1 323 ? -19.384 5.577 4.262 1.00 88.50 323 GLN A O 1
ATOM 2640 N N . GLY A 1 324 ? -18.770 7.717 3.952 1.00 88.88 324 GLY A N 1
ATOM 2641 C CA . GLY A 1 324 ? -19.504 7.917 2.702 1.00 88.88 324 GLY A CA 1
ATOM 2642 C C . GLY A 1 324 ? -18.895 7.179 1.511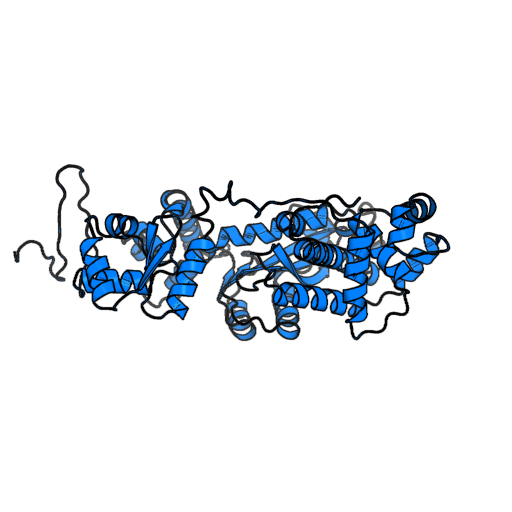 1.00 88.88 324 GLY A C 1
ATOM 2643 O O . GLY A 1 324 ? -19.643 6.568 0.763 1.00 88.88 324 GLY A O 1
ATOM 2644 N N . LEU A 1 325 ? -17.566 7.212 1.370 1.00 89.50 325 LEU A N 1
ATOM 2645 C CA . LEU A 1 325 ? -16.846 6.532 0.286 1.00 89.50 325 LEU A CA 1
ATOM 2646 C C . LEU A 1 325 ? -16.834 5.010 0.493 1.00 89.50 325 LEU A C 1
ATOM 2648 O O . LEU A 1 325 ? -17.210 4.239 -0.369 1.00 89.50 325 LEU A O 1
ATOM 2652 N N . THR A 1 326 ? -16.451 4.557 1.688 1.00 87.19 326 THR A N 1
ATOM 2653 C CA . THR A 1 326 ? -16.120 3.138 1.916 1.00 87.19 326 THR A CA 1
ATOM 2654 C C . THR A 1 326 ? -17.177 2.344 2.679 1.00 87.19 326 THR A C 1
ATOM 2656 O O . THR A 1 326 ? -17.041 1.134 2.831 1.00 87.19 326 THR A O 1
ATOM 2659 N N . GLY A 1 327 ? -18.158 3.003 3.306 1.00 84.25 327 GLY A N 1
ATOM 2660 C CA . GLY A 1 327 ? -19.060 2.380 4.289 1.00 84.25 327 GLY A CA 1
ATOM 2661 C C . GLY A 1 327 ? -18.396 1.973 5.620 1.00 84.25 327 GLY A C 1
ATOM 2662 O O . GLY A 1 327 ? -19.089 1.775 6.623 1.00 84.25 327 GLY A O 1
ATOM 2663 N N . GLY A 1 328 ? -17.062 1.888 5.664 1.00 84.12 328 GLY A N 1
ATOM 2664 C CA . GLY A 1 328 ? -16.274 1.471 6.818 1.00 84.12 328 GLY A CA 1
ATOM 2665 C C . GLY A 1 328 ? -16.083 2.555 7.882 1.00 84.12 328 GLY A C 1
ATOM 2666 O O . GLY A 1 328 ? -16.251 3.755 7.654 1.00 84.12 328 GLY A O 1
ATOM 2667 N N . ILE A 1 329 ? -15.691 2.131 9.089 1.00 86.19 329 ILE A N 1
ATOM 2668 C CA . ILE A 1 329 ? -15.441 3.052 10.206 1.00 86.19 329 ILE A CA 1
ATOM 2669 C C . ILE A 1 329 ? -14.014 3.603 10.121 1.00 86.19 329 ILE A C 1
ATOM 2671 O O . ILE A 1 329 ? -13.040 2.849 10.146 1.00 86.19 329 ILE A O 1
ATOM 2675 N N . PHE A 1 330 ? -13.869 4.929 10.112 1.00 91.31 330 PHE A N 1
ATOM 2676 C CA . PHE A 1 330 ? -12.558 5.568 10.219 1.00 91.31 330 PHE A CA 1
ATOM 2677 C C . PHE A 1 330 ? -12.056 5.585 11.671 1.00 91.31 330 PHE A C 1
ATOM 2679 O O . PHE A 1 330 ? -12.674 6.187 12.551 1.00 91.31 330 PHE A O 1
ATOM 2686 N N . LEU A 1 331 ? -10.915 4.940 11.914 1.00 89.06 331 LEU A N 1
ATOM 2687 C CA . LEU A 1 331 ? -10.294 4.741 13.224 1.00 89.06 331 LEU A CA 1
ATOM 2688 C C . LEU A 1 331 ? -8.860 5.313 13.252 1.00 89.06 331 LEU A C 1
ATOM 2690 O O . LEU A 1 331 ? -7.885 4.553 13.292 1.00 89.06 331 LEU A O 1
ATOM 2694 N N . PRO A 1 332 ? -8.686 6.648 13.240 1.00 90.56 332 PRO A N 1
ATOM 2695 C CA . PRO A 1 332 ? -7.375 7.255 13.428 1.00 90.56 332 PRO A CA 1
ATOM 2696 C C . PRO A 1 332 ? -6.913 7.088 14.881 1.00 90.56 332 PRO A C 1
ATOM 2698 O O . PRO A 1 332 ? -7.710 7.135 15.823 1.00 90.56 332 PRO A O 1
ATOM 2701 N N . ALA A 1 333 ? -5.604 6.960 15.100 1.00 88.19 333 ALA A N 1
ATOM 2702 C CA . ALA A 1 333 ? -5.074 7.023 16.459 1.00 88.19 333 ALA A CA 1
ATOM 2703 C C . ALA A 1 333 ? -5.437 8.368 17.100 1.00 88.19 333 ALA A C 1
ATOM 2705 O O . ALA A 1 333 ? -5.231 9.421 16.513 1.00 88.19 333 ALA A O 1
ATOM 2706 N N . CYS A 1 334 ? -5.940 8.368 18.337 1.00 84.69 334 CYS A N 1
ATOM 2707 C CA . CYS A 1 334 ? -6.358 9.635 18.934 1.00 84.69 334 CYS A CA 1
ATOM 2708 C C . CYS A 1 334 ? -5.181 10.614 19.073 1.00 84.69 334 CYS A C 1
ATOM 2710 O O . CYS A 1 334 ? -4.137 10.265 19.649 1.00 84.69 334 CYS A O 1
ATOM 2712 N N . ASN A 1 335 ? -5.385 11.848 18.606 1.00 84.56 335 ASN A N 1
ATOM 2713 C CA . ASN A 1 335 ? -4.462 12.960 18.776 1.00 84.56 335 ASN A CA 1
ATOM 2714 C C . ASN A 1 335 ? -4.782 13.763 20.052 1.00 84.56 335 ASN A C 1
ATOM 2716 O O . ASN A 1 335 ? -5.739 14.535 20.084 1.00 84.56 335 ASN A O 1
ATOM 2720 N N . PRO A 1 336 ? -3.984 13.630 21.129 1.00 78.44 336 PRO A N 1
ATOM 2721 C CA . PRO A 1 336 ? -4.297 14.255 22.408 1.00 78.44 336 PRO A CA 1
ATOM 2722 C C . PRO A 1 336 ? -3.812 15.709 22.514 1.00 78.44 336 PRO A C 1
ATOM 2724 O O . PRO A 1 336 ? -3.975 16.303 23.578 1.00 78.44 336 PRO A O 1
ATOM 2727 N N . ARG A 1 337 ? -3.173 16.277 21.472 1.00 67.31 337 ARG A N 1
ATOM 2728 C CA . ARG A 1 337 ? -2.346 17.503 21.554 1.00 67.31 337 ARG A CA 1
ATOM 2729 C C . ARG A 1 337 ? -3.069 18.745 22.101 1.00 67.31 337 ARG A C 1
ATOM 2731 O O . ARG A 1 337 ? -2.394 19.690 22.483 1.00 67.31 337 ARG A O 1
ATOM 2738 N N . LYS A 1 338 ? -4.403 18.736 22.198 1.00 61.62 338 LYS A N 1
ATOM 2739 C CA . LYS A 1 338 ? -5.206 19.860 22.712 1.00 61.62 338 LYS A CA 1
ATOM 2740 C C . LYS A 1 338 ? -6.151 19.507 23.872 1.00 61.62 338 LYS A C 1
ATOM 2742 O O . LYS A 1 338 ? -6.969 20.333 24.250 1.00 61.62 338 LYS A O 1
ATOM 2747 N N . SER A 1 339 ? -6.074 18.301 24.453 1.00 80.81 339 SER A N 1
ATOM 2748 C CA . SER A 1 339 ? -6.967 17.912 25.558 1.00 80.81 339 SER A CA 1
ATOM 2749 C C . SER A 1 339 ? -6.280 17.038 26.605 1.00 80.81 339 SER A C 1
ATOM 2751 O O . SER A 1 339 ? -5.894 15.893 26.347 1.00 80.81 339 SER A O 1
ATOM 2753 N N . LYS A 1 340 ? -6.190 17.568 27.833 1.00 78.50 340 LYS A N 1
ATOM 2754 C CA . LYS A 1 340 ? -5.690 16.842 29.011 1.00 78.50 340 LYS A CA 1
ATOM 2755 C C . LYS A 1 340 ? -6.532 15.593 29.289 1.00 78.50 340 LYS A C 1
ATOM 2757 O O . LYS A 1 340 ? -5.974 14.536 29.576 1.00 78.50 340 LYS A O 1
ATOM 2762 N N . ILE A 1 341 ? -7.849 15.697 29.096 1.00 78.81 341 ILE A N 1
ATOM 2763 C CA . ILE A 1 341 ? -8.804 14.591 29.229 1.00 78.81 341 ILE A CA 1
ATOM 2764 C C . ILE A 1 341 ? -8.485 13.479 28.224 1.00 78.81 341 ILE A C 1
ATOM 2766 O O . ILE A 1 341 ? -8.284 12.335 28.626 1.00 78.81 341 ILE A O 1
ATOM 2770 N N . LEU A 1 342 ? -8.343 13.806 26.933 1.00 81.12 342 LEU A N 1
ATOM 2771 C CA . LEU A 1 342 ? -8.018 12.807 25.904 1.00 81.12 342 LEU A CA 1
ATOM 2772 C C . LEU A 1 342 ? -6.642 12.173 26.138 1.00 81.12 342 LEU A C 1
ATOM 2774 O O . LEU A 1 342 ? -6.467 10.975 25.919 1.00 81.12 342 LEU A O 1
ATOM 2778 N N . LYS A 1 343 ? -5.668 12.949 26.628 1.00 83.94 343 LYS A N 1
ATOM 2779 C CA . LYS A 1 343 ? -4.342 12.434 26.996 1.00 83.94 343 LYS A CA 1
ATOM 2780 C C . LYS A 1 343 ? -4.431 11.406 28.127 1.00 83.94 343 LYS A C 1
ATOM 2782 O O . LYS A 1 343 ? -3.851 10.326 28.009 1.00 83.94 343 LYS A O 1
ATOM 2787 N N . MET A 1 344 ? -5.173 11.716 29.191 1.00 82.12 344 MET A N 1
ATOM 2788 C CA . MET A 1 344 ? -5.398 10.806 30.319 1.00 82.12 344 MET A CA 1
ATOM 2789 C C . MET A 1 344 ? -6.168 9.553 29.893 1.00 82.12 344 MET A C 1
ATOM 2791 O O . MET A 1 344 ? -5.767 8.439 30.232 1.00 82.12 344 MET A O 1
ATOM 2795 N N . MET A 1 345 ? -7.228 9.724 29.102 1.00 82.62 345 MET A N 1
ATOM 2796 C CA . MET A 1 345 ? -8.034 8.632 28.559 1.00 82.62 345 MET A CA 1
ATOM 2797 C C . MET A 1 345 ? -7.175 7.683 27.714 1.00 82.62 345 MET A C 1
ATOM 2799 O O . MET A 1 345 ? -7.130 6.484 27.988 1.00 82.62 345 MET A O 1
ATOM 2803 N N . LYS A 1 346 ? -6.389 8.220 26.771 1.00 85.88 346 LYS A N 1
ATOM 2804 C CA . LYS A 1 346 ? -5.456 7.447 25.936 1.00 85.88 346 LYS A CA 1
ATOM 2805 C C . LYS A 1 346 ? -4.450 6.652 26.773 1.00 85.88 346 LYS A C 1
ATOM 2807 O O . LYS A 1 346 ? -4.196 5.484 26.483 1.00 85.88 346 LYS A O 1
ATOM 2812 N N . GLN A 1 347 ? -3.880 7.254 27.820 1.00 86.94 347 GLN A N 1
ATOM 2813 C CA . GLN A 1 347 ? -2.943 6.568 28.718 1.00 86.94 347 GLN A CA 1
ATOM 2814 C C . GLN A 1 347 ? -3.606 5.439 29.509 1.00 86.94 347 GLN A C 1
ATOM 2816 O O . GLN A 1 347 ? -3.041 4.351 29.613 1.00 86.94 347 GLN A O 1
ATOM 2821 N N . LYS A 1 348 ? -4.801 5.670 30.057 1.00 84.62 348 LYS A N 1
ATOM 2822 C CA . LYS A 1 348 ? -5.522 4.637 30.803 1.00 84.62 348 LYS A CA 1
ATOM 2823 C C . LYS A 1 348 ? -5.970 3.487 29.882 1.00 84.62 348 LYS A C 1
ATOM 2825 O O . LYS A 1 348 ? -5.799 2.335 30.262 1.00 84.62 348 LYS A O 1
ATOM 2830 N N . ILE A 1 349 ? -6.430 3.761 28.654 1.00 86.94 349 ILE A N 1
ATOM 2831 C CA . ILE A 1 349 ? -6.728 2.717 27.649 1.00 86.94 349 ILE A CA 1
ATOM 2832 C C . ILE A 1 349 ? -5.461 1.941 27.281 1.00 86.94 349 ILE A C 1
ATOM 2834 O O . ILE A 1 349 ? -5.488 0.718 27.188 1.00 86.94 349 ILE A O 1
ATOM 2838 N N . LYS A 1 350 ? -4.319 2.617 27.118 1.00 88.69 350 LYS A N 1
ATOM 2839 C CA . LYS A 1 350 ? -3.039 1.932 26.900 1.00 88.69 350 LYS A CA 1
ATOM 2840 C C . LYS A 1 350 ? -2.749 0.931 28.032 1.00 88.69 350 LYS A C 1
ATOM 2842 O O . LYS A 1 350 ? -2.549 -0.243 27.731 1.00 88.69 350 LYS A O 1
ATOM 2847 N N . LYS A 1 351 ? -2.840 1.360 29.298 1.00 88.25 351 LYS A N 1
ATOM 2848 C CA . LYS A 1 351 ? -2.650 0.496 30.483 1.00 88.25 351 LYS A CA 1
ATOM 2849 C C . LYS A 1 351 ? -3.665 -0.650 30.560 1.00 88.25 351 LYS A C 1
ATOM 2851 O O . LYS A 1 351 ? -3.313 -1.766 30.930 1.00 88.25 351 LYS A O 1
ATOM 2856 N N . LEU A 1 352 ? -4.920 -0.386 30.196 1.00 87.31 352 LEU A N 1
ATOM 2857 C CA . LEU A 1 352 ? -5.983 -1.390 30.135 1.00 87.31 352 LEU A CA 1
ATOM 2858 C C . LEU A 1 352 ? -5.590 -2.544 29.207 1.00 87.31 352 LEU A C 1
ATOM 2860 O O . LEU A 1 352 ? -5.666 -3.709 29.586 1.00 87.31 352 LEU A O 1
ATOM 2864 N N . PHE A 1 353 ? -5.140 -2.206 28.000 1.00 86.69 353 PHE A N 1
ATOM 2865 C CA . PHE A 1 353 ? -4.741 -3.184 26.996 1.00 86.69 353 PHE A CA 1
ATOM 2866 C C . PHE A 1 353 ? -3.405 -3.862 27.313 1.00 86.69 353 PHE A C 1
ATOM 2868 O O . PHE A 1 353 ? -3.226 -5.012 26.938 1.00 86.69 353 PHE A O 1
ATOM 2875 N N . GLU A 1 354 ? -2.494 -3.203 28.029 1.00 87.56 354 GLU A N 1
ATOM 2876 C CA . GLU A 1 354 ? -1.273 -3.841 28.546 1.00 87.56 354 GLU A CA 1
ATOM 2877 C C . GLU A 1 354 ? -1.594 -4.911 29.600 1.00 87.56 354 GLU A C 1
ATOM 2879 O O . GLU A 1 354 ? -0.986 -5.974 29.605 1.00 87.56 354 GLU A O 1
ATOM 2884 N N . LYS A 1 355 ? -2.583 -4.667 30.468 1.00 86.44 355 LYS A N 1
ATOM 2885 C CA . LYS A 1 355 ? -2.944 -5.588 31.557 1.00 86.44 355 LYS A CA 1
ATOM 2886 C C . LYS A 1 355 ? -3.928 -6.689 31.143 1.00 86.44 355 LYS A C 1
ATOM 2888 O O . LYS A 1 355 ? -3.925 -7.779 31.713 1.00 86.44 355 LYS A O 1
ATOM 2893 N N . HIS A 1 356 ? -4.828 -6.382 30.213 1.00 83.81 356 HIS A N 1
ATOM 2894 C CA . HIS A 1 356 ? -5.976 -7.228 29.876 1.00 83.81 356 HIS A CA 1
ATOM 2895 C C . HIS A 1 356 ? -6.145 -7.466 28.373 1.00 83.81 356 HIS A C 1
ATOM 2897 O O . HIS A 1 356 ? -7.169 -8.016 27.978 1.00 83.81 356 HIS A O 1
ATOM 2903 N N . GLY A 1 357 ? -5.174 -7.085 27.536 1.00 75.88 357 GLY A N 1
ATOM 2904 C CA . GLY A 1 357 ? -5.263 -7.166 26.074 1.00 75.88 357 GLY A CA 1
ATOM 2905 C C . GLY A 1 357 ? -5.775 -8.514 25.571 1.00 75.88 357 GLY A C 1
ATOM 2906 O O . GLY A 1 357 ? -6.752 -8.542 24.828 1.00 75.88 357 GLY A O 1
ATOM 2907 N N . ASP A 1 358 ? -5.213 -9.613 26.070 1.00 76.50 358 ASP A N 1
ATOM 2908 C CA . ASP A 1 358 ? -5.574 -10.983 25.673 1.00 76.50 358 ASP A CA 1
ATOM 2909 C C . ASP A 1 358 ? -7.030 -11.361 25.974 1.00 76.50 358 ASP A C 1
ATOM 2911 O O . ASP A 1 358 ? -7.552 -12.302 25.393 1.00 76.50 358 ASP A O 1
ATOM 2915 N N . LYS A 1 359 ? -7.699 -10.635 26.879 1.00 76.12 359 LYS A N 1
ATOM 2916 C CA . LYS A 1 359 ? -9.093 -10.876 27.294 1.00 76.12 359 LYS A CA 1
ATOM 2917 C C . LYS A 1 359 ? -10.079 -9.890 26.671 1.00 76.12 359 LYS A C 1
ATOM 2919 O O . LYS A 1 359 ? -11.292 -10.049 26.814 1.00 76.12 359 LYS A O 1
ATOM 2924 N N . ILE A 1 360 ? -9.576 -8.836 26.033 1.00 71.88 360 ILE A N 1
ATOM 2925 C CA . ILE A 1 360 ? -10.393 -7.810 25.398 1.00 71.88 360 ILE A CA 1
ATOM 2926 C C . ILE A 1 360 ? -10.488 -8.159 23.920 1.00 71.88 360 ILE A C 1
ATOM 2928 O O . ILE A 1 360 ? -9.501 -8.098 23.196 1.00 71.88 360 ILE A O 1
ATOM 2932 N N . HIS A 1 361 ? -11.682 -8.478 23.447 1.00 70.81 361 HIS A N 1
ATOM 2933 C CA . HIS A 1 361 ? -11.893 -8.790 22.033 1.00 70.81 361 HIS A CA 1
ATOM 2934 C C . HIS A 1 361 ? -12.955 -7.890 21.393 1.00 70.81 361 HIS A C 1
ATOM 2936 O O . HIS A 1 361 ? -13.118 -7.866 20.179 1.00 70.81 361 HIS A O 1
ATOM 2942 N N . SER A 1 362 ? -13.675 -7.129 22.212 1.00 69.94 362 SER A N 1
ATOM 2943 C CA . SER A 1 362 ? -14.696 -6.176 21.800 1.00 69.94 362 SER A CA 1
ATOM 2944 C C . SER A 1 362 ? -14.622 -4.927 22.670 1.00 69.94 362 SER A C 1
ATOM 2946 O O . SER A 1 362 ? -14.026 -4.938 23.753 1.00 69.94 362 SER A O 1
ATOM 2948 N N . VAL A 1 363 ? -15.271 -3.853 22.221 1.00 68.62 363 VAL A N 1
ATOM 2949 C CA . VAL A 1 363 ? -15.414 -2.633 23.024 1.00 68.62 363 VAL A CA 1
ATOM 2950 C C . VAL A 1 363 ? -16.127 -2.945 24.346 1.00 68.62 363 VAL A C 1
ATOM 2952 O O . VAL A 1 363 ? -15.734 -2.460 25.404 1.00 68.62 363 VAL A O 1
ATOM 2955 N N . GLN A 1 364 ? -17.118 -3.838 24.314 1.00 67.12 364 GLN A N 1
ATOM 2956 C CA . GLN A 1 364 ? -17.858 -4.271 25.497 1.00 67.12 364 GLN A CA 1
ATOM 2957 C C . GLN A 1 364 ? -16.973 -5.031 26.489 1.00 67.12 364 GLN A C 1
ATOM 2959 O O . GLN A 1 364 ? -17.127 -4.860 27.697 1.00 67.12 364 GLN A O 1
ATOM 2964 N N . ASP A 1 365 ? -16.033 -5.851 26.011 1.00 69.06 365 ASP A N 1
ATOM 2965 C CA . ASP A 1 365 ? -15.074 -6.509 26.900 1.00 69.06 365 ASP A CA 1
ATOM 2966 C C . ASP A 1 365 ? -14.134 -5.486 27.550 1.00 69.06 365 ASP A C 1
ATOM 2968 O O . ASP A 1 365 ? -13.856 -5.602 28.739 1.00 69.06 365 ASP A O 1
ATOM 2972 N N . ALA A 1 366 ? -13.715 -4.440 26.827 1.00 69.94 366 ALA A N 1
ATOM 2973 C CA . ALA A 1 366 ? -12.890 -3.370 27.394 1.00 69.94 366 ALA A CA 1
ATOM 2974 C C . ALA A 1 366 ? -13.624 -2.617 28.513 1.00 69.94 366 ALA A C 1
ATOM 2976 O O . ALA A 1 366 ? -13.038 -2.360 29.566 1.00 69.94 366 ALA A O 1
ATOM 2977 N N . PHE A 1 367 ? -14.916 -2.323 28.326 1.00 72.06 367 PHE A N 1
ATOM 2978 C CA . PHE A 1 367 ? -15.733 -1.656 29.342 1.00 72.06 367 PHE A CA 1
ATOM 2979 C C . PHE A 1 367 ? -15.833 -2.447 30.651 1.00 72.06 367 PHE A C 1
ATOM 2981 O O . PHE A 1 367 ? -15.782 -1.841 31.719 1.00 72.06 367 PHE A O 1
ATOM 2988 N N . LYS A 1 368 ? -15.865 -3.788 30.603 1.00 70.75 368 LYS A N 1
ATOM 2989 C CA . LYS A 1 368 ? -15.848 -4.628 31.821 1.00 70.75 368 LYS A CA 1
ATOM 2990 C C . LYS A 1 368 ? -14.608 -4.392 32.683 1.00 70.75 368 LYS A C 1
ATOM 2992 O O . LYS A 1 368 ? -14.677 -4.514 33.902 1.00 70.75 368 LYS A O 1
ATOM 2997 N N . TYR A 1 369 ? -13.479 -4.079 32.053 1.00 74.62 369 TYR A N 1
ATOM 2998 C CA . TYR A 1 369 ? -12.201 -3.876 32.732 1.00 74.62 369 TYR A CA 1
ATOM 2999 C C . TYR A 1 369 ? -11.914 -2.407 33.064 1.00 74.62 369 TYR A C 1
ATOM 3001 O O . TYR A 1 369 ? -11.021 -2.143 33.868 1.00 74.62 369 TYR A O 1
ATOM 3009 N N . LEU A 1 370 ? -12.647 -1.454 32.476 1.00 68.31 370 LEU A N 1
ATOM 3010 C CA . LEU A 1 370 ? -12.456 -0.025 32.740 1.00 68.31 370 LEU A CA 1
ATOM 3011 C C . LEU A 1 370 ? -12.983 0.409 34.115 1.00 68.31 370 LEU A C 1
ATOM 3013 O O . LEU A 1 370 ? -12.471 1.381 34.658 1.00 68.31 370 LEU A O 1
ATOM 3017 N N . GLY A 1 371 ? -13.894 -0.349 34.730 1.00 60.41 371 GLY A N 1
ATOM 3018 C CA . GLY A 1 371 ? -14.469 -0.022 36.039 1.00 60.41 371 GLY A CA 1
ATOM 3019 C C . GLY A 1 371 ? -15.398 1.199 35.984 1.00 60.41 371 GLY A C 1
ATOM 3020 O O . GLY A 1 371 ? -15.179 2.136 35.221 1.00 60.41 371 GLY A O 1
ATOM 3021 N N . GLN A 1 372 ? -16.455 1.205 36.801 1.00 53.75 372 GLN A N 1
ATOM 3022 C CA . GLN A 1 372 ? -17.466 2.273 36.769 1.00 53.75 372 GLN A CA 1
ATOM 3023 C C . GLN A 1 372 ? -16.875 3.650 37.116 1.00 53.75 372 GLN A C 1
ATOM 3025 O O . GLN A 1 372 ? -17.251 4.646 36.507 1.00 53.75 372 GLN A O 1
ATOM 3030 N N . THR A 1 373 ? -15.894 3.684 38.026 1.00 55.06 373 THR A N 1
ATOM 3031 C CA . THR A 1 373 ? -15.180 4.898 38.451 1.00 55.06 373 THR A CA 1
ATOM 3032 C C . THR A 1 373 ? -14.487 5.619 37.302 1.00 55.06 373 THR A C 1
ATOM 3034 O O . THR A 1 373 ? -14.440 6.838 37.283 1.00 55.06 373 THR A O 1
ATOM 3037 N N . PHE A 1 374 ? -13.994 4.895 36.296 1.00 60.44 374 PHE A N 1
ATOM 3038 C CA . PHE A 1 374 ? -13.384 5.512 35.122 1.00 60.44 374 PHE A CA 1
ATOM 3039 C C . PHE A 1 374 ? -14.392 6.311 34.292 1.00 60.44 374 PHE A C 1
ATOM 3041 O O . PHE A 1 374 ? -14.055 7.376 33.790 1.00 60.44 374 PHE A O 1
ATOM 3048 N N . LEU A 1 375 ? -15.609 5.794 34.111 1.00 56.59 375 LEU A N 1
ATOM 3049 C CA . LEU A 1 375 ? -16.632 6.447 33.291 1.00 56.59 375 LEU A CA 1
ATOM 3050 C C . LEU A 1 375 ? -17.156 7.715 33.979 1.00 56.59 375 LEU A C 1
ATOM 3052 O O . LEU A 1 375 ? -17.320 8.741 33.318 1.00 56.59 375 LEU A O 1
ATOM 3056 N N . THR A 1 376 ? -17.312 7.669 35.307 1.00 55.72 376 THR A N 1
ATOM 3057 C CA . THR A 1 376 ? -17.650 8.840 36.129 1.00 55.72 376 THR A CA 1
ATOM 3058 C C . THR A 1 376 ? -16.511 9.860 36.208 1.00 55.72 376 THR A C 1
ATOM 3060 O O . THR A 1 376 ? -16.782 11.047 36.064 1.00 55.72 376 THR A O 1
ATOM 3063 N N . ASP A 1 377 ? -15.242 9.439 36.329 1.00 57.38 377 ASP A N 1
ATOM 3064 C CA . ASP A 1 377 ? -14.063 10.336 36.348 1.00 57.38 377 ASP A CA 1
ATOM 3065 C C . ASP A 1 377 ? -13.970 11.242 35.104 1.00 57.38 377 ASP A C 1
ATOM 3067 O O . ASP A 1 377 ? -13.360 12.311 35.145 1.00 57.38 377 ASP A O 1
ATOM 3071 N N . PHE A 1 378 ? -14.516 10.793 33.971 1.00 58.12 378 PHE A N 1
ATOM 3072 C CA . PHE A 1 378 ? -14.484 11.519 32.700 1.00 58.12 378 PHE A CA 1
ATOM 3073 C C . PHE A 1 378 ? -15.827 12.154 32.321 1.00 58.12 378 PHE A C 1
ATOM 3075 O O . PHE A 1 378 ? -15.940 12.674 31.209 1.00 58.12 378 PHE A O 1
ATOM 3082 N N . ASN A 1 379 ? -16.813 12.123 33.226 1.00 54.44 379 ASN A N 1
ATOM 3083 C CA . ASN A 1 379 ? -18.170 12.632 33.016 1.00 54.44 379 ASN A CA 1
ATOM 3084 C C . ASN A 1 379 ? -18.784 12.132 31.692 1.00 54.44 379 ASN A C 1
ATOM 3086 O O . ASN A 1 379 ? -19.309 12.904 30.888 1.00 54.44 379 ASN A O 1
ATOM 3090 N N . ILE A 1 380 ? -18.595 10.838 31.405 1.00 54.44 380 ILE A N 1
ATOM 3091 C CA . ILE A 1 380 ? -19.052 10.212 30.165 1.00 54.44 380 ILE A CA 1
ATOM 3092 C C . ILE A 1 380 ? -20.490 9.747 30.367 1.00 54.44 380 ILE A C 1
ATOM 3094 O O . ILE A 1 380 ? -20.722 8.632 30.835 1.00 54.44 380 ILE A O 1
ATOM 3098 N N . ASP A 1 381 ? -21.444 10.593 29.989 1.00 47.34 381 ASP A N 1
ATOM 3099 C CA . ASP A 1 381 ? -22.837 10.174 29.845 1.00 47.34 381 ASP A CA 1
ATOM 3100 C C . ASP A 1 381 ? -23.030 9.410 28.530 1.00 47.34 381 ASP A C 1
ATOM 3102 O O . ASP A 1 381 ? -22.378 9.692 27.515 1.00 47.34 381 ASP A O 1
ATOM 3106 N N . ILE A 1 382 ? -23.939 8.437 28.543 1.00 41.31 382 ILE A N 1
ATOM 3107 C CA . ILE A 1 382 ? -24.279 7.640 27.361 1.00 41.31 382 ILE A CA 1
ATOM 3108 C C . ILE A 1 382 ? -24.900 8.570 26.303 1.00 41.31 382 ILE A C 1
ATOM 3110 O O . ILE A 1 382 ? -25.869 9.272 26.580 1.00 41.31 382 ILE A O 1
ATOM 3114 N N . GLY A 1 383 ? -24.344 8.586 25.093 1.00 40.97 383 GLY A N 1
ATOM 3115 C CA . GLY A 1 383 ? -24.712 9.468 23.983 1.00 40.97 383 GLY A CA 1
ATOM 3116 C C . GLY A 1 383 ? -23.824 10.710 23.823 1.00 40.97 383 GLY A C 1
ATOM 3117 O O . GLY A 1 383 ? -24.058 11.510 22.917 1.00 40.97 383 GLY A O 1
ATOM 3118 N N . THR A 1 384 ? -22.796 10.896 24.657 1.00 51.50 384 THR A N 1
ATOM 3119 C CA . THR A 1 384 ? -21.913 12.075 24.589 1.00 51.50 384 THR A CA 1
ATOM 3120 C C . THR A 1 384 ? -20.764 11.926 23.585 1.00 51.50 384 THR A C 1
ATOM 3122 O O . THR A 1 384 ? -20.291 10.833 23.264 1.00 51.50 384 THR A O 1
ATOM 3125 N N . LYS A 1 385 ? -20.227 13.063 23.115 1.00 53.84 385 LYS A N 1
ATOM 3126 C CA . LYS A 1 385 ? -19.045 13.110 22.227 1.00 53.84 385 LYS A CA 1
ATOM 3127 C C . LYS A 1 385 ? -17.814 12.426 22.847 1.00 53.84 385 LYS A C 1
ATOM 3129 O O . LYS A 1 385 ? -16.986 11.864 22.131 1.00 53.84 385 LYS A O 1
ATOM 3134 N N . THR A 1 386 ? -17.684 12.466 24.171 1.00 52.75 386 THR A N 1
ATOM 3135 C CA . THR A 1 386 ? -16.611 11.820 24.942 1.00 52.75 386 THR A CA 1
ATOM 3136 C C . THR A 1 386 ? -16.774 10.303 25.015 1.00 52.75 386 THR A C 1
ATOM 3138 O O . THR A 1 386 ? -15.770 9.602 24.885 1.00 52.75 386 THR A O 1
ATOM 3141 N N . GLU A 1 387 ? -18.002 9.783 25.126 1.00 60.16 387 GLU A N 1
ATOM 3142 C CA . GLU A 1 387 ? -18.276 8.343 25.001 1.00 60.16 387 GLU A CA 1
ATOM 3143 C C . GLU A 1 387 ? -17.895 7.839 23.610 1.00 60.16 387 GLU A C 1
ATOM 3145 O O . GLU A 1 387 ? -17.152 6.866 23.476 1.00 60.16 387 GLU A O 1
ATOM 3150 N N . SER A 1 388 ? -18.330 8.557 22.570 1.00 67.38 388 SER A N 1
ATOM 3151 C CA . SER A 1 388 ? -17.995 8.226 21.186 1.00 67.38 388 SER A CA 1
ATOM 3152 C C . SER A 1 388 ? -16.478 8.174 20.977 1.00 67.38 388 SER A C 1
ATOM 3154 O O . SER A 1 388 ? -15.972 7.230 20.370 1.00 67.38 388 SER A O 1
ATOM 3156 N N . LYS A 1 389 ? -15.724 9.114 21.566 1.00 74.81 389 LYS A N 1
ATOM 3157 C CA . LYS A 1 389 ? -14.260 9.114 21.467 1.00 74.81 389 LYS A CA 1
ATOM 3158 C C . LYS A 1 389 ? -13.603 7.993 22.275 1.00 74.81 389 LYS A C 1
ATOM 3160 O O . LYS A 1 389 ? -12.604 7.443 21.822 1.00 74.81 389 LYS A O 1
ATOM 3165 N N . LEU A 1 390 ? -14.149 7.619 23.433 1.00 76.12 390 LEU A N 1
ATOM 3166 C CA . LEU A 1 390 ? -13.689 6.462 24.208 1.00 76.12 390 LEU A CA 1
ATOM 3167 C C . LEU A 1 390 ? -13.896 5.155 23.432 1.00 76.12 390 LEU A C 1
ATOM 3169 O O . LEU A 1 390 ? -12.965 4.358 23.312 1.00 76.12 390 LEU A O 1
ATOM 3173 N N . VAL A 1 391 ? -15.090 4.959 22.867 1.00 78.31 391 VAL A N 1
ATOM 3174 C CA . VAL A 1 391 ? -15.420 3.813 22.007 1.00 78.31 391 VAL A CA 1
ATOM 3175 C C . VAL A 1 391 ? -14.479 3.756 20.810 1.00 78.31 391 VAL A C 1
ATOM 3177 O O . VAL A 1 391 ? -13.936 2.693 20.510 1.00 78.31 391 VAL A O 1
ATOM 3180 N N . GLU A 1 392 ? -14.230 4.893 20.163 1.00 78.94 392 GLU A N 1
ATOM 3181 C CA . GLU A 1 392 ? -13.300 4.996 19.042 1.00 78.94 392 GLU A CA 1
ATOM 3182 C C . GLU A 1 392 ? -11.867 4.647 19.463 1.00 78.94 392 GLU A C 1
ATOM 3184 O O . GLU A 1 392 ? -11.226 3.840 18.802 1.00 78.94 392 GLU A O 1
ATOM 3189 N N . MET A 1 393 ? -11.371 5.167 20.592 1.00 84.00 393 MET A N 1
ATOM 3190 C CA . MET A 1 393 ? -10.030 4.841 21.090 1.00 84.00 393 MET A CA 1
ATOM 3191 C C . MET A 1 393 ? -9.879 3.356 21.432 1.00 84.00 393 MET A C 1
ATOM 3193 O O . MET A 1 393 ? -8.835 2.767 21.165 1.00 84.00 393 MET A O 1
ATOM 3197 N N . ILE A 1 394 ? -10.898 2.736 22.033 1.00 81.88 394 ILE A N 1
ATOM 3198 C CA . ILE A 1 394 ? -10.894 1.296 22.314 1.00 81.88 394 ILE A CA 1
ATOM 3199 C C . ILE A 1 394 ? -10.926 0.507 21.000 1.00 81.88 394 ILE A C 1
ATOM 3201 O O . ILE A 1 394 ? -10.202 -0.480 20.866 1.00 81.88 394 ILE A O 1
ATOM 3205 N N . SER A 1 395 ? -11.729 0.949 20.030 1.00 80.56 395 SER A N 1
ATOM 3206 C CA . SER A 1 395 ? -11.850 0.320 18.711 1.00 80.56 395 SER A CA 1
ATOM 3207 C C . SER A 1 395 ? -10.555 0.430 17.910 1.00 80.56 395 SER A C 1
ATOM 3209 O O . SER A 1 395 ? -10.084 -0.581 17.398 1.00 80.56 395 SER A O 1
ATOM 3211 N N . GLU A 1 396 ? -9.917 1.602 17.864 1.00 86.38 396 GLU A N 1
ATOM 3212 C CA . GLU A 1 396 ? -8.578 1.770 17.288 1.00 86.38 396 GLU A CA 1
ATOM 3213 C C . GLU A 1 396 ? -7.592 0.849 17.995 1.00 86.38 396 GLU A C 1
ATOM 3215 O O . GLU A 1 396 ? -6.867 0.114 17.336 1.0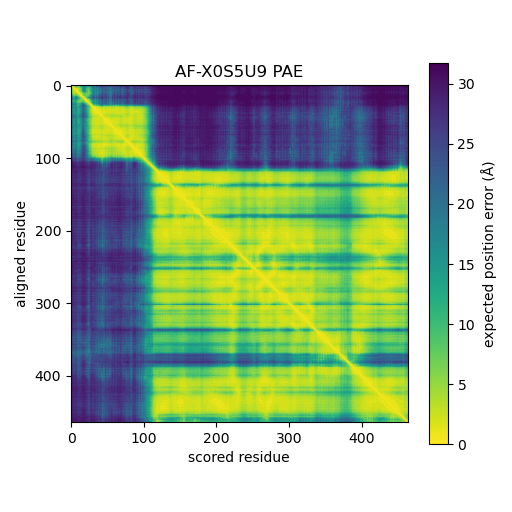0 86.38 396 GLU A O 1
ATOM 3220 N N . ARG A 1 397 ? -7.610 0.794 19.332 1.00 85.69 397 ARG A N 1
ATOM 3221 C CA . ARG A 1 397 ? -6.673 -0.036 20.097 1.00 85.69 397 ARG A CA 1
ATOM 3222 C C . ARG A 1 397 ? -6.860 -1.536 19.859 1.00 85.69 397 ARG A C 1
ATOM 3224 O O . ARG A 1 397 ? -5.877 -2.277 19.931 1.00 85.69 397 ARG A O 1
ATOM 3231 N N . LEU A 1 398 ? -8.086 -1.986 19.585 1.00 80.25 398 LEU A N 1
ATOM 3232 C CA . LEU A 1 398 ? -8.386 -3.364 19.179 1.00 80.25 398 LEU A CA 1
ATOM 3233 C C . LEU A 1 398 ? -7.774 -3.698 17.823 1.00 80.25 398 LEU A C 1
ATOM 3235 O O . LEU A 1 398 ? -7.164 -4.754 17.680 1.00 80.25 398 LEU A O 1
ATOM 3239 N N . HIS A 1 399 ? -7.891 -2.779 16.868 1.00 79.69 399 HIS A N 1
ATOM 3240 C CA . HIS A 1 399 ? -7.422 -2.966 15.497 1.00 79.69 399 HIS A CA 1
ATOM 3241 C C . HIS A 1 399 ? -5.987 -2.466 15.276 1.00 79.69 399 HIS A C 1
ATOM 3243 O O . HIS A 1 399 ? -5.412 -2.661 14.214 1.00 79.69 399 HIS A O 1
ATOM 3249 N N . ARG A 1 400 ? -5.344 -1.888 16.294 1.00 80.69 400 ARG A N 1
ATOM 3250 C CA . ARG A 1 400 ? -3.980 -1.352 16.224 1.00 80.69 400 ARG A CA 1
ATOM 3251 C C . ARG A 1 400 ? -2.924 -2.327 15.690 1.00 80.69 400 ARG A C 1
ATOM 3253 O O . ARG A 1 400 ? -2.023 -1.844 15.008 1.00 80.69 400 ARG A O 1
ATOM 3260 N N . PRO A 1 401 ? -2.983 -3.654 15.938 1.00 82.31 401 PRO A N 1
ATOM 3261 C CA . PRO A 1 401 ? -2.042 -4.593 15.322 1.00 82.31 401 PRO A CA 1
ATOM 3262 C C . PRO A 1 401 ? -2.031 -4.533 13.787 1.00 82.31 401 PRO A C 1
ATOM 3264 O O . PRO A 1 401 ? -0.972 -4.699 13.186 1.00 82.31 401 PRO A O 1
ATOM 3267 N N . PHE A 1 402 ? -3.168 -4.215 13.159 1.00 81.81 402 PHE A N 1
ATOM 3268 C CA . PHE A 1 402 ? -3.280 -4.053 11.709 1.00 81.81 402 PHE A CA 1
ATOM 3269 C C . PHE A 1 402 ? -2.482 -2.846 11.193 1.00 81.81 402 PHE A C 1
ATOM 3271 O O . PHE A 1 402 ? -1.924 -2.901 10.098 1.00 81.81 402 PHE A O 1
ATOM 3278 N N . ARG A 1 403 ? -2.291 -1.790 11.999 1.00 85.62 403 ARG A N 1
ATOM 3279 C CA . ARG A 1 403 ? -1.427 -0.665 11.599 1.00 85.62 403 ARG A CA 1
ATOM 3280 C C . ARG A 1 403 ? 0.022 -1.081 11.362 1.00 85.62 403 ARG A C 1
ATOM 3282 O O . ARG A 1 403 ? 0.668 -0.502 10.505 1.00 85.62 403 ARG A O 1
ATOM 3289 N N . ALA A 1 404 ? 0.532 -2.104 12.049 1.00 86.00 404 ALA A N 1
ATOM 3290 C CA . ALA A 1 404 ? 1.911 -2.555 11.847 1.00 86.00 404 ALA A CA 1
ATOM 3291 C C . ALA A 1 404 ? 2.169 -3.111 10.430 1.00 86.00 404 ALA A C 1
ATOM 3293 O O . ALA A 1 404 ? 3.324 -3.245 10.034 1.00 86.00 404 ALA A O 1
ATOM 3294 N N . ALA A 1 405 ? 1.119 -3.441 9.669 1.00 88.25 405 ALA A N 1
ATOM 3295 C CA . ALA A 1 405 ? 1.243 -3.885 8.284 1.00 88.25 405 ALA A CA 1
ATOM 3296 C C . ALA A 1 405 ? 1.841 -2.805 7.370 1.00 88.25 405 ALA A C 1
ATOM 3298 O O . ALA A 1 405 ? 2.678 -3.130 6.531 1.00 88.25 405 ALA A O 1
ATOM 3299 N N . VAL A 1 406 ? 1.478 -1.529 7.560 1.00 91.81 406 VAL A N 1
ATOM 3300 C CA . VAL A 1 406 ? 1.957 -0.438 6.689 1.00 91.81 406 VAL A CA 1
ATOM 3301 C C . VAL A 1 406 ? 3.456 -0.214 6.845 1.00 91.81 406 VAL A C 1
ATOM 3303 O O . VAL A 1 406 ? 4.171 -0.081 5.857 1.00 91.81 406 VAL A O 1
ATOM 3306 N N . GLU A 1 407 ? 3.962 -0.343 8.070 1.00 89.69 407 GLU A N 1
ATOM 3307 C CA . GLU A 1 407 ? 5.396 -0.287 8.360 1.00 89.69 407 GLU A CA 1
ATOM 3308 C C . GLU A 1 407 ? 6.162 -1.427 7.681 1.00 89.69 407 GLU A C 1
ATOM 3310 O O . GLU A 1 407 ? 7.266 -1.232 7.174 1.00 89.69 407 GLU A O 1
ATOM 3315 N N . ARG A 1 408 ? 5.568 -2.626 7.604 1.00 90.25 408 ARG A N 1
ATOM 3316 C CA . ARG A 1 408 ? 6.169 -3.755 6.876 1.00 90.25 408 ARG A CA 1
ATOM 3317 C C . ARG A 1 408 ? 6.177 -3.515 5.368 1.00 90.25 408 ARG A C 1
ATOM 3319 O O . ARG A 1 408 ? 7.177 -3.828 4.723 1.00 90.25 408 ARG A O 1
ATOM 3326 N N . VAL A 1 409 ? 5.122 -2.915 4.810 1.00 92.69 409 VAL A N 1
ATOM 3327 C CA . VAL A 1 409 ? 5.088 -2.495 3.398 1.00 92.69 409 VAL A CA 1
ATOM 3328 C C . VAL A 1 409 ? 6.186 -1.470 3.116 1.00 92.69 409 VAL A C 1
ATOM 3330 O O . VAL A 1 409 ? 6.993 -1.680 2.207 1.00 92.69 409 VAL A O 1
ATOM 3333 N N . PHE A 1 410 ? 6.287 -0.415 3.928 1.00 92.88 410 PHE A N 1
ATOM 3334 C CA . PHE A 1 410 ? 7.333 0.596 3.782 1.00 92.88 410 PHE A CA 1
ATOM 3335 C C . PHE A 1 410 ? 8.734 0.028 3.954 1.00 92.88 410 PHE A C 1
ATOM 3337 O O . PHE A 1 410 ? 9.614 0.360 3.168 1.00 92.88 410 PHE A O 1
ATOM 3344 N N . SER A 1 411 ? 8.948 -0.865 4.919 1.00 90.75 411 SER A N 1
ATOM 3345 C CA . SER A 1 411 ? 10.233 -1.540 5.103 1.00 90.75 411 SER A CA 1
ATOM 3346 C C . SER A 1 411 ? 10.658 -2.295 3.836 1.00 90.75 411 SER A C 1
ATOM 3348 O O . SER A 1 411 ? 11.799 -2.165 3.389 1.00 90.75 411 SER A O 1
ATOM 3350 N N . ARG A 1 412 ? 9.729 -3.009 3.184 1.00 90.38 412 ARG A N 1
ATOM 3351 C CA . ARG A 1 412 ? 10.003 -3.691 1.908 1.00 90.38 412 ARG A CA 1
ATOM 3352 C C . ARG A 1 412 ? 10.284 -2.732 0.761 1.00 90.38 412 ARG A C 1
ATOM 3354 O O . ARG A 1 412 ? 11.115 -3.049 -0.086 1.00 90.38 412 ARG A O 1
ATOM 3361 N N . LEU A 1 413 ? 9.595 -1.594 0.713 1.00 92.69 413 LEU A N 1
ATOM 3362 C CA . LEU A 1 413 ? 9.826 -0.576 -0.311 1.00 92.69 413 LEU A CA 1
ATOM 3363 C C . LEU A 1 413 ? 11.178 0.111 -0.112 1.00 92.69 413 LEU A C 1
ATOM 3365 O O . LEU A 1 413 ? 11.961 0.170 -1.051 1.00 92.69 413 LEU A O 1
ATOM 3369 N N . LYS A 1 414 ? 11.511 0.529 1.113 1.00 91.38 414 LYS A N 1
ATOM 3370 C CA . LYS A 1 414 ? 12.802 1.155 1.445 1.00 91.38 414 LYS A CA 1
ATOM 3371 C C . LYS A 1 414 ? 13.996 0.213 1.272 1.00 91.38 414 LYS A C 1
ATOM 3373 O O . LYS A 1 414 ? 15.099 0.672 1.009 1.00 91.38 414 LYS A O 1
ATOM 3378 N N . ALA A 1 415 ? 13.787 -1.105 1.309 1.00 88.88 415 ALA A N 1
ATOM 3379 C CA . ALA A 1 415 ? 14.817 -2.075 0.926 1.00 88.88 415 ALA A CA 1
ATOM 3380 C C . ALA A 1 415 ? 15.203 -2.021 -0.574 1.00 88.88 415 ALA A C 1
ATOM 3382 O O . ALA A 1 415 ? 16.179 -2.663 -0.986 1.00 88.88 415 ALA A O 1
ATOM 3383 N N . ILE A 1 416 ? 14.441 -1.294 -1.400 1.00 89.31 416 ILE A N 1
ATOM 3384 C CA . ILE A 1 416 ? 14.784 -0.926 -2.775 1.00 89.31 416 ILE A CA 1
ATOM 3385 C C . ILE A 1 416 ? 15.396 0.476 -2.723 1.00 89.31 416 ILE A C 1
ATOM 3387 O O . ILE A 1 416 ? 14.711 1.464 -2.468 1.00 89.31 416 ILE A O 1
ATOM 3391 N N . ASN A 1 417 ? 16.695 0.583 -3.002 1.00 85.44 417 ASN A N 1
ATOM 3392 C CA . ASN A 1 417 ? 17.436 1.841 -2.872 1.00 85.44 417 ASN A CA 1
ATOM 3393 C C . ASN A 1 417 ? 16.852 2.949 -3.765 1.00 85.44 417 ASN A C 1
ATOM 3395 O O . ASN A 1 417 ? 16.839 4.115 -3.391 1.00 85.44 417 ASN A O 1
ATOM 3399 N N . GLN A 1 418 ? 16.324 2.577 -4.932 1.00 89.19 418 GLN A N 1
ATOM 3400 C CA . GLN A 1 418 ? 15.687 3.514 -5.860 1.00 89.19 418 GLN A CA 1
ATOM 3401 C C . GLN A 1 418 ? 14.352 4.071 -5.347 1.00 89.19 418 GLN A C 1
ATOM 3403 O O . GLN A 1 418 ? 13.980 5.163 -5.760 1.00 89.19 418 GLN A O 1
ATOM 3408 N N . PHE A 1 419 ? 13.653 3.370 -4.447 1.00 93.81 419 PHE A N 1
ATOM 3409 C CA . PHE A 1 419 ? 12.459 3.906 -3.789 1.00 93.81 419 PHE A CA 1
ATOM 3410 C C . PHE A 1 419 ? 12.844 4.956 -2.744 1.00 93.81 419 PHE A C 1
ATOM 3412 O O . PHE A 1 419 ? 12.291 6.049 -2.737 1.00 93.81 419 PHE A O 1
ATOM 3419 N N . GLU A 1 420 ? 13.804 4.640 -1.868 1.00 92.44 420 GLU A N 1
ATOM 3420 C CA . GLU A 1 420 ? 14.207 5.552 -0.790 1.00 92.44 420 GLU A CA 1
ATOM 3421 C C . GLU A 1 420 ? 14.961 6.782 -1.321 1.00 92.44 420 GLU A C 1
ATOM 3423 O O . GLU A 1 420 ? 14.805 7.888 -0.799 1.00 92.44 420 GLU A O 1
ATOM 3428 N N . LYS A 1 421 ? 15.790 6.586 -2.354 1.00 91.62 421 LYS A N 1
ATOM 3429 C CA . LYS A 1 421 ? 16.659 7.603 -2.961 1.00 91.62 421 LYS A CA 1
ATOM 3430 C C . LYS A 1 421 ? 16.581 7.515 -4.491 1.00 91.62 421 LYS A C 1
ATOM 3432 O O . LYS A 1 421 ? 17.530 7.035 -5.126 1.00 91.62 421 LYS A O 1
ATOM 3437 N N . PRO A 1 422 ? 15.466 7.944 -5.108 1.00 90.62 422 PRO A N 1
ATOM 3438 C CA . PRO A 1 422 ? 15.347 7.998 -6.562 1.00 90.62 422 PRO A CA 1
ATOM 3439 C C . PRO A 1 422 ? 16.482 8.836 -7.156 1.00 90.62 422 PRO A C 1
ATOM 3441 O O . PRO A 1 422 ? 16.763 9.934 -6.690 1.00 90.62 422 PRO A O 1
ATOM 3444 N N . GLN A 1 423 ? 17.148 8.324 -8.192 1.00 87.25 423 GLN A N 1
ATOM 3445 C CA . GLN A 1 423 ? 18.340 8.944 -8.790 1.00 87.25 423 GLN A CA 1
ATOM 3446 C C . GLN A 1 423 ? 17.985 9.924 -9.919 1.00 87.25 423 GLN A C 1
ATOM 3448 O O . GLN A 1 423 ? 18.570 9.881 -10.998 1.00 87.25 423 GLN A O 1
ATOM 3453 N N . SER A 1 424 ? 16.985 10.780 -9.704 1.00 89.44 424 SER A N 1
ATOM 3454 C CA . SER A 1 424 ? 16.547 11.754 -10.706 1.00 89.44 424 SER A CA 1
ATOM 3455 C C . SER A 1 424 ? 16.036 13.038 -10.069 1.00 89.44 424 SER A C 1
ATOM 3457 O O . SER A 1 424 ? 15.488 13.027 -8.969 1.00 89.44 424 SER A O 1
ATOM 3459 N N . ARG A 1 425 ? 16.221 14.147 -10.792 1.00 89.81 425 ARG A N 1
ATOM 3460 C CA . ARG A 1 425 ? 15.684 15.470 -10.444 1.00 89.81 425 ARG A CA 1
ATOM 3461 C C . ARG A 1 425 ? 14.330 15.750 -11.103 1.00 89.81 425 ARG A C 1
ATOM 3463 O O . ARG A 1 425 ? 13.730 16.777 -10.823 1.00 89.81 425 ARG A O 1
ATOM 3470 N N . ASN A 1 426 ? 13.872 14.875 -11.999 1.00 91.19 426 ASN A N 1
ATOM 3471 C CA . ASN A 1 426 ? 12.597 15.035 -12.691 1.00 91.19 426 ASN A CA 1
ATOM 3472 C C . ASN A 1 426 ? 11.458 14.431 -11.836 1.00 91.19 426 ASN A C 1
ATOM 3474 O O . ASN A 1 426 ? 11.505 13.226 -11.560 1.00 91.19 426 ASN A O 1
ATOM 3478 N N . PRO A 1 427 ? 10.417 15.203 -11.463 1.00 90.75 427 PRO A N 1
ATOM 3479 C CA . PRO A 1 427 ? 9.310 14.708 -10.636 1.00 90.75 427 PRO A CA 1
ATOM 3480 C C . PRO A 1 427 ? 8.566 13.514 -11.245 1.00 90.75 427 PRO A C 1
ATOM 3482 O O . PRO A 1 427 ? 8.195 12.578 -10.537 1.00 90.75 427 PRO A O 1
ATOM 3485 N N . SER A 1 428 ? 8.380 13.505 -12.567 1.00 93.06 428 SER A N 1
ATOM 3486 C CA . SER A 1 428 ? 7.730 12.398 -13.275 1.00 93.06 428 SER A CA 1
ATOM 3487 C C . SER A 1 428 ? 8.550 11.111 -13.160 1.00 93.06 428 SER A C 1
ATOM 3489 O O . SER A 1 428 ? 8.004 10.045 -12.885 1.00 93.06 428 SER A O 1
ATOM 3491 N N . TYR A 1 429 ? 9.879 11.204 -13.275 1.00 93.81 429 TYR A N 1
ATOM 3492 C CA . TYR A 1 429 ? 10.772 10.055 -13.090 1.00 93.81 429 TYR A CA 1
ATOM 3493 C C . TYR A 1 429 ? 10.649 9.472 -11.674 1.00 93.81 429 TYR A C 1
ATOM 3495 O O . TYR A 1 429 ? 10.607 8.249 -11.501 1.00 93.81 429 TYR A O 1
ATOM 3503 N N . VAL A 1 430 ? 10.579 10.339 -10.657 1.00 94.75 430 VAL A N 1
ATOM 3504 C CA . VAL A 1 430 ? 10.402 9.937 -9.252 1.00 94.75 430 VAL A CA 1
ATOM 3505 C C . VAL A 1 430 ? 9.086 9.179 -9.075 1.00 94.75 430 VAL A C 1
ATOM 3507 O O . VAL A 1 430 ? 9.092 8.068 -8.546 1.00 94.75 430 VAL A O 1
ATOM 3510 N N . LYS A 1 431 ? 7.971 9.712 -9.589 1.00 95.94 431 LYS A N 1
ATOM 3511 C CA . LYS A 1 431 ? 6.665 9.036 -9.529 1.00 95.94 431 LYS A CA 1
ATOM 3512 C C . LYS A 1 431 ? 6.690 7.673 -10.220 1.00 95.94 431 LYS A C 1
ATOM 3514 O O . LYS A 1 431 ? 6.315 6.677 -9.605 1.00 95.94 431 LYS A O 1
ATOM 3519 N N . LYS A 1 432 ? 7.209 7.596 -11.452 1.00 96.31 432 LYS A N 1
ATOM 3520 C CA . LYS A 1 432 ? 7.354 6.330 -12.199 1.00 96.31 432 LYS A CA 1
ATOM 3521 C C . LYS A 1 432 ? 8.179 5.303 -11.423 1.00 96.31 432 LYS A C 1
ATOM 3523 O O . LYS A 1 432 ? 7.810 4.136 -11.366 1.00 96.31 432 LYS A O 1
ATOM 3528 N N . THR A 1 433 ? 9.269 5.734 -10.789 1.00 96.25 433 THR A N 1
ATOM 3529 C CA . THR A 1 433 ? 10.120 4.871 -9.952 1.00 96.25 433 THR A CA 1
ATOM 3530 C C . THR A 1 433 ? 9.327 4.231 -8.815 1.00 96.25 433 THR A C 1
ATOM 3532 O O . THR A 1 433 ? 9.438 3.027 -8.575 1.00 96.25 433 THR A O 1
ATOM 3535 N N . ILE A 1 434 ? 8.493 5.017 -8.135 1.00 97.06 434 ILE A N 1
ATOM 3536 C CA . ILE A 1 434 ? 7.674 4.524 -7.028 1.00 97.06 434 ILE A CA 1
ATOM 3537 C C . ILE A 1 434 ? 6.608 3.548 -7.543 1.00 97.06 434 ILE A C 1
ATOM 3539 O O . ILE A 1 434 ? 6.467 2.461 -6.979 1.00 97.06 434 ILE A O 1
ATOM 3543 N N . TRP A 1 435 ? 5.935 3.876 -8.652 1.00 97.69 435 TRP A N 1
ATOM 3544 C CA . TRP A 1 435 ? 4.976 2.977 -9.299 1.00 97.69 435 TRP A CA 1
ATOM 3545 C C . TRP A 1 435 ? 5.594 1.621 -9.642 1.00 97.69 435 TRP A C 1
ATOM 3547 O O . TRP A 1 435 ? 5.033 0.587 -9.288 1.00 97.69 435 TRP A O 1
ATOM 3557 N N . TRP A 1 436 ? 6.787 1.600 -10.242 1.00 97.50 436 TRP A N 1
ATOM 3558 C CA . TRP A 1 436 ? 7.497 0.353 -10.537 1.00 97.50 436 TRP A CA 1
ATOM 3559 C C . TRP A 1 436 ? 7.822 -0.471 -9.287 1.00 97.50 436 TRP A C 1
ATOM 3561 O O . TRP A 1 436 ? 7.733 -1.701 -9.318 1.00 97.50 436 TRP A O 1
ATOM 3571 N N . CYS A 1 437 ? 8.160 0.181 -8.172 1.00 96.44 437 CYS A N 1
ATOM 3572 C CA . CYS A 1 437 ? 8.396 -0.509 -6.905 1.00 96.44 437 CYS A CA 1
ATOM 3573 C C . CYS A 1 437 ? 7.118 -1.179 -6.376 1.00 96.44 437 CYS A C 1
ATOM 3575 O O . CYS A 1 437 ? 7.176 -2.330 -5.935 1.00 96.44 437 CYS A O 1
ATOM 3577 N N . LEU A 1 438 ? 5.968 -0.498 -6.456 1.00 97.19 438 LEU A N 1
ATOM 3578 C CA . LEU A 1 438 ? 4.674 -1.048 -6.038 1.00 97.19 438 LEU A CA 1
ATOM 3579 C C . LEU A 1 438 ? 4.184 -2.164 -6.968 1.00 97.19 438 LEU A C 1
ATOM 3581 O O . LEU A 1 438 ? 3.834 -3.243 -6.489 1.00 97.19 438 LEU A O 1
ATOM 3585 N N . ILE A 1 439 ? 4.231 -1.948 -8.287 1.00 97.62 439 ILE A N 1
ATOM 3586 C CA . ILE A 1 439 ? 3.925 -2.966 -9.307 1.00 97.62 439 ILE A CA 1
ATOM 3587 C C . ILE A 1 439 ? 4.777 -4.209 -9.060 1.00 97.62 439 ILE A C 1
ATOM 3589 O O . ILE A 1 439 ? 4.265 -5.325 -9.048 1.00 97.62 439 ILE A O 1
ATOM 3593 N N . GLY A 1 440 ? 6.064 -4.019 -8.759 1.00 95.50 440 GLY A N 1
ATOM 3594 C CA . GLY A 1 440 ? 6.979 -5.093 -8.403 1.00 95.50 440 GLY A CA 1
ATOM 3595 C C . GLY A 1 440 ? 6.573 -5.892 -7.156 1.00 95.50 440 GLY A C 1
ATOM 3596 O O . GLY A 1 440 ? 6.870 -7.088 -7.066 1.00 95.50 440 GLY A O 1
ATOM 3597 N N . GLN A 1 441 ? 5.924 -5.277 -6.167 1.00 94.25 441 GLN A N 1
ATOM 3598 C CA . GLN A 1 441 ? 5.387 -6.008 -5.015 1.00 94.25 441 GLN A CA 1
ATOM 3599 C C . GLN A 1 441 ? 4.150 -6.819 -5.401 1.00 94.25 441 GLN A C 1
ATOM 3601 O O . GLN A 1 441 ? 4.098 -8.013 -5.109 1.00 94.25 441 GLN A O 1
ATOM 3606 N N . LEU A 1 442 ? 3.206 -6.202 -6.114 1.00 97.06 442 LEU A N 1
ATOM 3607 C CA . LEU A 1 442 ? 1.955 -6.848 -6.503 1.00 97.06 442 LEU A CA 1
ATOM 3608 C C . LEU A 1 442 ? 2.174 -8.010 -7.479 1.00 97.06 442 LEU A C 1
ATOM 3610 O O . LEU A 1 442 ? 1.615 -9.085 -7.283 1.00 97.06 442 LEU A O 1
ATOM 3614 N N . ILE A 1 443 ? 3.042 -7.848 -8.484 1.00 96.69 443 ILE A N 1
ATOM 3615 C CA . ILE A 1 443 ? 3.327 -8.925 -9.442 1.00 96.69 443 ILE A CA 1
ATOM 3616 C C . ILE A 1 443 ? 4.018 -10.117 -8.775 1.00 96.69 443 ILE A C 1
ATOM 3618 O O . ILE A 1 443 ? 3.726 -11.268 -9.097 1.00 96.69 443 ILE A O 1
ATOM 3622 N N . GLN A 1 444 ? 4.890 -9.864 -7.791 1.00 94.31 444 GLN A N 1
ATOM 3623 C CA . GLN A 1 444 ? 5.489 -10.934 -6.996 1.00 94.31 444 GLN A CA 1
ATOM 3624 C C . GLN A 1 444 ? 4.416 -11.659 -6.179 1.00 94.31 444 GLN A C 1
ATOM 3626 O O . GLN A 1 444 ? 4.430 -12.886 -6.133 1.00 94.31 444 GLN A O 1
ATOM 3631 N N . ALA A 1 445 ? 3.488 -10.925 -5.556 1.00 94.81 445 ALA A N 1
ATOM 3632 C CA . ALA A 1 445 ? 2.390 -11.521 -4.803 1.00 94.81 445 ALA A CA 1
ATOM 3633 C C . ALA A 1 445 ? 1.484 -12.379 -5.694 1.00 94.81 445 ALA A C 1
ATOM 3635 O O . ALA A 1 445 ? 1.160 -13.506 -5.322 1.00 94.81 445 ALA A O 1
ATOM 3636 N N . LEU A 1 446 ? 1.160 -11.897 -6.895 1.00 95.94 446 LEU A N 1
ATOM 3637 C CA . LEU A 1 446 ? 0.362 -12.631 -7.874 1.00 95.94 446 LEU A CA 1
ATOM 3638 C C . LEU A 1 446 ? 1.067 -13.916 -8.327 1.00 95.94 446 LEU A C 1
ATOM 3640 O O . LEU A 1 446 ? 0.482 -14.997 -8.274 1.00 95.94 446 LEU A O 1
ATOM 3644 N N . THR A 1 447 ? 2.351 -13.815 -8.675 1.00 95.31 447 THR A N 1
ATOM 3645 C CA . THR A 1 447 ? 3.169 -14.966 -9.091 1.00 95.31 447 THR A CA 1
ATOM 3646 C C . THR A 1 447 ? 3.289 -15.994 -7.961 1.00 95.31 447 THR A C 1
ATOM 3648 O O . THR A 1 447 ? 3.104 -17.191 -8.170 1.00 95.31 447 THR A O 1
ATOM 3651 N N . ALA A 1 448 ? 3.547 -15.536 -6.733 1.00 92.94 448 ALA A N 1
ATOM 3652 C CA . ALA A 1 448 ? 3.631 -16.389 -5.552 1.00 92.94 448 ALA A CA 1
ATOM 3653 C C . ALA A 1 448 ? 2.305 -17.110 -5.267 1.00 92.94 448 ALA A C 1
ATOM 3655 O O . ALA A 1 448 ? 2.308 -18.306 -4.978 1.00 92.94 448 ALA A O 1
ATOM 3656 N N . HIS A 1 449 ? 1.176 -16.405 -5.384 1.00 93.06 449 HIS A N 1
ATOM 3657 C CA . HIS A 1 449 ? -0.149 -16.990 -5.217 1.00 93.06 449 HIS A CA 1
ATOM 3658 C C . HIS A 1 449 ? -0.422 -18.076 -6.264 1.00 93.06 449 HIS A C 1
ATOM 3660 O O . HIS A 1 449 ? -0.797 -19.187 -5.897 1.00 93.06 449 HIS A O 1
ATOM 3666 N N . ASN A 1 450 ? -0.160 -17.797 -7.546 1.00 93.12 450 ASN A N 1
ATOM 3667 C CA . ASN A 1 450 ? -0.359 -18.767 -8.627 1.00 93.12 450 ASN A CA 1
ATOM 3668 C C . ASN A 1 450 ? 0.519 -20.023 -8.459 1.00 93.12 450 ASN A C 1
ATOM 3670 O O . ASN A 1 450 ? 0.118 -21.110 -8.865 1.00 93.12 450 ASN A O 1
ATOM 3674 N N . LYS A 1 451 ? 1.683 -19.902 -7.807 1.00 90.62 451 LYS A N 1
ATOM 3675 C CA . LYS A 1 451 ? 2.556 -21.036 -7.454 1.00 90.62 451 LYS A CA 1
ATOM 3676 C C . LYS A 1 451 ? 2.176 -21.758 -6.154 1.00 90.62 451 LYS A C 1
ATOM 3678 O O . LYS A 1 451 ? 2.851 -22.715 -5.782 1.00 90.62 451 LYS A O 1
ATOM 3683 N N . GLY A 1 452 ? 1.159 -21.301 -5.422 1.00 88.50 452 GLY A N 1
ATOM 3684 C CA . GLY A 1 452 ? 0.817 -21.861 -4.111 1.00 88.50 452 GLY A CA 1
ATOM 3685 C C . GLY A 1 452 ? 1.883 -21.598 -3.037 1.00 88.50 452 GLY A C 1
ATOM 3686 O O . GLY A 1 452 ? 2.083 -22.424 -2.145 1.00 88.50 452 GLY A O 1
ATOM 3687 N N . LEU A 1 453 ? 2.577 -20.456 -3.119 1.00 87.12 453 LEU A N 1
ATOM 3688 C CA . LEU A 1 453 ? 3.628 -20.015 -2.195 1.00 87.12 453 LEU A CA 1
ATOM 3689 C C . LEU A 1 453 ? 3.151 -18.812 -1.354 1.00 87.12 453 LEU A C 1
ATOM 3691 O O . LEU A 1 453 ? 3.618 -17.686 -1.553 1.00 87.12 453 LEU A O 1
ATOM 3695 N N . PRO A 1 454 ? 2.212 -18.992 -0.408 1.00 79.25 454 PRO A N 1
ATOM 3696 C CA . PRO A 1 454 ? 1.595 -17.873 0.302 1.00 79.25 454 PRO A CA 1
ATOM 3697 C C . PRO A 1 454 ? 2.586 -17.041 1.134 1.00 79.25 454 PRO A C 1
ATOM 3699 O O . PRO A 1 454 ? 2.422 -15.824 1.241 1.00 79.25 454 PRO A O 1
ATOM 3702 N N . GLY A 1 455 ? 3.657 -17.652 1.657 1.00 75.38 455 GLY A N 1
ATOM 3703 C CA . GLY A 1 455 ? 4.713 -16.940 2.388 1.00 75.38 455 GLY A CA 1
ATOM 3704 C C . GLY A 1 455 ? 5.538 -16.007 1.491 1.00 75.38 455 GLY A C 1
ATOM 3705 O O . GLY A 1 455 ? 5.959 -14.927 1.920 1.00 75.38 455 GLY A O 1
ATOM 3706 N N . SER A 1 456 ? 5.708 -16.379 0.219 1.00 81.06 456 SER A N 1
ATOM 3707 C CA . SER A 1 456 ? 6.421 -15.598 -0.801 1.00 81.06 456 SER A CA 1
ATOM 3708 C C . SER A 1 456 ? 5.652 -14.363 -1.288 1.00 81.06 456 SER A C 1
ATOM 3710 O O . SER A 1 456 ? 6.248 -13.490 -1.922 1.00 81.06 456 SER A O 1
ATOM 3712 N N . MET A 1 457 ? 4.356 -14.238 -0.966 1.00 81.25 457 MET A N 1
ATOM 3713 C CA . MET A 1 457 ? 3.571 -13.049 -1.324 1.00 81.25 457 MET A CA 1
ATOM 3714 C C . MET A 1 457 ? 4.047 -11.799 -0.576 1.00 81.25 457 MET A C 1
ATOM 3716 O O . MET A 1 457 ? 4.100 -10.712 -1.143 1.00 81.25 457 MET A O 1
ATOM 3720 N N . ARG A 1 458 ? 4.410 -11.957 0.705 1.00 75.38 458 ARG A N 1
ATOM 3721 C CA . ARG A 1 458 ? 4.753 -10.842 1.606 1.00 75.38 458 ARG A CA 1
ATOM 3722 C C . ARG A 1 458 ? 6.244 -10.724 1.862 1.00 75.38 458 ARG A C 1
ATOM 3724 O O . ARG A 1 458 ? 6.731 -9.632 2.127 1.00 75.38 458 ARG A O 1
ATOM 3731 N N . LYS A 1 459 ? 6.980 -11.837 1.831 1.00 74.50 459 LYS A N 1
ATOM 3732 C CA . LYS A 1 459 ? 8.427 -11.848 2.081 1.00 74.50 459 LYS A CA 1
ATOM 3733 C C . LYS A 1 459 ? 9.181 -11.495 0.799 1.00 74.50 459 LYS A C 1
ATOM 3735 O O . LYS A 1 459 ? 8.691 -11.713 -0.309 1.00 74.50 459 LYS A O 1
ATOM 3740 N N . ARG A 1 460 ? 10.390 -10.940 0.929 1.00 63.91 460 ARG A N 1
ATOM 3741 C CA . ARG A 1 460 ? 11.275 -10.758 -0.228 1.00 63.91 460 ARG A CA 1
ATOM 3742 C C . ARG A 1 460 ? 11.694 -12.149 -0.695 1.00 63.91 460 ARG A C 1
ATOM 3744 O O . ARG A 1 460 ? 12.481 -12.812 -0.029 1.00 63.91 460 ARG A O 1
ATOM 3751 N N . THR A 1 461 ? 11.102 -12.602 -1.790 1.00 63.19 461 THR A N 1
ATOM 3752 C CA . THR A 1 461 ? 11.375 -13.929 -2.336 1.00 63.19 461 THR A CA 1
ATOM 3753 C C . THR A 1 461 ? 12.657 -13.870 -3.148 1.00 63.19 461 THR A C 1
ATOM 3755 O O . THR A 1 461 ? 12.883 -12.896 -3.869 1.00 63.19 461 THR A O 1
ATOM 3758 N N . MET A 1 462 ? 13.513 -14.883 -3.006 1.00 62.84 462 MET A N 1
ATOM 3759 C CA . MET A 1 462 ? 14.703 -14.994 -3.841 1.00 62.84 462 MET A CA 1
ATOM 3760 C C . MET A 1 462 ? 14.251 -15.197 -5.289 1.00 62.84 462 MET A C 1
ATOM 3762 O O . MET A 1 462 ? 13.507 -16.136 -5.577 1.00 62.84 462 MET A O 1
ATOM 3766 N N . LEU A 1 463 ? 14.672 -14.285 -6.165 1.00 74.38 463 LEU A N 1
ATOM 3767 C CA . LEU A 1 463 ? 14.546 -14.463 -7.606 1.00 74.38 463 LEU A CA 1
ATOM 3768 C C . LEU A 1 463 ? 15.793 -15.196 -8.100 1.00 74.38 463 LEU A C 1
ATOM 3770 O O . LEU A 1 463 ? 16.903 -14.788 -7.742 1.00 74.38 463 LEU A O 1
ATOM 3774 N N . VAL A 1 464 ? 15.615 -16.274 -8.868 1.00 75.69 464 VAL A N 1
ATOM 3775 C CA . VAL A 1 464 ? 16.721 -17.110 -9.383 1.00 75.69 464 VAL A CA 1
ATOM 3776 C C . VAL A 1 464 ? 16.655 -17.336 -10.878 1.00 75.69 464 VAL A C 1
ATOM 3778 O O . VAL A 1 464 ? 15.543 -17.263 -11.444 1.00 75.69 464 VAL A O 1
#

pLDDT: mean 81.24, std 16.9, range [34.38, 98.19]